Protein AF-A0ABD0WFK8-F1 (afdb_monomer_lite)

pLDDT: mean 73.45, std 16.24, range [19.73, 92.19]

Sequence (405 aa):
MTMEALVLEISTDRYLNQMVLVAGYTAGQRAKHVPRGKYIAGASILAGTSLTMLLLVVLNVFPFTPRYIIPVSGMMVGNAMTVTGVTMKKLREDLKIQKNLVETALALGATPRQATFHQVKRSLIIALSPVLDNAKTVGLISLPGAMTGLIMGGASPLKAIQLQIVVMNMMIGASTVSSVMSTYLCCPAFFTKAYQLEYKWLITSAGTNSVNVVTLGSIEIFNAHEWFQSKPTVYFHCQGEENKTVLPDVKKTHFLYIFKGEESWQPLTELPDQKCKRCGFYEKDKYKSDDVFDEWELCPSDFVEGKFIRFKENEFNATFSCPQCTAVADSDIGQSQITSTKHNKRNVALIVIISLLAFLIVMVGMVAAYKYWQKRKREQDQARFLKLFEEGDDIEDELSLEPDF

Foldseek 3Di:
DDPVVVVLVVVLVVLLLVLLLVLLQLLLVLLPLQVVSSVLLSVLLCVLLVLLVVVCVVLVVDDPDSVPSVVLSSLLSVLLSQLQSQLNNQLLQLCLVCVVQLVVCVVVVHALCRSSVVSNVVSNCVSLVVLVVCLVCDPPPDDDPQLVVCVVVVHDNVVSVVVVNVSSLSSSRSNNSSNVSSCVVRSCSQADPSRDGNCSSSPPPPPPLQWFQKDWFKKAFQDDPDPDDDFWWKWKDWPPDPDIFIDPPPRDHPDMDGDDPPDDDGRNGTAGQADWIWMFMWTDDPPDDIDTLDIDTHHLQQQDCQKHWDDDPSTMITIMGGNPRDNDDDDDDDDDDDDDDDDDPPVVVVVSVVSSVVSVVVVVVVVCVVVVVVVVVVVVVVVVVVVVVVVVVVVVVVVPPDDDD

Radius of gyration: 34.98 Å; chains: 1; bounding box: 91×60×124 Å

Structure (mmCIF, N/CA/C/O backbone):
data_AF-A0ABD0WFK8-F1
#
_entry.id   AF-A0ABD0WFK8-F1
#
loop_
_atom_site.group_PDB
_atom_site.id
_atom_site.type_symbol
_atom_site.label_atom_id
_atom_site.label_alt_id
_atom_site.label_comp_id
_atom_site.label_asym_id
_atom_site.label_entity_id
_atom_site.label_seq_id
_atom_site.pdbx_PDB_ins_code
_atom_site.Cartn_x
_atom_site.Cartn_y
_atom_site.Cartn_z
_atom_site.occupancy
_atom_site.B_iso_or_equiv
_atom_site.auth_seq_id
_atom_site.auth_comp_id
_atom_site.auth_asym_id
_atom_site.auth_atom_id
_atom_site.pdbx_PDB_model_num
ATOM 1 N N . MET A 1 1 ? -37.490 3.291 15.483 1.00 49.34 1 MET A N 1
ATOM 2 C CA . MET A 1 1 ? -36.317 3.873 14.799 1.00 49.34 1 MET A CA 1
ATOM 3 C C . MET A 1 1 ? -36.617 5.351 14.609 1.00 49.34 1 MET A C 1
ATOM 5 O O . MET A 1 1 ? -37.538 5.671 13.872 1.00 49.34 1 MET A O 1
ATOM 9 N N . THR A 1 2 ? -36.015 6.228 15.413 1.00 56.97 2 THR A N 1
ATOM 10 C CA . THR A 1 2 ? -36.341 7.666 15.431 1.00 56.97 2 THR A CA 1
ATOM 11 C C . THR A 1 2 ? -35.805 8.358 14.175 1.00 56.97 2 THR A C 1
ATOM 13 O O . THR A 1 2 ? -34.802 7.928 13.610 1.00 56.97 2 THR A O 1
ATOM 16 N N . MET A 1 3 ? -36.460 9.434 13.728 1.00 44.22 3 MET A N 1
ATOM 17 C CA . MET A 1 3 ? -36.061 10.206 12.539 1.00 44.22 3 MET A CA 1
ATOM 18 C C . MET A 1 3 ? -34.605 10.705 12.626 1.00 44.22 3 MET A C 1
ATOM 20 O O . MET A 1 3 ? -33.902 10.739 11.621 1.00 44.22 3 MET A O 1
ATOM 24 N N . GLU A 1 4 ? -34.122 11.000 13.839 1.00 49.03 4 GLU A N 1
ATOM 25 C CA . GLU A 1 4 ? -32.716 11.330 14.106 1.00 49.03 4 GLU A CA 1
ATOM 26 C C . GLU A 1 4 ? -31.754 10.174 13.806 1.00 49.03 4 GLU A C 1
ATOM 28 O O . GLU A 1 4 ? -30.692 10.404 13.232 1.00 49.03 4 GLU A O 1
ATOM 33 N N . ALA A 1 5 ? -32.124 8.930 14.132 1.00 49.31 5 ALA A N 1
ATOM 34 C CA . ALA A 1 5 ? -31.305 7.756 13.832 1.00 49.31 5 ALA A CA 1
ATOM 35 C C . ALA A 1 5 ? -31.174 7.538 12.315 1.00 49.31 5 ALA A C 1
ATOM 37 O O . ALA A 1 5 ? -30.077 7.279 11.832 1.00 49.31 5 ALA A O 1
ATOM 38 N N . LEU A 1 6 ? -32.260 7.748 11.561 1.00 46.78 6 LEU A N 1
ATOM 39 C CA . LEU A 1 6 ? -32.270 7.616 10.099 1.00 46.78 6 LEU A CA 1
ATOM 40 C C . LEU A 1 6 ? -31.431 8.712 9.411 1.00 46.78 6 LEU A C 1
ATOM 42 O O . LEU A 1 6 ? -30.676 8.443 8.480 1.00 46.78 6 LEU A O 1
ATOM 46 N N . VAL A 1 7 ? -31.525 9.959 9.887 1.00 49.53 7 VAL A N 1
ATOM 47 C CA . VAL A 1 7 ? -30.719 11.087 9.380 1.00 49.53 7 VAL A CA 1
ATOM 48 C C . VAL A 1 7 ? -29.233 10.891 9.699 1.00 49.53 7 VAL A C 1
ATOM 50 O O . VAL A 1 7 ? -28.374 11.212 8.872 1.00 49.53 7 VAL A O 1
ATOM 53 N N . LEU A 1 8 ? -28.916 10.331 10.868 1.00 53.97 8 LEU A N 1
ATOM 54 C CA . LEU A 1 8 ? -27.545 10.014 11.256 1.00 53.97 8 LEU A CA 1
ATOM 55 C C . LEU A 1 8 ? -26.970 8.839 10.455 1.00 53.97 8 LEU A C 1
ATOM 57 O O . LEU A 1 8 ? -25.818 8.934 10.036 1.00 53.97 8 LEU A O 1
ATOM 61 N N . GLU A 1 9 ? -27.742 7.789 10.167 1.00 56.47 9 GLU A N 1
ATOM 62 C CA . GLU A 1 9 ? -27.324 6.694 9.275 1.00 56.47 9 GLU A CA 1
ATOM 63 C C . GLU A 1 9 ? -27.008 7.210 7.862 1.00 56.47 9 GLU A C 1
ATOM 65 O O . GLU A 1 9 ? -25.896 7.012 7.369 1.00 56.47 9 GLU A O 1
ATOM 70 N N . ILE A 1 10 ? -27.909 7.999 7.260 1.00 57.22 10 ILE A N 1
ATOM 71 C CA . ILE A 1 10 ? -27.717 8.579 5.916 1.00 57.22 10 ILE A CA 1
ATOM 72 C C . ILE A 1 10 ? -26.496 9.514 5.869 1.00 57.22 10 ILE A C 1
ATOM 74 O O . ILE A 1 10 ? -25.746 9.532 4.887 1.00 57.22 10 ILE A O 1
ATOM 78 N N . SER A 1 11 ? -26.273 10.305 6.923 1.00 61.03 11 SER A N 1
ATOM 79 C CA . SER A 1 11 ? -25.099 11.178 7.015 1.00 61.03 11 SER A CA 1
ATOM 80 C C . SER A 1 11 ? -23.807 10.361 7.126 1.00 61.03 11 SER A C 1
ATOM 82 O O . SER A 1 11 ? -22.841 10.639 6.415 1.00 61.03 11 SER A O 1
ATOM 84 N N . THR A 1 12 ? -23.801 9.312 7.951 1.00 66.31 12 THR A N 1
ATOM 85 C CA . THR A 1 12 ? -22.627 8.455 8.181 1.00 66.31 12 THR A CA 1
ATOM 86 C C . THR A 1 12 ? -22.224 7.699 6.912 1.00 66.31 12 THR A C 1
ATOM 88 O O . THR A 1 12 ? -21.043 7.691 6.560 1.00 66.31 12 THR A O 1
ATOM 91 N N . ASP A 1 13 ? -23.190 7.165 6.163 1.00 68.31 13 ASP A N 1
ATOM 92 C CA . ASP A 1 13 ? -22.938 6.479 4.890 1.00 68.31 13 ASP A CA 1
ATOM 93 C C . ASP A 1 13 ? -22.386 7.424 3.816 1.00 68.31 13 ASP A C 1
ATOM 95 O O . ASP A 1 13 ? -21.455 7.083 3.077 1.00 68.31 13 ASP A O 1
ATOM 99 N N . ARG A 1 14 ? -22.907 8.656 3.750 1.00 70.75 14 ARG A N 1
ATOM 100 C CA . ARG A 1 14 ? -22.405 9.680 2.825 1.00 70.75 14 ARG A CA 1
ATOM 101 C C . ARG A 1 14 ? -20.970 10.090 3.158 1.00 70.75 14 ARG A C 1
ATOM 103 O O . ARG A 1 14 ? -20.149 10.200 2.245 1.00 70.75 14 ARG A O 1
ATOM 110 N N . TYR A 1 15 ? -20.655 10.278 4.440 1.00 78.12 15 TYR A N 1
ATOM 111 C CA . TYR A 1 15 ? -19.293 10.572 4.895 1.00 78.12 15 TYR A CA 1
ATOM 112 C C . TYR A 1 15 ? -18.328 9.419 4.590 1.00 78.12 15 TYR A C 1
ATOM 114 O O . TYR A 1 15 ? -17.235 9.660 4.074 1.00 78.12 15 TYR A O 1
ATOM 122 N N . LEU A 1 16 ? -18.734 8.171 4.838 1.00 74.44 16 LEU A N 1
ATOM 123 C CA . LEU A 1 16 ? -17.906 6.995 4.572 1.00 74.44 16 LEU A CA 1
ATOM 124 C C . LEU A 1 16 ? -17.598 6.846 3.076 1.00 74.44 16 LEU A C 1
ATOM 126 O O . LEU A 1 16 ? -16.443 6.637 2.702 1.00 74.44 16 LEU A O 1
ATOM 130 N N . ASN A 1 17 ? -18.599 7.029 2.211 1.00 75.81 17 ASN A N 1
ATOM 131 C CA . ASN A 1 17 ? -18.408 6.982 0.762 1.00 75.81 17 ASN A CA 1
ATOM 132 C C . ASN A 1 17 ? -17.444 8.070 0.265 1.00 75.81 17 ASN A C 1
ATOM 134 O O . ASN A 1 17 ? -16.562 7.780 -0.548 1.00 75.81 17 ASN A O 1
ATOM 138 N N . GLN A 1 18 ? -17.554 9.302 0.776 1.00 80.94 18 GLN A N 1
ATOM 139 C CA . GLN A 1 18 ? -16.610 10.376 0.447 1.00 80.94 18 GLN A CA 1
ATOM 140 C C . GLN A 1 18 ? -15.188 10.049 0.919 1.00 80.94 18 GLN A C 1
ATOM 142 O O . GLN A 1 18 ? -14.235 10.199 0.151 1.00 80.94 18 GLN A O 1
ATOM 147 N N . MET A 1 19 ? -15.035 9.541 2.146 1.00 86.06 19 MET A N 1
ATOM 148 C CA . MET A 1 19 ? -13.735 9.136 2.683 1.00 86.06 19 MET A CA 1
ATOM 149 C C . MET A 1 19 ? -13.085 8.033 1.846 1.00 86.06 19 MET A C 1
ATOM 151 O O . MET A 1 19 ? -11.907 8.144 1.515 1.00 86.06 19 MET A O 1
ATOM 155 N N . VAL A 1 20 ? -13.830 6.995 1.459 1.00 83.25 20 VAL A N 1
ATOM 156 C CA . VAL A 1 20 ? -13.304 5.892 0.638 1.00 83.25 20 VAL A CA 1
ATOM 157 C C . VAL A 1 20 ? -12.914 6.371 -0.762 1.00 83.25 20 VAL A C 1
ATOM 159 O O . VAL A 1 20 ? -11.885 5.941 -1.282 1.00 83.25 20 VAL A O 1
ATOM 162 N N . LEU A 1 21 ? -13.673 7.292 -1.363 1.00 83.00 21 LEU A N 1
ATOM 163 C CA . LEU A 1 21 ? -13.325 7.906 -2.649 1.00 83.00 21 LEU A CA 1
ATOM 164 C C . LEU A 1 21 ? -12.001 8.675 -2.574 1.00 83.00 21 LEU A C 1
ATOM 166 O O . LEU A 1 21 ? -11.103 8.440 -3.386 1.00 83.00 21 LEU A O 1
ATOM 170 N N . VAL A 1 22 ? -11.853 9.553 -1.579 1.00 85.88 22 VAL A N 1
ATOM 171 C CA . VAL A 1 22 ? -10.623 10.335 -1.369 1.00 85.88 22 VAL A CA 1
ATOM 172 C C . VAL A 1 22 ? -9.448 9.419 -1.026 1.00 85.88 22 VAL A C 1
ATOM 174 O O . VAL A 1 22 ? -8.348 9.592 -1.558 1.00 85.88 22 VAL A O 1
ATOM 177 N N . ALA A 1 23 ? -9.680 8.404 -0.195 1.00 86.00 23 ALA A N 1
ATOM 178 C CA . ALA A 1 23 ? -8.682 7.412 0.175 1.00 86.00 23 ALA A CA 1
ATOM 179 C C . ALA A 1 23 ? -8.229 6.586 -1.035 1.00 86.00 23 ALA A C 1
ATOM 181 O O . ALA A 1 23 ? -7.031 6.447 -1.270 1.00 86.00 23 ALA A O 1
ATOM 182 N N . GLY A 1 24 ? -9.163 6.091 -1.848 1.00 84.75 24 GLY A N 1
ATOM 183 C CA . GLY A 1 24 ? -8.875 5.349 -3.074 1.00 84.75 24 GLY A CA 1
ATOM 184 C C . GLY A 1 24 ? -8.124 6.195 -4.102 1.00 84.75 24 GLY A C 1
ATOM 185 O O . GLY A 1 24 ? -7.137 5.735 -4.681 1.00 84.75 24 GLY A O 1
ATOM 186 N N . TYR A 1 25 ? -8.520 7.462 -4.272 1.00 84.94 25 TYR A N 1
ATOM 187 C CA . TYR A 1 25 ? -7.804 8.415 -5.119 1.00 84.94 25 TYR A CA 1
ATOM 188 C C . TYR A 1 25 ? -6.367 8.632 -4.630 1.00 84.94 25 TYR A C 1
ATOM 190 O O . TYR A 1 25 ? -5.427 8.495 -5.410 1.00 84.94 25 TYR A O 1
ATOM 198 N N . THR A 1 26 ? -6.184 8.904 -3.337 1.00 85.25 26 THR A N 1
ATOM 199 C CA . THR A 1 26 ? -4.875 9.198 -2.732 1.00 85.25 26 THR A CA 1
ATOM 200 C C . THR A 1 26 ? -3.956 7.977 -2.733 1.00 85.25 26 THR A C 1
ATOM 202 O O . THR A 1 26 ? -2.795 8.076 -3.129 1.00 85.25 26 THR A O 1
ATOM 205 N N . ALA A 1 27 ? -4.463 6.803 -2.349 1.00 85.56 27 ALA A N 1
ATOM 206 C CA . ALA A 1 27 ? -3.716 5.550 -2.390 1.00 85.56 27 ALA A CA 1
ATOM 207 C C . ALA A 1 27 ? -3.336 5.171 -3.829 1.00 85.56 27 ALA A C 1
ATOM 209 O O . ALA A 1 27 ? -2.180 4.839 -4.092 1.00 85.56 27 ALA A O 1
ATOM 210 N N . GLY A 1 28 ? -4.265 5.305 -4.781 1.00 82.69 28 GLY A N 1
ATOM 211 C CA . GLY A 1 28 ? -3.984 5.089 -6.200 1.00 82.69 28 GLY A CA 1
ATOM 212 C C . GLY A 1 28 ? -2.962 6.079 -6.763 1.00 82.69 28 GLY A C 1
ATOM 213 O O . GLY A 1 28 ? -2.123 5.701 -7.576 1.00 82.69 28 GLY A O 1
ATOM 214 N N . GLN A 1 29 ? -2.973 7.330 -6.292 1.00 81.44 29 GLN A N 1
ATOM 215 C CA . GLN A 1 29 ? -1.990 8.346 -6.669 1.00 81.44 29 GLN A CA 1
ATOM 216 C C . GLN A 1 29 ? -0.586 8.033 -6.125 1.00 81.44 29 GLN A C 1
ATOM 218 O O . GLN A 1 29 ? 0.396 8.406 -6.760 1.00 81.44 29 GLN A O 1
ATOM 223 N N . ARG A 1 30 ? -0.457 7.334 -4.986 1.00 77.62 30 ARG A N 1
ATOM 224 C CA . ARG A 1 30 ? 0.846 6.865 -4.463 1.00 77.62 30 ARG A CA 1
ATOM 225 C C . ARG A 1 30 ? 1.457 5.765 -5.333 1.00 77.62 30 ARG A C 1
ATOM 227 O O . ARG A 1 30 ? 2.677 5.682 -5.440 1.00 77.62 30 ARG A O 1
ATOM 234 N N . ALA A 1 31 ? 0.621 4.969 -5.992 1.00 75.19 31 ALA A N 1
ATOM 235 C CA . ALA A 1 31 ? 1.019 3.907 -6.907 1.00 75.19 31 ALA A CA 1
ATOM 236 C C . ALA A 1 31 ? 0.839 4.334 -8.378 1.00 75.19 31 ALA A C 1
ATOM 238 O O . ALA A 1 31 ? 0.188 3.638 -9.164 1.00 75.19 31 ALA A O 1
ATOM 239 N N . LYS A 1 32 ? 1.399 5.499 -8.757 1.00 66.00 32 LYS A N 1
ATOM 240 C CA . LYS A 1 32 ? 1.368 5.982 -10.152 1.00 66.00 32 LYS A CA 1
ATOM 241 C C . LYS A 1 32 ? 1.833 4.857 -11.083 1.00 66.00 32 LYS A C 1
ATOM 243 O O . LYS A 1 32 ? 2.852 4.228 -10.795 1.00 66.00 32 LYS A O 1
ATOM 248 N N . HIS A 1 33 ? 1.108 4.657 -12.188 1.00 74.75 33 HIS A N 1
ATOM 249 C CA . HIS A 1 33 ? 1.302 3.611 -13.213 1.00 74.75 33 HIS A CA 1
ATOM 250 C C . HIS A 1 33 ? 0.915 2.182 -12.827 1.00 74.75 33 HIS A C 1
ATOM 252 O O . HIS A 1 33 ? 1.212 1.257 -13.576 1.00 74.75 33 HIS A O 1
ATOM 258 N N . VAL A 1 34 ? 0.239 1.959 -11.704 1.00 78.06 34 VAL A N 1
ATOM 259 C CA . VAL A 1 34 ? -0.488 0.697 -11.562 1.00 78.06 34 VAL A CA 1
ATOM 260 C C . VAL A 1 34 ? -1.751 0.772 -12.432 1.00 78.06 34 VAL A C 1
ATOM 262 O O . VAL A 1 34 ? -2.521 1.733 -12.293 1.00 78.06 34 VAL A O 1
ATOM 265 N N . PRO A 1 35 ? -1.997 -0.202 -13.326 1.00 72.62 35 PRO A N 1
ATOM 266 C CA . PRO A 1 35 ? -3.191 -0.221 -14.165 1.00 72.62 35 PRO A CA 1
ATOM 267 C C . PRO A 1 35 ? -4.445 -0.187 -13.294 1.00 72.62 35 PRO A C 1
ATOM 269 O O . PRO A 1 35 ? -4.612 -0.996 -12.386 1.00 72.62 35 PRO A O 1
ATOM 272 N N . ARG A 1 36 ? -5.332 0.786 -13.549 1.00 78.06 36 ARG A N 1
ATOM 273 C CA . ARG A 1 36 ? -6.558 1.015 -12.757 1.00 78.06 36 ARG A CA 1
ATOM 274 C C . ARG A 1 36 ? -6.297 1.153 -11.246 1.00 78.06 36 ARG A C 1
ATOM 276 O O . ARG A 1 36 ? -7.187 0.876 -10.443 1.00 78.06 36 ARG A O 1
ATOM 283 N N . GLY A 1 37 ? -5.115 1.639 -10.851 1.00 80.81 37 GLY A N 1
ATOM 284 C CA . GLY A 1 37 ? -4.683 1.671 -9.452 1.00 80.81 37 GLY A CA 1
ATOM 285 C C . GLY A 1 37 ? -5.652 2.388 -8.504 1.00 80.81 37 GLY A C 1
ATOM 286 O O . GLY A 1 37 ? -5.898 1.903 -7.407 1.00 80.81 37 GLY A O 1
ATOM 287 N N . LYS A 1 38 ? -6.286 3.484 -8.946 1.00 84.94 38 LYS A N 1
ATOM 288 C CA . LYS A 1 38 ? -7.302 4.215 -8.159 1.00 84.94 38 LYS A CA 1
ATOM 289 C C . LYS A 1 38 ? -8.532 3.356 -7.838 1.00 84.94 38 LYS A C 1
ATOM 291 O O . LYS A 1 38 ? -8.989 3.344 -6.700 1.00 84.94 38 LYS A O 1
ATOM 296 N N . TYR A 1 39 ? -9.035 2.603 -8.819 1.00 83.94 39 TYR A N 1
ATOM 297 C CA . TYR A 1 39 ? -10.181 1.708 -8.631 1.00 83.94 39 TYR A CA 1
ATOM 298 C C . TYR A 1 39 ? -9.821 0.501 -7.768 1.00 83.94 39 TYR A C 1
ATOM 300 O O . TYR A 1 39 ? -10.588 0.141 -6.882 1.00 83.94 39 TYR A O 1
ATOM 308 N N . ILE A 1 40 ? -8.647 -0.098 -7.997 1.00 86.44 40 ILE A N 1
ATOM 309 C CA . ILE A 1 40 ? -8.164 -1.239 -7.208 1.00 86.44 40 ILE A CA 1
ATOM 310 C C . ILE A 1 40 ? -7.994 -0.836 -5.741 1.00 86.44 40 ILE A C 1
ATOM 312 O O . ILE A 1 40 ? -8.486 -1.540 -4.864 1.00 86.44 40 ILE A O 1
ATOM 316 N N . ALA A 1 41 ? -7.366 0.315 -5.482 1.00 87.12 41 ALA A N 1
ATOM 317 C CA . ALA A 1 41 ? -7.174 0.835 -4.134 1.00 87.12 41 ALA A CA 1
ATOM 318 C C . ALA A 1 41 ? -8.505 1.179 -3.449 1.00 87.12 41 ALA A C 1
ATOM 320 O O . ALA A 1 41 ? -8.715 0.810 -2.298 1.00 87.12 41 ALA A O 1
ATOM 321 N N . GLY A 1 42 ? -9.426 1.850 -4.150 1.00 84.25 42 GLY A N 1
ATOM 322 C CA . GLY A 1 42 ? -10.752 2.157 -3.609 1.00 84.25 42 GLY A CA 1
ATOM 323 C C . GLY A 1 42 ? -11.545 0.895 -3.261 1.00 84.25 42 GLY A C 1
ATOM 324 O O . GLY A 1 42 ? -12.076 0.788 -2.159 1.00 84.25 42 GLY A O 1
ATOM 325 N N . ALA A 1 43 ? -11.563 -0.094 -4.161 1.00 84.12 43 ALA A N 1
ATOM 326 C CA . ALA A 1 43 ? -12.256 -1.361 -3.942 1.00 84.12 43 ALA A CA 1
ATOM 327 C C . ALA A 1 43 ? -11.649 -2.170 -2.787 1.00 84.12 43 ALA A C 1
ATOM 329 O O . ALA A 1 43 ? -12.389 -2.749 -1.992 1.00 84.12 43 ALA A O 1
ATOM 330 N N . SER A 1 44 ? -10.319 -2.202 -2.664 1.00 88.44 44 SER A N 1
ATOM 331 C CA . SER A 1 44 ? -9.652 -2.932 -1.586 1.00 88.44 44 SER A CA 1
ATOM 332 C C . SER A 1 44 ? -9.851 -2.271 -0.222 1.00 88.44 44 SER A C 1
ATOM 334 O O . SER A 1 44 ? -10.093 -2.979 0.751 1.00 88.44 44 SER A O 1
ATOM 336 N N . ILE A 1 45 ? -9.798 -0.934 -0.157 1.00 89.38 45 ILE A N 1
ATOM 337 C CA . ILE A 1 45 ? -10.064 -0.174 1.073 1.00 89.38 45 ILE A CA 1
ATOM 338 C C . ILE A 1 45 ? -11.519 -0.362 1.494 1.00 89.38 45 ILE A C 1
ATOM 340 O O . ILE A 1 45 ? -11.755 -0.690 2.649 1.00 89.38 45 ILE A O 1
ATOM 344 N N . LEU A 1 46 ? -12.474 -0.225 0.565 1.00 86.31 46 LEU A N 1
ATOM 345 C CA . LEU A 1 46 ? -13.893 -0.453 0.844 1.00 86.31 46 LEU A CA 1
ATOM 346 C C . LEU A 1 46 ? -14.131 -1.868 1.377 1.00 86.31 46 LEU A C 1
ATOM 348 O O . LEU A 1 46 ? -14.757 -2.040 2.414 1.00 86.31 46 LEU A O 1
ATOM 352 N N . ALA A 1 47 ? -13.593 -2.887 0.704 1.00 82.88 47 ALA A N 1
ATOM 353 C CA . ALA A 1 47 ? -13.757 -4.271 1.131 1.00 82.88 47 ALA A CA 1
ATOM 354 C C . ALA A 1 47 ? -13.170 -4.518 2.530 1.00 82.88 47 ALA A C 1
ATOM 356 O O . ALA A 1 47 ? -13.811 -5.167 3.356 1.00 82.88 47 ALA A O 1
ATOM 357 N N . GLY A 1 48 ? -11.974 -3.989 2.807 1.00 85.50 48 GLY A N 1
ATOM 358 C CA . GLY A 1 48 ? -11.327 -4.134 4.107 1.00 85.50 48 GLY A CA 1
ATOM 359 C C . GLY A 1 48 ? -12.086 -3.425 5.222 1.00 85.50 48 GLY A C 1
ATOM 360 O O . GLY A 1 48 ? -12.373 -4.044 6.244 1.00 85.50 48 GLY A O 1
ATOM 361 N N . THR A 1 49 ? -12.464 -2.160 5.018 1.00 84.62 49 THR A N 1
ATOM 362 C CA . THR A 1 49 ? -13.159 -1.360 6.034 1.00 84.62 49 THR A CA 1
ATOM 363 C C . THR A 1 49 ? -14.575 -1.865 6.272 1.00 84.62 49 THR A C 1
ATOM 365 O O . THR A 1 49 ? -14.930 -2.081 7.431 1.00 84.62 49 THR A O 1
ATOM 368 N N . SER A 1 50 ? -15.348 -2.151 5.218 1.00 82.62 50 SER A N 1
ATOM 369 C CA . SER A 1 50 ? -16.698 -2.719 5.327 1.00 82.62 50 SER A CA 1
ATOM 370 C C . SER A 1 50 ? -16.691 -4.053 6.058 1.00 82.62 50 SER A C 1
ATOM 372 O O . SER A 1 50 ? -17.532 -4.269 6.926 1.00 82.62 50 SER A O 1
ATOM 374 N N . LEU A 1 51 ? -15.724 -4.929 5.772 1.00 83.69 51 LEU A N 1
ATOM 375 C CA . LEU A 1 51 ? -15.601 -6.196 6.481 1.00 83.69 51 LEU A CA 1
ATOM 376 C C . LEU A 1 51 ? -15.361 -5.989 7.979 1.00 83.69 51 LEU A C 1
ATOM 378 O O . LEU A 1 51 ? -16.044 -6.578 8.815 1.00 83.69 51 LEU A O 1
ATOM 382 N N . THR A 1 52 ? -14.367 -5.177 8.326 1.00 82.81 52 THR A N 1
ATOM 383 C CA . THR A 1 52 ? -14.034 -4.941 9.733 1.00 82.81 52 THR A CA 1
ATOM 384 C C . THR A 1 52 ? -15.144 -4.210 10.481 1.00 82.81 52 THR A C 1
ATOM 386 O O . THR A 1 52 ? -15.358 -4.491 11.658 1.00 82.81 52 THR A O 1
ATOM 389 N N . MET A 1 53 ? -15.894 -3.338 9.800 1.00 76.56 53 MET A N 1
ATOM 390 C CA . MET A 1 53 ? -17.073 -2.696 10.374 1.00 76.56 53 MET A CA 1
ATOM 391 C C . MET A 1 53 ? -18.218 -3.676 10.588 1.00 76.56 53 MET A C 1
ATOM 393 O O . MET A 1 53 ? -18.801 -3.694 11.666 1.00 76.56 53 MET A O 1
ATOM 397 N N . LEU A 1 54 ? -18.506 -4.536 9.610 1.00 78.25 54 LEU A N 1
ATOM 398 C CA . LEU A 1 54 ? -19.516 -5.582 9.754 1.00 78.25 54 LEU A CA 1
ATOM 399 C C . LEU A 1 54 ? -19.215 -6.468 10.968 1.00 78.25 54 LEU A C 1
ATOM 401 O O . LEU A 1 54 ? -20.097 -6.767 11.769 1.00 78.25 54 LEU A O 1
ATOM 405 N N . LEU A 1 55 ? -17.948 -6.839 11.140 1.00 74.69 55 LEU A N 1
ATOM 406 C CA . LEU A 1 55 ? -17.496 -7.649 12.265 1.00 74.69 55 LEU A CA 1
ATOM 407 C C . LEU A 1 55 ? -17.676 -6.930 13.615 1.00 74.69 55 LEU A C 1
ATOM 409 O O . LEU A 1 55 ? -18.025 -7.566 14.606 1.00 74.69 55 LEU A O 1
ATOM 413 N N . LEU A 1 56 ? -17.511 -5.606 13.652 1.00 72.06 56 LEU A N 1
ATOM 414 C CA . LEU A 1 56 ? -17.757 -4.772 14.833 1.00 72.06 56 LEU A CA 1
ATOM 415 C C . LEU A 1 56 ? -19.242 -4.766 15.227 1.00 72.06 56 LEU A C 1
ATOM 417 O O . LEU A 1 56 ? -19.553 -4.911 16.412 1.00 72.06 56 LEU A O 1
ATOM 421 N N . VAL A 1 57 ? -20.141 -4.673 14.237 1.00 69.06 57 VAL A N 1
ATOM 422 C CA . VAL A 1 57 ? -21.602 -4.766 14.430 1.00 69.06 57 VAL A CA 1
ATOM 423 C C . VAL A 1 57 ? -21.972 -6.118 15.019 1.00 69.06 57 VAL A C 1
ATOM 425 O O . VAL A 1 57 ? -22.651 -6.192 16.039 1.00 69.06 57 VAL A O 1
ATOM 428 N N . VAL A 1 58 ? -21.487 -7.194 14.395 1.00 71.81 58 VAL A N 1
ATOM 429 C CA . VAL A 1 58 ? -21.834 -8.569 14.770 1.00 71.81 58 VAL A CA 1
ATOM 430 C C . VAL A 1 58 ? -21.342 -8.903 16.178 1.00 71.81 58 VAL A C 1
ATOM 432 O O . VAL A 1 58 ? -22.042 -9.568 16.938 1.00 71.81 58 VAL A O 1
ATOM 435 N N . LEU A 1 59 ? -20.155 -8.422 16.553 1.00 67.94 59 LEU A N 1
ATOM 436 C CA . LEU A 1 59 ? -19.580 -8.663 17.877 1.00 67.94 59 LEU A CA 1
ATOM 437 C C . LEU A 1 59 ? -20.136 -7.734 18.969 1.00 67.94 59 LEU A C 1
ATOM 439 O O . LEU A 1 59 ? -19.813 -7.937 20.140 1.00 67.94 59 LEU A O 1
ATOM 443 N N . ASN A 1 60 ? -20.970 -6.752 18.605 1.00 67.19 60 ASN A N 1
ATOM 444 C CA . ASN A 1 60 ? -21.635 -5.806 19.505 1.00 67.19 60 ASN A CA 1
ATOM 445 C C . ASN A 1 60 ? -20.663 -5.148 20.509 1.00 67.19 60 ASN A C 1
ATOM 447 O O . ASN A 1 60 ? -20.933 -5.038 21.705 1.00 67.19 60 ASN A O 1
ATOM 451 N N . VAL A 1 61 ? -19.477 -4.773 20.012 1.00 65.75 61 VAL A N 1
ATOM 452 C CA . VAL A 1 61 ? -18.370 -4.252 20.836 1.00 65.75 61 VAL A CA 1
ATOM 453 C C . VAL A 1 61 ? -18.636 -2.812 21.289 1.00 65.75 61 VAL A C 1
ATOM 455 O O . VAL A 1 61 ? -18.238 -2.428 22.386 1.00 65.75 61 VAL A O 1
ATOM 458 N N . PHE A 1 62 ? -19.336 -2.027 20.464 1.00 61.28 62 PHE A N 1
ATOM 459 C CA . PHE A 1 62 ? -19.740 -0.651 20.754 1.00 61.28 62 PHE A CA 1
ATOM 460 C C . PHE A 1 62 ? -21.220 -0.437 20.430 1.00 61.28 62 PHE A C 1
ATOM 462 O O . PHE A 1 62 ? -21.707 -1.009 19.451 1.00 61.28 62 PHE A O 1
ATOM 469 N N . PRO A 1 63 ? -21.926 0.440 21.171 1.00 61.75 63 PRO A N 1
ATOM 470 C CA . PRO A 1 63 ? -23.227 0.915 20.728 1.00 61.75 63 PRO A CA 1
ATOM 471 C C . PRO A 1 63 ? -23.049 1.661 19.400 1.00 61.75 63 PRO A C 1
ATOM 473 O O . PRO A 1 63 ? -22.136 2.482 19.272 1.00 61.75 63 PRO A O 1
ATOM 476 N N . PHE A 1 64 ? -23.919 1.376 18.429 1.00 64.00 64 PHE A N 1
ATOM 477 C CA . PHE A 1 64 ? -23.918 1.966 17.086 1.00 64.00 64 PHE A CA 1
ATOM 478 C C . PHE A 1 64 ? -24.313 3.453 17.127 1.00 64.00 64 PHE A C 1
ATOM 480 O O . PHE A 1 64 ? -25.365 3.858 16.645 1.00 64.00 64 PHE A O 1
ATOM 487 N N . THR A 1 65 ? -23.484 4.282 17.767 1.00 68.44 65 THR A N 1
ATOM 488 C CA . THR A 1 65 ? -23.684 5.727 17.844 1.00 68.44 65 THR A CA 1
ATOM 489 C C . THR A 1 65 ? -22.671 6.456 16.954 1.00 68.44 65 THR A C 1
ATOM 491 O O . THR A 1 65 ? -21.476 6.127 16.953 1.00 68.44 65 THR A O 1
ATOM 494 N N . PRO A 1 66 ? -23.107 7.484 16.206 1.00 68.38 66 PRO A N 1
ATOM 495 C CA . PRO A 1 66 ? -22.258 8.221 15.263 1.00 68.38 66 PRO A CA 1
ATOM 496 C C . PRO A 1 66 ? -20.989 8.816 15.885 1.00 68.38 66 PRO A C 1
ATOM 498 O O . PRO A 1 66 ? -19.953 8.897 15.226 1.00 68.38 66 PRO A O 1
ATOM 501 N N . ARG A 1 67 ? -21.037 9.161 17.180 1.00 70.06 67 ARG A N 1
ATOM 502 C CA . ARG A 1 67 ? -19.905 9.707 17.944 1.00 70.06 67 ARG A CA 1
ATOM 503 C C . ARG A 1 67 ? -18.687 8.776 17.973 1.00 70.06 67 ARG A C 1
ATOM 505 O O . ARG A 1 67 ? -17.565 9.273 17.999 1.00 70.06 67 ARG A O 1
ATOM 512 N N . TYR A 1 68 ? -18.890 7.457 17.965 1.00 73.44 68 TYR A N 1
ATOM 513 C CA . TYR A 1 68 ? -17.794 6.480 17.943 1.00 73.44 68 TYR A CA 1
ATOM 514 C C . TYR A 1 68 ? -17.460 6.022 16.523 1.00 73.44 68 TYR A C 1
ATOM 516 O O . TYR A 1 68 ? -16.292 5.839 16.188 1.00 73.44 68 TYR A O 1
ATOM 524 N N . ILE A 1 69 ? -18.471 5.884 15.665 1.00 76.00 69 ILE A N 1
ATOM 525 C CA . ILE A 1 69 ? -18.312 5.346 14.310 1.00 76.00 69 ILE A CA 1
ATOM 526 C C . ILE A 1 69 ? -17.510 6.282 13.405 1.00 76.00 69 ILE A C 1
ATOM 528 O O . ILE A 1 69 ? -16.636 5.814 12.674 1.00 76.00 69 ILE A O 1
ATOM 532 N N . ILE A 1 70 ? -17.772 7.591 13.452 1.00 80.00 70 ILE A N 1
ATOM 533 C CA . ILE A 1 70 ? -17.124 8.553 12.549 1.00 80.00 70 ILE A CA 1
ATOM 534 C C . ILE A 1 70 ? -15.597 8.598 12.785 1.00 80.00 70 ILE A C 1
ATOM 536 O O . ILE A 1 70 ? -14.851 8.407 11.822 1.00 80.00 70 ILE A O 1
ATOM 540 N N . PRO A 1 71 ? -15.086 8.747 14.027 1.00 80.44 71 PRO A N 1
ATOM 541 C CA . PRO A 1 71 ? -13.643 8.729 14.271 1.00 80.44 71 PRO A CA 1
ATOM 542 C C . PRO A 1 71 ? -12.994 7.375 13.972 1.00 80.44 71 PRO A C 1
ATOM 544 O O . PRO A 1 71 ? -11.935 7.337 13.350 1.00 80.44 71 PRO A O 1
ATOM 547 N N . VAL A 1 72 ? -13.628 6.265 14.379 1.00 81.75 72 VAL A N 1
ATOM 548 C CA . VAL A 1 72 ? -13.071 4.911 14.207 1.00 81.75 72 VAL A CA 1
ATOM 549 C C . VAL A 1 72 ? -12.981 4.543 12.726 1.00 81.75 72 VAL A C 1
ATOM 551 O O . VAL A 1 72 ? -11.936 4.077 12.273 1.00 81.75 72 VAL A O 1
ATOM 554 N N . SER A 1 73 ? -14.027 4.818 11.945 1.00 83.25 73 SER A N 1
ATOM 555 C CA . SER A 1 73 ? -14.018 4.573 10.499 1.00 83.25 73 SER A CA 1
ATOM 556 C C . SER A 1 73 ? -12.979 5.430 9.773 1.00 83.25 73 SER A C 1
ATOM 558 O O . SER A 1 73 ? -12.228 4.894 8.961 1.00 83.25 73 SER A O 1
ATOM 560 N N . GLY A 1 74 ? -12.853 6.720 10.107 1.00 86.62 74 GLY A N 1
ATOM 561 C CA . GLY A 1 74 ? -11.834 7.598 9.522 1.00 86.62 74 GLY A CA 1
ATOM 562 C C . GLY A 1 74 ? -10.410 7.119 9.814 1.00 86.62 74 GLY A C 1
ATOM 563 O O . GLY A 1 74 ? -9.566 7.053 8.919 1.00 86.62 74 GLY A O 1
ATOM 564 N N . MET A 1 75 ? -10.169 6.691 11.052 1.00 88.56 75 MET A N 1
ATOM 565 C CA . MET A 1 75 ? -8.932 6.047 11.481 1.00 88.56 75 MET A CA 1
ATOM 566 C C . MET A 1 75 ? -8.645 4.780 10.647 1.00 88.56 75 MET A C 1
ATOM 568 O O . MET A 1 75 ? -7.559 4.642 10.074 1.00 88.56 75 MET A O 1
ATOM 572 N N . MET A 1 76 ? -9.614 3.868 10.522 1.00 87.25 76 MET A N 1
ATOM 573 C CA . MET A 1 76 ? -9.465 2.621 9.759 1.00 87.25 76 MET A CA 1
ATOM 574 C C . MET A 1 76 ? -9.199 2.876 8.271 1.00 87.25 76 MET A C 1
ATOM 576 O O . MET A 1 76 ? -8.264 2.302 7.712 1.00 87.25 76 MET A O 1
ATOM 580 N N . VAL A 1 77 ? -9.973 3.765 7.640 1.00 89.50 77 VAL A N 1
ATOM 581 C CA . VAL A 1 77 ? -9.812 4.156 6.231 1.00 89.50 77 VAL A CA 1
ATOM 582 C C . VAL A 1 77 ? -8.445 4.805 6.001 1.00 89.50 77 VAL A C 1
ATOM 584 O O . VAL A 1 77 ? -7.779 4.477 5.022 1.00 89.50 77 VAL A O 1
ATOM 587 N N . GLY A 1 78 ? -7.986 5.683 6.898 1.00 86.81 78 GLY A N 1
ATOM 588 C CA . GLY A 1 78 ? -6.695 6.369 6.779 1.00 86.81 78 GLY A CA 1
ATOM 589 C C . GLY A 1 78 ? -5.488 5.427 6.851 1.00 86.81 78 GLY A C 1
ATOM 590 O O . GLY A 1 78 ? -4.559 5.537 6.040 1.00 86.81 78 GLY A O 1
ATOM 591 N N . ASN A 1 79 ? -5.511 4.456 7.770 1.00 89.38 79 ASN A N 1
ATOM 592 C CA . ASN A 1 79 ? -4.468 3.430 7.840 1.00 89.38 79 ASN A CA 1
ATOM 593 C C . ASN A 1 79 ? -4.545 2.469 6.647 1.00 89.38 79 ASN A C 1
ATOM 595 O O . ASN A 1 79 ? -3.529 2.241 5.985 1.00 89.38 79 ASN A O 1
ATOM 599 N N . ALA A 1 80 ? -5.745 2.014 6.274 1.00 91.56 80 ALA A N 1
ATOM 600 C CA . ALA A 1 80 ? -5.946 1.189 5.086 1.00 91.56 80 ALA A CA 1
ATOM 601 C C . ALA A 1 80 ? -5.457 1.886 3.804 1.00 91.56 80 ALA A C 1
ATOM 603 O O . ALA A 1 80 ? -4.776 1.258 2.993 1.00 91.56 80 ALA A O 1
ATOM 604 N N . MET A 1 81 ? -5.724 3.187 3.642 1.00 92.00 81 MET A N 1
ATOM 605 C CA . MET A 1 81 ? -5.214 4.020 2.547 1.00 92.00 81 MET A CA 1
ATOM 606 C C . MET A 1 81 ? -3.690 3.987 2.486 1.00 92.00 81 MET A C 1
ATOM 608 O O . MET A 1 81 ? -3.107 3.799 1.414 1.00 92.00 81 MET A O 1
ATOM 612 N N . THR A 1 82 ? -3.038 4.179 3.635 1.00 88.31 82 THR A N 1
ATOM 613 C CA . THR A 1 82 ? -1.581 4.262 3.691 1.00 88.31 82 THR A CA 1
ATOM 614 C C . THR A 1 82 ? -0.925 2.931 3.386 1.00 88.31 82 THR A C 1
ATOM 616 O O . THR A 1 82 ? -0.074 2.877 2.496 1.00 88.31 82 THR A O 1
ATOM 619 N N . VAL A 1 83 ? -1.378 1.857 4.029 1.00 92.19 83 VAL A N 1
ATOM 620 C CA . VAL A 1 83 ? -0.845 0.512 3.801 1.00 92.19 83 VAL A CA 1
ATOM 621 C C . VAL A 1 83 ? -1.111 0.058 2.365 1.00 92.19 83 VAL A C 1
ATOM 623 O O . VAL A 1 83 ? -0.195 -0.423 1.700 1.00 92.19 83 VAL A O 1
ATOM 626 N N . THR A 1 84 ? -2.320 0.263 1.838 1.00 91.31 84 THR A N 1
ATOM 627 C CA . THR A 1 84 ? -2.678 -0.119 0.460 1.00 91.31 84 THR A CA 1
ATOM 628 C C . THR A 1 84 ? -1.808 0.604 -0.568 1.00 91.31 84 THR A C 1
ATOM 630 O O . THR A 1 84 ? -1.220 -0.036 -1.441 1.00 91.31 84 THR A O 1
ATOM 633 N N . GLY A 1 85 ? -1.664 1.928 -0.444 1.00 88.94 85 GLY A N 1
ATOM 634 C CA . GLY A 1 85 ? -0.852 2.720 -1.370 1.00 88.94 85 GLY A CA 1
ATOM 635 C C . GLY A 1 85 ? 0.628 2.322 -1.353 1.00 88.94 85 GLY A C 1
ATOM 636 O O . GLY A 1 85 ? 1.239 2.189 -2.414 1.00 88.94 85 GLY A O 1
ATOM 637 N N . VAL A 1 86 ? 1.196 2.082 -0.164 1.00 89.56 86 VAL A N 1
ATOM 638 C CA . VAL A 1 86 ? 2.585 1.608 -0.018 1.00 89.56 86 VAL A CA 1
ATOM 639 C C . VAL A 1 86 ? 2.744 0.199 -0.584 1.00 89.56 86 VAL A C 1
ATOM 641 O O . VAL A 1 86 ? 3.693 -0.040 -1.322 1.00 89.56 86 VAL A O 1
ATOM 644 N N . THR A 1 87 ? 1.799 -0.706 -0.321 1.00 91.94 87 THR A N 1
ATOM 645 C CA . THR A 1 87 ? 1.834 -2.088 -0.829 1.00 91.94 87 THR A CA 1
ATOM 646 C C . THR A 1 87 ? 1.878 -2.113 -2.356 1.00 91.94 87 THR A C 1
ATOM 648 O O . THR A 1 87 ? 2.736 -2.770 -2.940 1.00 91.94 87 THR A O 1
ATOM 651 N N . MET A 1 88 ? 0.983 -1.370 -3.015 1.00 89.25 88 MET A N 1
ATOM 652 C CA . MET A 1 88 ? 0.917 -1.313 -4.479 1.00 89.25 88 MET A CA 1
ATOM 653 C C . MET A 1 88 ? 2.173 -0.689 -5.090 1.00 89.25 88 MET A C 1
ATOM 655 O O . MET A 1 88 ? 2.706 -1.211 -6.069 1.00 89.25 88 MET A O 1
ATOM 659 N N . LYS A 1 89 ? 2.657 0.418 -4.508 1.00 87.12 89 LYS A N 1
ATOM 660 C CA . LYS A 1 89 ? 3.890 1.079 -4.946 1.00 87.12 89 LYS A CA 1
ATOM 661 C C . LYS A 1 89 ? 5.089 0.140 -4.803 1.00 87.12 89 LYS A C 1
ATOM 663 O O . LYS A 1 89 ? 5.843 -0.030 -5.757 1.00 87.12 89 LYS A O 1
ATOM 668 N N . LYS A 1 90 ? 5.237 -0.497 -3.639 1.00 88.38 90 LYS A N 1
ATOM 669 C CA . LYS A 1 90 ? 6.381 -1.357 -3.340 1.00 88.38 90 LYS A CA 1
ATOM 670 C C . LYS A 1 90 ? 6.390 -2.622 -4.190 1.00 88.38 90 LYS A C 1
ATOM 672 O O . LYS A 1 90 ? 7.433 -2.978 -4.724 1.00 88.38 90 LYS A O 1
ATOM 677 N N . LEU A 1 91 ? 5.224 -3.230 -4.405 1.00 89.31 91 LEU A N 1
ATOM 678 C CA . LEU A 1 91 ? 5.084 -4.391 -5.281 1.00 89.31 91 LEU A CA 1
ATOM 679 C C . LEU A 1 91 ? 5.556 -4.079 -6.697 1.00 89.31 91 LEU A C 1
ATOM 681 O O . LEU A 1 91 ? 6.324 -4.837 -7.279 1.00 89.31 91 LEU A O 1
ATOM 685 N N . ARG A 1 92 ? 5.133 -2.937 -7.236 1.00 87.38 92 ARG A N 1
ATOM 686 C CA . ARG A 1 92 ? 5.556 -2.473 -8.554 1.00 87.38 92 ARG A CA 1
ATOM 687 C C . ARG A 1 92 ? 7.072 -2.267 -8.634 1.00 87.38 92 ARG A C 1
ATOM 689 O O . ARG A 1 92 ? 7.695 -2.694 -9.601 1.00 87.38 92 ARG A O 1
ATOM 696 N N . GLU A 1 93 ? 7.659 -1.609 -7.637 1.00 85.19 93 GLU A N 1
ATOM 697 C CA . GLU A 1 93 ? 9.108 -1.386 -7.565 1.00 85.19 93 GLU A CA 1
ATOM 698 C C . GLU A 1 93 ? 9.881 -2.707 -7.482 1.00 85.19 93 GLU A C 1
ATOM 700 O O . GLU A 1 93 ? 10.856 -2.892 -8.206 1.00 85.19 93 GLU A O 1
ATOM 705 N N . ASP A 1 94 ? 9.418 -3.650 -6.661 1.00 87.19 94 ASP A N 1
ATOM 706 C CA . ASP A 1 94 ? 10.056 -4.957 -6.502 1.00 87.19 94 ASP A CA 1
ATOM 707 C C . ASP A 1 94 ? 9.951 -5.798 -7.786 1.00 87.19 94 ASP A C 1
ATOM 709 O O . ASP A 1 94 ? 10.927 -6.443 -8.168 1.00 87.19 94 ASP A O 1
ATOM 713 N N . LEU A 1 95 ? 8.822 -5.738 -8.505 1.00 87.69 95 LEU A N 1
ATOM 714 C CA . LEU A 1 95 ? 8.678 -6.362 -9.827 1.00 87.69 95 LEU A CA 1
ATOM 715 C C . LEU A 1 95 ? 9.593 -5.717 -10.876 1.00 87.69 95 LEU A C 1
ATOM 717 O O . LEU A 1 95 ? 10.144 -6.426 -11.713 1.00 87.69 95 LEU A O 1
ATOM 721 N N . LYS A 1 96 ? 9.796 -4.394 -10.820 1.00 85.62 96 LYS A N 1
ATOM 722 C CA . LYS A 1 96 ? 10.724 -3.682 -11.713 1.00 85.62 96 LYS A CA 1
ATOM 723 C C . LYS A 1 96 ? 12.176 -4.098 -11.456 1.00 85.62 96 LYS A C 1
ATOM 725 O O . LYS A 1 96 ? 12.904 -4.381 -12.402 1.00 85.62 96 LYS A O 1
ATOM 730 N N . ILE A 1 97 ? 12.590 -4.136 -10.188 1.00 85.56 97 ILE A N 1
ATOM 731 C CA . ILE A 1 97 ? 13.961 -4.487 -9.782 1.00 85.56 97 ILE A CA 1
ATOM 732 C C . ILE A 1 97 ? 14.254 -5.959 -10.088 1.00 85.56 97 ILE A C 1
ATOM 734 O O . ILE A 1 97 ? 15.313 -6.287 -10.610 1.00 85.56 97 ILE A O 1
ATOM 738 N N . GLN A 1 98 ? 13.312 -6.853 -9.783 1.00 86.00 98 GLN A N 1
ATOM 739 C CA . GLN A 1 98 ? 13.488 -8.299 -9.925 1.00 86.00 98 GLN A CA 1
ATOM 740 C C . GLN A 1 98 ? 12.863 -8.859 -11.211 1.00 86.00 98 GLN A C 1
ATOM 742 O O . GLN A 1 98 ? 12.518 -10.041 -11.249 1.00 86.00 98 GLN A O 1
ATOM 747 N N . LYS A 1 99 ? 12.733 -8.042 -12.267 1.00 86.44 99 LYS A N 1
ATOM 748 C CA . LYS A 1 99 ? 12.072 -8.445 -13.521 1.00 86.44 99 LYS A CA 1
ATOM 749 C C . LYS A 1 99 ? 12.660 -9.735 -14.105 1.00 86.44 99 LYS A C 1
ATOM 751 O O . LYS A 1 99 ? 11.915 -10.657 -14.412 1.00 86.44 99 LYS A O 1
ATOM 756 N N . ASN A 1 100 ? 13.992 -9.848 -14.114 1.00 87.38 100 ASN A N 1
ATOM 757 C CA . ASN A 1 100 ? 14.707 -10.985 -14.694 1.00 87.38 100 ASN A CA 1
ATOM 758 C C . ASN A 1 100 ? 14.367 -12.293 -13.958 1.00 87.38 100 ASN A C 1
ATOM 760 O O . ASN A 1 100 ? 14.201 -13.335 -14.582 1.00 87.38 100 ASN A O 1
ATOM 764 N N . LEU A 1 101 ? 14.215 -12.241 -12.629 1.00 89.12 101 LEU A N 1
ATOM 765 C CA . LEU A 1 101 ? 13.831 -13.404 -11.822 1.00 89.12 101 LEU A CA 1
ATOM 766 C C . LEU A 1 101 ? 12.388 -13.839 -12.101 1.00 89.12 101 LEU A C 1
ATOM 768 O O . LEU A 1 101 ? 12.117 -15.033 -12.206 1.00 89.12 101 LEU A O 1
ATOM 772 N N . VAL A 1 102 ? 11.470 -12.877 -12.237 1.00 89.25 102 VAL A N 1
ATOM 773 C CA . VAL A 1 102 ? 10.057 -13.155 -12.538 1.00 89.25 102 VAL A CA 1
ATOM 774 C C . VAL A 1 102 ? 9.914 -13.744 -13.944 1.00 89.25 102 VAL A C 1
ATOM 776 O O . VAL A 1 102 ? 9.222 -14.745 -14.111 1.00 89.25 102 VAL A O 1
ATOM 779 N N . GLU A 1 103 ? 10.604 -13.182 -14.937 1.00 88.12 103 GLU A N 1
ATOM 780 C CA . GLU A 1 103 ? 10.614 -13.680 -16.320 1.00 88.12 103 GLU A CA 1
ATOM 781 C C . GLU A 1 103 ? 11.242 -15.072 -16.430 1.00 88.12 103 GLU A C 1
ATOM 783 O O . GLU A 1 103 ? 10.699 -15.935 -17.116 1.00 88.12 103 GLU A O 1
ATOM 788 N N . THR A 1 104 ? 12.319 -15.336 -15.686 1.00 90.44 104 THR A N 1
ATOM 789 C CA . THR A 1 104 ? 12.943 -16.668 -15.641 1.00 90.44 104 THR A CA 1
ATOM 790 C C . THR A 1 104 ? 11.989 -17.702 -15.043 1.00 90.44 104 THR A C 1
ATOM 792 O O . THR A 1 104 ? 11.832 -18.791 -15.588 1.00 90.44 104 THR A O 1
ATOM 795 N N . ALA A 1 105 ? 11.293 -17.363 -13.952 1.00 88.75 105 ALA A N 1
ATOM 796 C CA . ALA A 1 105 ? 10.295 -18.248 -13.356 1.00 88.75 105 ALA A CA 1
ATOM 797 C C . ALA A 1 105 ? 9.127 -18.535 -14.319 1.00 88.75 105 ALA A C 1
ATOM 799 O O . ALA A 1 105 ? 8.682 -19.677 -14.416 1.00 88.75 105 ALA A O 1
ATOM 800 N N . LEU A 1 106 ? 8.660 -17.526 -15.063 1.00 88.38 106 LEU A N 1
ATOM 801 C CA . LEU A 1 106 ? 7.626 -17.692 -16.091 1.00 88.38 106 LEU A CA 1
ATOM 802 C C . LEU A 1 106 ? 8.108 -18.573 -17.255 1.00 88.38 106 LEU A C 1
ATOM 804 O O . LEU A 1 106 ? 7.355 -19.432 -17.708 1.00 88.38 106 LEU A O 1
ATOM 808 N N . ALA A 1 107 ? 9.362 -18.421 -17.694 1.00 89.81 107 ALA A N 1
ATOM 809 C CA . ALA A 1 107 ? 9.965 -19.253 -18.739 1.00 89.81 107 ALA A CA 1
ATOM 810 C C . ALA A 1 107 ? 10.100 -20.729 -18.321 1.00 89.81 107 ALA A C 1
ATOM 812 O O . ALA A 1 107 ? 9.966 -21.620 -19.155 1.00 89.81 107 ALA A O 1
ATOM 813 N N . LEU A 1 108 ? 10.286 -20.997 -17.023 1.00 91.81 108 LEU A N 1
ATOM 814 C CA . LEU A 1 108 ? 10.259 -22.345 -16.439 1.00 91.81 108 LEU A CA 1
ATOM 815 C C . LEU A 1 108 ? 8.833 -22.910 -16.264 1.00 91.81 108 LEU A C 1
ATOM 817 O O . LEU A 1 108 ? 8.668 -24.011 -15.740 1.00 91.81 108 LEU A O 1
ATOM 821 N N . GLY A 1 109 ? 7.795 -22.175 -16.678 1.00 88.69 109 GLY A N 1
ATOM 822 C CA . GLY A 1 109 ? 6.395 -22.596 -16.597 1.00 88.69 109 GLY A CA 1
ATOM 823 C C . GLY A 1 109 ? 5.699 -22.274 -15.270 1.00 88.69 109 GLY A C 1
ATOM 824 O O . GLY A 1 109 ? 4.604 -22.781 -15.019 1.00 88.69 109 GLY A O 1
ATOM 825 N N . ALA A 1 110 ? 6.288 -21.439 -14.405 1.00 86.94 110 ALA A N 1
ATOM 826 C CA . ALA A 1 110 ? 5.623 -21.014 -13.175 1.00 86.94 110 ALA A CA 1
ATOM 827 C C . ALA A 1 110 ? 4.415 -20.115 -13.481 1.00 86.94 110 ALA A C 1
ATOM 829 O O . ALA A 1 110 ? 4.436 -19.279 -14.383 1.00 86.94 110 ALA A O 1
ATOM 830 N N . THR A 1 111 ? 3.354 -20.229 -12.681 1.00 85.50 111 THR A N 1
ATOM 831 C CA . THR A 1 111 ? 2.215 -19.302 -12.793 1.00 85.50 111 THR A CA 1
ATOM 832 C C . THR A 1 111 ? 2.605 -17.901 -12.296 1.00 85.50 111 THR A C 1
ATOM 834 O O . THR A 1 111 ? 3.424 -17.798 -11.379 1.00 85.50 111 THR A O 1
ATOM 837 N N . PRO A 1 112 ? 1.974 -16.806 -12.773 1.00 82.75 112 PRO A N 1
ATOM 838 C CA . PRO A 1 112 ? 2.293 -15.454 -12.301 1.00 82.75 112 PRO A CA 1
ATOM 839 C C . PRO A 1 112 ? 2.214 -15.302 -10.780 1.00 82.75 112 PRO A C 1
ATOM 841 O O . PRO A 1 112 ? 3.025 -14.616 -10.173 1.00 82.75 112 PRO A O 1
ATOM 844 N N . ARG A 1 113 ? 1.275 -16.007 -10.133 1.00 81.31 113 ARG A N 1
ATOM 845 C CA . ARG A 1 113 ? 1.150 -16.013 -8.667 1.00 81.31 113 ARG A CA 1
ATOM 846 C C . ARG A 1 113 ? 2.359 -16.626 -7.969 1.00 81.31 113 ARG A C 1
ATOM 848 O O . ARG A 1 113 ? 2.758 -16.121 -6.925 1.00 81.31 113 ARG A O 1
ATOM 855 N N . GLN A 1 114 ? 2.906 -17.709 -8.517 1.00 85.31 114 GLN A N 1
ATOM 856 C CA . GLN A 1 114 ? 4.105 -18.353 -7.981 1.00 85.31 114 GLN A CA 1
ATOM 857 C C . GLN A 1 114 ? 5.338 -17.486 -8.243 1.00 85.31 114 GLN A C 1
ATOM 859 O O . GLN A 1 114 ? 6.120 -17.262 -7.323 1.00 85.31 114 GLN A O 1
ATOM 864 N N . ALA A 1 115 ? 5.456 -16.925 -9.450 1.00 87.00 115 ALA A N 1
ATOM 865 C CA . ALA A 1 115 ? 6.577 -16.071 -9.836 1.00 87.00 115 ALA A CA 1
ATOM 866 C C . ALA A 1 115 ? 6.673 -14.785 -8.992 1.00 87.00 115 ALA A C 1
ATOM 868 O O . ALA A 1 115 ? 7.777 -14.332 -8.701 1.00 87.00 115 ALA A O 1
ATOM 869 N N . THR A 1 116 ? 5.539 -14.214 -8.559 1.00 87.88 116 THR A N 1
ATOM 870 C CA . THR A 1 116 ? 5.512 -12.972 -7.762 1.00 87.88 116 THR A CA 1
ATOM 871 C C . THR A 1 116 ? 5.373 -13.176 -6.252 1.00 87.88 116 THR A C 1
ATOM 873 O O . THR A 1 116 ? 5.257 -12.197 -5.514 1.00 87.88 116 THR A O 1
ATOM 876 N N . PHE A 1 117 ? 5.317 -14.417 -5.756 1.00 87.44 117 PHE A N 1
ATOM 877 C CA . PHE A 1 117 ? 4.997 -14.695 -4.349 1.00 87.44 117 PHE A CA 1
ATOM 878 C C . PHE A 1 117 ? 5.965 -14.006 -3.372 1.00 87.44 117 PHE A C 1
ATOM 880 O O . PHE A 1 117 ? 5.539 -13.403 -2.383 1.00 87.44 117 PHE A O 1
ATOM 887 N N . HIS A 1 118 ? 7.265 -14.045 -3.672 1.00 87.62 118 HIS A N 1
ATOM 888 C CA . HIS A 1 118 ? 8.297 -13.443 -2.831 1.00 87.62 118 HIS A CA 1
ATOM 889 C C . HIS A 1 118 ? 8.173 -11.910 -2.773 1.00 87.62 118 HIS A C 1
ATOM 891 O O . HIS A 1 118 ? 8.242 -11.309 -1.699 1.00 87.62 118 HIS A O 1
ATOM 897 N N . GLN A 1 119 ? 7.915 -11.279 -3.919 1.00 90.44 119 GLN A N 1
ATOM 898 C CA . GLN A 1 119 ? 7.757 -9.833 -4.081 1.00 90.44 119 GLN A CA 1
ATOM 899 C C . GLN A 1 119 ? 6.494 -9.340 -3.365 1.00 90.44 119 GLN A C 1
ATOM 901 O O . GLN A 1 119 ? 6.527 -8.339 -2.648 1.00 90.44 119 GLN A O 1
ATOM 906 N N . VAL A 1 120 ? 5.393 -10.089 -3.485 1.00 89.38 120 VAL A N 1
ATOM 907 C CA . VAL A 1 120 ? 4.138 -9.838 -2.765 1.00 89.38 120 VAL A CA 1
ATOM 908 C C . VAL A 1 120 ? 4.354 -9.885 -1.256 1.00 89.38 120 VAL A C 1
ATOM 910 O O . VAL A 1 120 ? 4.000 -8.935 -0.557 1.00 89.38 120 VAL A O 1
ATOM 913 N N . LYS A 1 121 ? 4.980 -10.954 -0.749 1.00 88.12 121 LYS A N 1
ATOM 914 C CA . LYS A 1 121 ? 5.247 -11.119 0.685 1.00 88.12 121 LYS A CA 1
ATOM 915 C C . LYS A 1 121 ? 6.095 -9.970 1.230 1.00 88.12 121 LYS A C 1
ATOM 917 O O . LYS A 1 121 ? 5.747 -9.387 2.255 1.00 88.12 121 LYS A O 1
ATOM 922 N N . ARG A 1 122 ? 7.179 -9.618 0.534 1.00 88.19 122 ARG A N 1
ATOM 923 C CA . ARG A 1 122 ? 8.064 -8.511 0.921 1.00 88.19 122 ARG A CA 1
ATOM 924 C C . ARG A 1 122 ? 7.319 -7.176 0.964 1.00 88.19 122 ARG A C 1
ATOM 926 O O . ARG A 1 122 ? 7.451 -6.437 1.937 1.00 88.19 122 ARG A O 1
ATOM 933 N N . SER A 1 123 ? 6.503 -6.902 -0.050 1.00 90.81 123 SER A N 1
ATOM 934 C CA . SER A 1 123 ? 5.722 -5.665 -0.145 1.00 90.81 123 SER A CA 1
ATOM 935 C C . SER A 1 123 ? 4.700 -5.534 0.983 1.00 90.81 123 SER A C 1
ATOM 937 O O . SER A 1 123 ? 4.580 -4.460 1.570 1.00 90.81 123 SER A O 1
ATOM 939 N N . LEU A 1 124 ? 4.005 -6.625 1.328 1.00 89.31 124 LEU A N 1
ATOM 940 C CA . LEU A 1 124 ? 3.063 -6.648 2.451 1.00 89.31 124 LEU A CA 1
ATOM 941 C C . LEU A 1 124 ? 3.758 -6.396 3.788 1.00 89.31 124 LEU A C 1
ATOM 943 O O . LEU A 1 124 ? 3.253 -5.608 4.583 1.00 89.31 124 LEU A O 1
ATOM 947 N N . ILE A 1 125 ? 4.901 -7.046 4.032 1.00 87.81 125 ILE A N 1
ATOM 948 C CA . ILE A 1 125 ? 5.660 -6.869 5.278 1.00 87.81 125 ILE A CA 1
ATOM 949 C C . ILE A 1 125 ? 6.058 -5.401 5.428 1.00 87.81 125 ILE A C 1
ATOM 951 O O . ILE A 1 125 ? 5.717 -4.785 6.430 1.00 87.81 125 ILE A O 1
ATOM 955 N N . ILE A 1 126 ? 6.680 -4.815 4.400 1.00 85.88 126 ILE A N 1
ATOM 956 C CA . ILE A 1 126 ? 7.128 -3.415 4.425 1.00 85.88 126 ILE A CA 1
ATOM 957 C C . ILE A 1 126 ? 5.956 -2.452 4.657 1.00 85.88 126 ILE A C 1
ATOM 959 O O . ILE A 1 126 ? 6.087 -1.492 5.413 1.00 85.88 126 ILE A O 1
ATOM 963 N N . ALA A 1 127 ? 4.806 -2.700 4.029 1.00 89.62 127 ALA A N 1
ATOM 964 C CA . ALA A 1 127 ? 3.642 -1.835 4.177 1.00 89.62 127 ALA A CA 1
ATOM 965 C C . ALA A 1 127 ? 2.955 -1.963 5.547 1.00 89.62 127 ALA A C 1
ATOM 967 O O . ALA A 1 127 ? 2.393 -0.981 6.031 1.00 89.62 127 ALA A O 1
ATOM 968 N N . LEU A 1 128 ? 2.974 -3.149 6.165 1.00 88.00 128 LEU A N 1
ATOM 969 C CA . LEU A 1 128 ? 2.329 -3.411 7.456 1.00 88.00 128 LEU A CA 1
ATOM 970 C C . LEU A 1 128 ? 3.218 -3.082 8.661 1.00 88.00 128 LEU A C 1
ATOM 972 O O . LEU A 1 128 ? 2.670 -2.813 9.731 1.00 88.00 128 LEU A O 1
ATOM 976 N N . SER A 1 129 ? 4.548 -3.059 8.504 1.00 86.62 129 SER A N 1
ATOM 977 C CA . SER A 1 129 ? 5.486 -2.767 9.599 1.00 86.62 129 SER A CA 1
ATOM 978 C C . SER A 1 129 ? 5.115 -1.518 10.406 1.00 86.62 129 SER A C 1
ATOM 980 O O . SER A 1 129 ? 4.990 -1.647 11.621 1.00 86.62 129 SER A O 1
ATOM 982 N N . PRO A 1 130 ? 4.806 -0.350 9.798 1.00 87.25 130 PRO A N 1
ATOM 983 C CA . PRO A 1 130 ? 4.477 0.843 10.575 1.00 87.25 130 PRO A CA 1
ATOM 984 C C . PRO A 1 130 ? 3.249 0.656 11.471 1.00 87.25 130 PRO A C 1
ATOM 986 O O . PRO A 1 130 ? 3.219 1.159 12.589 1.00 87.25 130 PRO A O 1
ATOM 989 N N . VAL A 1 131 ? 2.229 -0.077 11.015 1.00 86.12 131 VAL A N 1
ATOM 990 C CA . VAL A 1 131 ? 1.010 -0.313 11.806 1.00 86.12 131 VAL A CA 1
ATOM 991 C C . VAL A 1 131 ? 1.309 -1.241 12.985 1.00 86.12 131 VAL A C 1
ATOM 993 O O . VAL A 1 131 ? 0.852 -0.991 14.099 1.00 86.12 131 VAL A O 1
ATOM 996 N N . LEU A 1 132 ? 2.113 -2.282 12.757 1.00 87.69 132 LEU A N 1
ATOM 997 C CA . LEU A 1 132 ? 2.512 -3.232 13.795 1.00 87.69 132 LEU A CA 1
ATOM 998 C C . LEU A 1 132 ? 3.466 -2.605 14.819 1.00 87.69 132 LEU A C 1
ATOM 1000 O O . LEU A 1 132 ? 3.329 -2.855 16.012 1.00 87.69 132 LEU A O 1
ATOM 1004 N N . ASP A 1 133 ? 4.404 -1.770 14.384 1.00 86.31 133 ASP A N 1
ATOM 1005 C CA . ASP A 1 133 ? 5.376 -1.135 15.276 1.00 86.31 133 ASP A CA 1
ATOM 1006 C C . ASP A 1 133 ? 4.729 -0.029 16.123 1.00 86.31 133 ASP A C 1
ATOM 1008 O O . ASP A 1 133 ? 5.013 0.083 17.319 1.00 86.31 133 ASP A O 1
ATOM 1012 N N . ASN A 1 134 ? 3.751 0.697 15.567 1.00 84.56 134 ASN A N 1
ATOM 1013 C CA . ASN A 1 134 ? 2.890 1.572 16.365 1.00 84.56 134 ASN A CA 1
ATOM 1014 C C . ASN A 1 134 ? 2.059 0.778 17.386 1.00 84.56 134 ASN A C 1
ATOM 1016 O O . ASN A 1 134 ? 1.859 1.246 18.501 1.00 84.56 134 ASN A O 1
ATOM 1020 N N . ALA A 1 135 ? 1.597 -0.433 17.050 1.00 86.25 135 ALA A N 1
ATOM 1021 C CA . ALA A 1 135 ? 0.826 -1.260 17.984 1.00 86.25 135 ALA A CA 1
ATOM 1022 C C . ALA A 1 135 ? 1.671 -1.762 19.163 1.00 86.25 135 ALA A C 1
ATOM 1024 O O . ALA A 1 135 ? 1.179 -1.804 20.286 1.00 86.25 135 ALA A O 1
ATOM 1025 N N . LYS A 1 136 ? 2.943 -2.107 18.923 1.00 85.25 136 LYS A N 1
ATOM 1026 C CA . LYS A 1 136 ? 3.873 -2.581 19.964 1.00 85.25 136 LYS A CA 1
ATOM 1027 C C . LYS A 1 136 ? 4.275 -1.493 20.957 1.00 85.25 136 LYS A C 1
ATOM 1029 O O . LYS A 1 136 ? 4.550 -1.790 22.112 1.00 85.25 136 LYS A O 1
ATOM 1034 N N . THR A 1 137 ? 4.366 -0.250 20.494 1.00 84.31 137 THR A N 1
ATOM 1035 C CA . THR A 1 137 ? 4.851 0.885 21.297 1.00 84.31 137 THR A CA 1
ATOM 1036 C C . THR A 1 137 ? 3.723 1.656 21.989 1.00 84.31 137 THR A C 1
ATOM 1038 O O . THR A 1 137 ? 3.987 2.506 22.849 1.00 84.31 137 THR A O 1
ATOM 1041 N N . VAL A 1 138 ? 2.468 1.345 21.645 1.00 83.62 138 VAL A N 1
ATOM 1042 C CA . VAL A 1 138 ? 1.269 1.988 22.184 1.00 83.62 138 VAL A CA 1
ATOM 1043 C C . VAL A 1 138 ? 1.153 1.754 23.692 1.00 83.62 138 VAL A C 1
ATOM 1045 O O . VAL A 1 138 ? 1.241 0.627 24.170 1.00 83.62 138 VAL A O 1
ATOM 1048 N N . GLY A 1 139 ? 0.974 2.830 24.459 1.00 77.06 139 GLY A N 1
ATOM 1049 C CA . GLY A 1 139 ? 0.854 2.770 25.919 1.00 77.06 139 GLY A CA 1
ATOM 1050 C C . GLY A 1 139 ? 2.177 2.678 26.690 1.00 77.06 139 GLY A C 1
ATOM 1051 O O . GLY A 1 139 ? 2.163 2.906 27.894 1.00 77.06 139 GLY A O 1
ATOM 1052 N N . LEU A 1 140 ? 3.303 2.401 26.018 1.00 80.94 140 LEU A N 1
ATOM 1053 C CA . LEU A 1 140 ? 4.646 2.431 26.615 1.00 80.94 140 LEU A CA 1
ATOM 1054 C C . LEU A 1 140 ? 5.383 3.731 26.285 1.00 80.94 140 LEU A C 1
ATOM 1056 O O . LEU A 1 140 ? 5.844 4.425 27.182 1.00 80.94 140 LEU A O 1
ATOM 1060 N N . ILE A 1 141 ? 5.490 4.049 24.991 1.00 83.88 141 ILE A N 1
ATOM 1061 C CA . ILE A 1 141 ? 6.250 5.211 24.498 1.00 83.88 141 ILE A CA 1
ATOM 1062 C C . ILE A 1 141 ? 5.301 6.305 24.013 1.00 83.88 141 ILE A C 1
ATOM 1064 O O . ILE A 1 141 ? 5.531 7.487 24.249 1.00 83.88 141 ILE A O 1
ATOM 1068 N N . SER A 1 142 ? 4.226 5.915 23.327 1.00 77.25 142 SER A N 1
ATOM 1069 C CA . SER A 1 142 ? 3.252 6.852 22.773 1.00 77.25 142 SER A CA 1
ATOM 1070 C C . SER A 1 142 ? 1.854 6.534 23.288 1.00 77.25 142 SER A C 1
ATOM 1072 O O . SER A 1 142 ? 1.383 5.398 23.187 1.00 77.25 142 SER A O 1
ATOM 1074 N N . LEU A 1 143 ? 1.186 7.550 23.837 1.00 85.88 143 LEU A N 1
ATOM 1075 C CA . LEU A 1 143 ? -0.234 7.506 24.167 1.00 85.88 143 LEU A CA 1
ATOM 1076 C C . LEU A 1 143 ? -1.029 8.077 22.984 1.00 85.88 143 LEU A C 1
ATOM 1078 O O . LEU A 1 143 ? -0.890 9.265 22.680 1.00 85.88 143 LEU A O 1
ATOM 1082 N N . PRO A 1 144 ? -1.857 7.266 22.298 1.00 82.12 144 PRO A N 1
ATOM 1083 C CA . PRO A 1 144 ? -2.663 7.734 21.177 1.00 82.12 144 PRO A CA 1
ATOM 1084 C C . PRO A 1 144 ? -3.544 8.911 21.577 1.00 82.12 144 PRO A C 1
ATOM 1086 O O . PRO A 1 144 ? -4.154 8.895 22.645 1.00 82.12 144 PRO A O 1
ATOM 1089 N N . GLY A 1 145 ? -3.688 9.899 20.691 1.00 85.00 145 GLY A N 1
ATOM 1090 C CA . GLY A 1 145 ? -4.450 11.117 20.990 1.00 85.00 145 GLY A CA 1
ATOM 1091 C C . GLY A 1 145 ? -5.891 10.852 21.446 1.00 85.00 145 GLY A C 1
ATOM 1092 O O . GLY A 1 145 ? -6.373 11.521 22.354 1.00 85.00 145 GLY A O 1
ATOM 1093 N N . ALA A 1 146 ? -6.556 9.829 20.893 1.00 84.12 146 ALA A N 1
ATOM 1094 C CA . ALA A 1 146 ? -7.898 9.425 21.325 1.00 84.12 146 ALA A CA 1
ATOM 1095 C C . ALA A 1 146 ? -7.917 8.883 22.766 1.00 84.12 146 ALA A C 1
ATOM 1097 O O . ALA A 1 146 ? -8.825 9.194 23.534 1.00 84.12 146 ALA A O 1
ATOM 1098 N N . MET A 1 147 ? -6.897 8.113 23.152 1.00 84.69 147 MET A N 1
ATOM 1099 C CA . MET A 1 147 ? -6.750 7.587 24.507 1.00 84.69 147 MET A CA 1
ATOM 1100 C C . MET A 1 147 ? -6.451 8.714 25.504 1.00 84.69 147 MET A C 1
ATOM 1102 O O . MET A 1 147 ? -7.125 8.813 26.528 1.00 84.69 147 MET A O 1
ATOM 1106 N N . THR A 1 148 ? -5.505 9.600 25.186 1.00 86.06 148 THR A N 1
ATOM 1107 C CA . THR A 1 148 ? -5.172 10.766 26.022 1.00 86.06 148 THR A CA 1
ATOM 1108 C C . THR A 1 148 ? -6.359 11.719 26.158 1.00 86.06 148 THR A C 1
ATOM 1110 O O . THR A 1 148 ? -6.640 12.189 27.256 1.00 86.06 148 THR A O 1
ATOM 1113 N N . GLY A 1 149 ? -7.108 11.953 25.075 1.00 88.12 149 GLY A N 1
ATOM 1114 C CA . GLY A 1 149 ? -8.308 12.792 25.086 1.00 88.12 149 GLY A CA 1
ATOM 1115 C C . GLY A 1 149 ? -9.420 12.240 25.981 1.00 88.12 149 GLY A C 1
ATOM 1116 O O . GLY A 1 149 ? -10.065 13.005 26.690 1.00 88.12 149 GLY A O 1
ATOM 1117 N N . LEU A 1 150 ? -9.611 10.915 26.015 1.00 84.44 150 LEU A N 1
ATOM 1118 C CA . LEU A 1 150 ? -10.543 10.280 26.955 1.00 84.44 150 LEU A CA 1
ATOM 1119 C C . LEU A 1 150 ? -10.098 10.470 28.411 1.00 84.44 150 LEU A C 1
ATOM 1121 O O . LEU A 1 150 ? -10.934 10.767 29.260 1.00 84.44 150 LEU A O 1
ATOM 1125 N N . ILE A 1 151 ? -8.798 10.337 28.690 1.00 88.62 151 ILE A N 1
ATOM 1126 C CA . ILE A 1 151 ? -8.239 10.518 30.038 1.00 88.62 151 ILE A CA 1
ATOM 1127 C C . ILE A 1 151 ? -8.384 11.977 30.494 1.00 88.62 151 ILE A C 1
ATOM 1129 O O . ILE A 1 151 ? -8.888 12.226 31.586 1.00 88.62 151 ILE A O 1
ATOM 1133 N N . MET A 1 152 ? -8.020 12.947 29.647 1.00 89.44 152 MET A N 1
ATOM 1134 C CA . MET A 1 152 ? -8.212 14.376 29.935 1.00 89.44 152 MET A CA 1
ATOM 1135 C C . MET A 1 152 ? -9.692 14.752 30.072 1.00 89.44 152 MET A C 1
ATOM 1137 O O . MET A 1 152 ? -10.031 15.624 30.863 1.00 89.44 152 MET A O 1
ATOM 1141 N N . GLY A 1 153 ? -10.582 14.065 29.353 1.00 88.56 153 GLY A N 1
ATOM 1142 C CA . GLY A 1 153 ? -12.032 14.205 29.484 1.00 88.56 153 GLY A CA 1
ATOM 1143 C C . GLY A 1 153 ? -12.627 13.582 30.754 1.00 88.56 153 GLY A C 1
ATOM 1144 O O . GLY A 1 153 ? -13.849 13.496 30.856 1.00 88.56 153 GLY A O 1
ATOM 1145 N N . GLY A 1 154 ? -11.799 13.111 31.695 1.00 86.81 154 GLY A N 1
ATOM 1146 C CA . GLY A 1 154 ? -12.230 12.540 32.973 1.00 86.81 154 GLY A CA 1
ATOM 1147 C C . GLY A 1 154 ? -12.648 11.067 32.912 1.00 86.81 154 GLY A C 1
ATOM 1148 O O . GLY A 1 154 ? -13.186 10.542 33.887 1.00 86.81 154 GLY A O 1
ATOM 1149 N N . ALA A 1 155 ? -12.422 10.365 31.796 1.00 86.12 155 ALA A N 1
ATOM 1150 C CA . ALA A 1 155 ? -12.699 8.933 31.725 1.00 86.12 155 ALA A CA 1
ATOM 1151 C C . ALA A 1 155 ? -11.639 8.127 32.493 1.00 86.12 155 ALA A C 1
ATOM 1153 O O . ALA A 1 155 ? -10.444 8.416 32.443 1.00 86.12 155 ALA A O 1
ATOM 1154 N N . SER A 1 156 ? -12.064 7.044 33.153 1.00 86.75 156 SER A N 1
ATOM 1155 C CA . SER A 1 156 ? -11.147 6.145 33.864 1.00 86.75 156 SER A CA 1
ATOM 1156 C C . SER A 1 156 ? -10.076 5.572 32.910 1.00 86.75 156 SER A C 1
ATOM 1158 O O . SER A 1 156 ? -10.464 5.001 31.878 1.00 86.75 156 SER A O 1
ATOM 1160 N N . PRO A 1 157 ? -8.772 5.607 33.256 1.00 85.31 157 PRO A N 1
ATOM 1161 C CA . PRO A 1 157 ? -7.686 5.136 32.386 1.00 85.31 157 PRO A CA 1
ATOM 1162 C C . PRO A 1 157 ? -7.860 3.694 31.895 1.00 85.31 157 PRO A C 1
ATOM 1164 O O . PRO A 1 157 ? -7.617 3.395 30.729 1.00 85.31 157 PRO A O 1
ATOM 1167 N N . LEU A 1 158 ? -8.377 2.807 32.753 1.00 81.88 158 LEU A N 1
ATOM 1168 C CA . LEU A 1 158 ? -8.650 1.407 32.408 1.00 81.88 158 LEU A CA 1
ATOM 1169 C C . LEU A 1 158 ? -9.622 1.259 31.228 1.00 81.88 158 LEU A C 1
ATOM 1171 O O . LEU A 1 158 ? -9.394 0.430 30.349 1.00 81.88 158 LEU A O 1
ATOM 1175 N N . LYS A 1 159 ? -10.686 2.071 31.176 1.00 75.44 159 LYS A N 1
ATOM 1176 C CA . LYS A 1 159 ? -11.637 2.048 30.054 1.00 75.44 159 LYS A CA 1
ATOM 1177 C C . LYS A 1 159 ? -10.990 2.584 28.778 1.00 75.44 159 LYS A C 1
ATOM 1179 O O . LYS A 1 159 ? -11.152 1.974 27.728 1.00 75.44 159 LYS A O 1
ATOM 1184 N N . ALA A 1 160 ? -10.219 3.670 28.866 1.00 80.38 160 ALA A N 1
ATOM 1185 C CA . ALA A 1 160 ? -9.531 4.246 27.710 1.00 80.38 160 ALA A CA 1
ATOM 1186 C C . ALA A 1 160 ? -8.557 3.245 27.057 1.00 80.38 160 ALA A C 1
ATOM 1188 O O . ALA A 1 160 ? -8.570 3.089 25.837 1.00 80.38 160 ALA A O 1
ATOM 1189 N N . ILE A 1 161 ? -7.789 2.502 27.865 1.00 83.38 161 ILE A N 1
ATOM 1190 C CA . ILE A 1 161 ? -6.874 1.451 27.385 1.00 83.38 161 ILE A CA 1
ATOM 1191 C C . ILE A 1 161 ? -7.638 0.341 26.656 1.00 83.38 161 ILE A C 1
ATOM 1193 O O . ILE A 1 161 ? -7.258 -0.046 25.552 1.00 83.38 161 ILE A O 1
ATOM 1197 N N . GLN A 1 162 ? -8.727 -0.167 27.244 1.00 80.19 162 GLN A N 1
ATOM 1198 C CA . GLN A 1 162 ? -9.512 -1.248 26.636 1.00 80.19 162 GLN A CA 1
ATOM 1199 C C . GLN A 1 162 ? -10.063 -0.850 25.264 1.00 80.19 162 GLN A C 1
ATOM 1201 O O . GLN A 1 162 ? -9.941 -1.614 24.307 1.00 80.19 162 GLN A O 1
ATOM 1206 N N . LEU A 1 163 ? -10.613 0.363 25.148 1.00 77.12 163 LEU A N 1
ATOM 1207 C CA . LEU A 1 163 ? -11.113 0.870 23.871 1.00 77.12 163 LEU A CA 1
ATOM 1208 C C . LEU A 1 163 ? -9.985 1.029 22.847 1.00 77.12 163 LEU A C 1
ATOM 1210 O O . LEU A 1 163 ? -10.154 0.668 21.683 1.00 77.12 163 LEU A O 1
ATOM 1214 N N . GLN A 1 164 ? -8.820 1.513 23.280 1.00 84.31 164 GLN A N 1
ATOM 1215 C CA . GLN A 1 164 ? -7.674 1.704 22.399 1.00 84.31 164 GLN A CA 1
ATOM 1216 C C . GLN A 1 164 ? -7.135 0.376 21.844 1.00 84.31 164 GLN A C 1
ATOM 1218 O O . GLN A 1 164 ? -6.819 0.303 20.657 1.00 84.31 164 GLN A O 1
ATOM 1223 N N . ILE A 1 165 ? -7.077 -0.684 22.660 1.00 83.12 165 ILE A N 1
ATOM 1224 C CA . ILE A 1 165 ? -6.667 -2.029 22.216 1.00 83.12 165 ILE A CA 1
ATOM 1225 C C . ILE A 1 165 ? -7.622 -2.555 21.138 1.00 83.12 165 ILE A C 1
ATOM 1227 O O . ILE A 1 165 ? -7.182 -3.066 20.106 1.00 83.12 165 ILE A O 1
ATOM 1231 N N . VAL A 1 166 ? -8.932 -2.401 21.350 1.00 81.94 166 VAL A N 1
ATOM 1232 C CA . VAL A 1 166 ? -9.957 -2.813 20.381 1.00 81.94 166 VAL A CA 1
ATOM 1233 C C . VAL A 1 166 ? -9.781 -2.073 19.055 1.00 81.94 166 VAL A C 1
ATOM 1235 O O . VAL A 1 166 ? -9.702 -2.714 18.006 1.00 81.94 166 VAL A O 1
ATOM 1238 N N . VAL A 1 167 ? -9.661 -0.742 19.097 1.00 82.88 167 VAL A N 1
ATOM 1239 C CA . VAL A 1 167 ? -9.477 0.079 17.892 1.00 82.88 167 VAL A CA 1
ATOM 1240 C C . VAL A 1 167 ? -8.196 -0.316 17.162 1.00 82.88 167 VAL A C 1
ATOM 1242 O O . VAL A 1 167 ? -8.237 -0.505 15.949 1.00 82.88 167 VAL A O 1
ATOM 1245 N N . MET A 1 168 ? -7.081 -0.517 17.871 1.00 85.44 168 MET A N 1
ATOM 1246 C CA . MET A 1 168 ? -5.800 -0.864 17.245 1.00 85.44 168 MET A CA 1
ATOM 1247 C C . MET A 1 168 ? -5.865 -2.194 16.485 1.00 85.44 168 MET A C 1
ATOM 1249 O O . MET A 1 168 ? -5.431 -2.272 15.334 1.00 85.44 168 MET A O 1
ATOM 1253 N N . ASN A 1 169 ? -6.488 -3.214 17.079 1.00 83.38 169 ASN A N 1
ATOM 1254 C CA . ASN A 1 169 ? -6.709 -4.502 16.418 1.00 83.38 169 ASN A CA 1
ATOM 1255 C C . ASN A 1 169 ? -7.574 -4.366 15.160 1.00 83.38 169 ASN A C 1
ATOM 1257 O O . ASN A 1 169 ? -7.294 -4.995 14.138 1.00 83.38 169 ASN A O 1
ATOM 1261 N N . MET A 1 170 ? -8.590 -3.502 15.200 1.00 84.44 170 MET A N 1
ATOM 1262 C CA . MET A 1 170 ? -9.418 -3.202 14.032 1.00 84.44 170 MET A CA 1
ATOM 1263 C C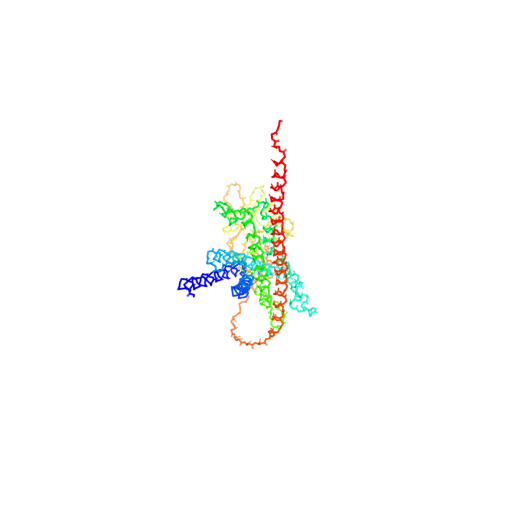 . MET A 1 170 ? -8.625 -2.483 12.939 1.00 84.44 170 MET A C 1
ATOM 1265 O O . MET A 1 170 ? -8.799 -2.805 11.765 1.00 84.44 170 MET A O 1
ATOM 1269 N N . MET A 1 171 ? -7.718 -1.564 13.292 1.00 87.12 171 MET A N 1
ATOM 1270 C CA . MET A 1 171 ? -6.855 -0.898 12.308 1.00 87.12 171 MET A CA 1
ATOM 1271 C C . MET A 1 171 ? -5.925 -1.889 11.613 1.00 87.12 171 MET A C 1
ATOM 1273 O O . MET A 1 171 ? -5.778 -1.833 10.389 1.00 87.12 171 MET A O 1
ATOM 1277 N N . ILE A 1 172 ? -5.311 -2.792 12.386 1.00 89.25 172 ILE A N 1
ATOM 1278 C CA . ILE A 1 172 ? -4.443 -3.854 11.865 1.00 89.25 172 ILE A CA 1
ATOM 1279 C C . ILE A 1 172 ? -5.254 -4.737 10.917 1.00 89.25 172 ILE A C 1
ATOM 1281 O O . ILE A 1 172 ? -4.879 -4.883 9.757 1.00 89.25 172 ILE A O 1
ATOM 1285 N N . GLY A 1 173 ? -6.409 -5.238 11.366 1.00 87.75 173 GLY A N 1
ATOM 1286 C CA . GLY A 1 173 ? -7.295 -6.071 10.554 1.00 87.75 173 GLY A CA 1
ATOM 1287 C C . GLY A 1 173 ? -7.720 -5.401 9.249 1.00 87.75 173 GLY A C 1
ATOM 1288 O O . GLY A 1 173 ? -7.558 -5.980 8.174 1.00 87.75 173 GLY A O 1
ATOM 1289 N N . ALA A 1 174 ? -8.194 -4.155 9.318 1.00 89.38 174 ALA A N 1
ATOM 1290 C CA . ALA A 1 174 ? -8.656 -3.411 8.148 1.00 89.38 174 ALA A CA 1
ATOM 1291 C C . ALA A 1 174 ? -7.514 -3.185 7.151 1.00 89.38 174 ALA A C 1
ATOM 1293 O O . ALA A 1 174 ? -7.690 -3.365 5.944 1.00 89.38 174 ALA A O 1
ATOM 1294 N N . SER A 1 175 ? -6.327 -2.842 7.653 1.00 91.75 175 SER A N 1
ATOM 1295 C CA . SER A 1 175 ? -5.141 -2.600 6.832 1.00 91.75 175 SER A CA 1
ATOM 1296 C C . SER A 1 175 ? -4.627 -3.876 6.170 1.00 91.75 175 SER A C 1
ATOM 1298 O O . SER A 1 175 ? -4.298 -3.847 4.986 1.00 91.75 175 SER A O 1
ATOM 1300 N N . THR A 1 176 ? -4.598 -4.999 6.894 1.00 91.69 176 THR A N 1
ATOM 1301 C CA . THR A 1 176 ? -4.179 -6.304 6.363 1.00 91.69 176 THR A CA 1
ATOM 1302 C C . THR A 1 176 ? -5.140 -6.812 5.297 1.00 91.69 176 THR A C 1
ATOM 1304 O O . THR A 1 176 ? -4.700 -7.226 4.228 1.00 91.69 176 THR A O 1
ATOM 1307 N N . VAL A 1 177 ? -6.453 -6.752 5.538 1.00 91.38 177 VAL A N 1
ATOM 1308 C CA . VAL A 1 177 ? -7.437 -7.185 4.535 1.00 91.38 177 VAL A CA 1
ATOM 1309 C C . VAL A 1 177 ? -7.359 -6.296 3.294 1.00 91.38 177 VAL A C 1
ATOM 1311 O O . VAL A 1 177 ? -7.341 -6.810 2.174 1.00 91.38 177 VAL A O 1
ATOM 1314 N N . SER A 1 178 ? -7.249 -4.977 3.478 1.00 91.75 178 SER A N 1
ATOM 1315 C CA . SER A 1 178 ? -7.138 -4.033 2.362 1.00 91.75 178 SER A CA 1
ATOM 1316 C C . SER A 1 178 ? -5.872 -4.268 1.536 1.00 91.75 178 SER A C 1
ATOM 1318 O O . SER A 1 178 ? -5.943 -4.292 0.309 1.00 91.75 178 SER A O 1
ATOM 1320 N N . SER A 1 179 ? -4.716 -4.491 2.170 1.00 91.50 179 SER A N 1
ATOM 1321 C CA . SER A 1 179 ? -3.455 -4.710 1.453 1.00 91.50 179 SER A CA 1
ATOM 1322 C C . SER A 1 179 ? -3.416 -6.053 0.726 1.00 91.50 179 SER A C 1
ATOM 1324 O O . SER A 1 179 ? -3.039 -6.090 -0.443 1.00 91.50 179 SER A O 1
ATOM 1326 N N . VAL A 1 180 ? -3.894 -7.135 1.351 1.00 91.94 180 VAL A N 1
ATOM 1327 C CA . VAL A 1 180 ? -4.014 -8.457 0.709 1.00 91.94 180 VAL A CA 1
ATOM 1328 C C . VAL A 1 180 ? -4.951 -8.389 -0.497 1.00 91.94 180 VAL A C 1
ATOM 1330 O O . VAL A 1 180 ? -4.599 -8.861 -1.581 1.00 91.94 180 VAL A O 1
ATOM 1333 N N . MET A 1 181 ? -6.125 -7.769 -0.336 1.00 88.62 181 MET A N 1
ATOM 1334 C CA . MET A 1 181 ? -7.093 -7.604 -1.423 1.00 88.62 181 MET A CA 1
ATOM 1335 C C . MET A 1 181 ? -6.510 -6.759 -2.559 1.00 88.62 181 MET A C 1
ATOM 1337 O O . MET A 1 181 ? -6.643 -7.107 -3.732 1.00 88.62 181 MET A O 1
ATOM 1341 N N . SER A 1 182 ? -5.815 -5.675 -2.214 1.00 90.44 182 SER A N 1
ATOM 1342 C CA . SER A 1 182 ? -5.142 -4.814 -3.179 1.00 90.44 182 SER A CA 1
ATOM 1343 C C . SER A 1 182 ? -4.107 -5.582 -3.990 1.00 90.44 182 SER A C 1
ATOM 1345 O O . SER A 1 182 ? -4.146 -5.545 -5.217 1.00 90.44 182 SER A O 1
ATOM 1347 N N . THR A 1 183 ? -3.231 -6.348 -3.340 1.00 88.56 183 THR A N 1
ATOM 1348 C CA . THR A 1 183 ? -2.226 -7.153 -4.037 1.00 88.56 183 THR A CA 1
ATOM 1349 C C . THR A 1 183 ? -2.858 -8.223 -4.917 1.00 88.56 183 THR A C 1
ATOM 1351 O O . THR A 1 183 ? -2.423 -8.408 -6.049 1.00 88.56 183 THR A O 1
ATOM 1354 N N . TYR A 1 184 ? -3.925 -8.878 -4.458 1.00 85.62 184 TYR A N 1
ATOM 1355 C CA . TYR A 1 184 ? -4.633 -9.878 -5.254 1.00 85.62 184 TYR A CA 1
ATOM 1356 C C . TYR A 1 184 ? -5.253 -9.297 -6.533 1.00 85.62 184 TYR A C 1
ATOM 1358 O O . TYR A 1 184 ? -5.205 -9.934 -7.584 1.00 85.62 184 TYR A O 1
ATOM 1366 N N . LEU A 1 185 ? -5.830 -8.096 -6.451 1.00 85.06 185 LEU A N 1
ATOM 1367 C CA . LEU A 1 185 ? -6.417 -7.396 -7.596 1.00 85.06 185 LEU A CA 1
ATOM 1368 C C . LEU A 1 185 ? -5.350 -6.765 -8.505 1.00 85.06 185 LEU A C 1
ATOM 1370 O O . LEU A 1 185 ? -5.537 -6.688 -9.716 1.00 85.06 185 LEU A O 1
ATOM 1374 N N . CYS A 1 186 ? -4.233 -6.330 -7.924 1.00 87.06 186 CYS A N 1
ATOM 1375 C CA . CYS A 1 186 ? -3.133 -5.657 -8.606 1.00 87.06 186 CYS A CA 1
ATOM 1376 C C . CYS A 1 186 ? -2.219 -6.637 -9.359 1.00 87.06 186 CYS A C 1
ATOM 1378 O O . CYS A 1 186 ? -1.876 -6.385 -10.510 1.00 87.06 186 CYS A O 1
ATOM 1380 N N . CYS A 1 187 ? -1.870 -7.783 -8.759 1.00 83.62 187 CYS A N 1
ATOM 1381 C CA . CYS A 1 187 ? -0.941 -8.764 -9.333 1.00 83.62 187 CYS A CA 1
ATOM 1382 C C . CYS A 1 187 ? -1.309 -9.209 -10.757 1.00 83.62 187 CYS A C 1
ATOM 1384 O O . CYS A 1 187 ? -0.449 -9.111 -11.625 1.00 83.62 187 CYS A O 1
ATOM 1386 N N . PRO A 1 188 ? -2.547 -9.653 -11.051 1.00 81.94 188 PRO A N 1
ATOM 1387 C CA . PRO A 1 188 ? -2.928 -10.067 -12.400 1.00 81.94 188 PRO A CA 1
ATOM 1388 C C . PRO A 1 188 ? -2.872 -8.930 -13.417 1.00 81.94 188 PRO A C 1
ATOM 1390 O O . PRO A 1 188 ? -2.727 -9.191 -14.602 1.00 81.94 188 PRO A O 1
ATOM 1393 N N . ALA A 1 189 ? -2.998 -7.679 -12.971 1.00 82.81 189 ALA A N 1
ATOM 1394 C CA . ALA A 1 189 ? -3.039 -6.529 -13.860 1.00 82.81 189 ALA A CA 1
ATOM 1395 C C . ALA A 1 189 ? -1.662 -6.187 -14.460 1.00 82.81 189 ALA A C 1
ATOM 1397 O O . ALA A 1 189 ? -1.608 -5.477 -15.457 1.00 82.81 189 ALA A O 1
ATOM 1398 N N . PHE A 1 190 ? -0.565 -6.708 -13.895 1.00 84.12 190 PHE A N 1
ATOM 1399 C CA . PHE A 1 190 ? 0.783 -6.584 -14.466 1.00 84.12 190 PHE A CA 1
ATOM 1400 C C . PHE A 1 190 ? 1.102 -7.628 -15.546 1.00 84.12 190 PHE A C 1
ATOM 1402 O O . PHE A 1 190 ? 2.153 -7.531 -16.178 1.00 84.12 190 PHE A O 1
ATOM 1409 N N . PHE A 1 191 ? 0.234 -8.623 -15.752 1.00 85.19 191 PHE A N 1
ATOM 1410 C CA . PHE A 1 191 ? 0.465 -9.712 -16.698 1.00 85.19 191 PHE A CA 1
ATOM 1411 C C . PHE A 1 191 ? -0.570 -9.707 -17.820 1.00 85.19 191 PHE A C 1
ATOM 1413 O O . PHE A 1 191 ? -1.760 -9.485 -17.595 1.00 85.19 191 PHE A O 1
ATOM 1420 N N . THR A 1 192 ? -0.131 -10.032 -19.032 1.00 81.12 192 THR A N 1
ATOM 1421 C CA . THR A 1 192 ? -1.028 -10.316 -20.159 1.00 81.12 192 THR A CA 1
ATOM 1422 C C . THR A 1 192 ? -1.723 -11.671 -19.988 1.00 81.12 192 THR A C 1
ATOM 1424 O O . THR A 1 192 ? -1.292 -12.532 -19.218 1.00 81.12 192 THR A O 1
ATOM 1427 N N . LYS A 1 193 ? -2.780 -11.916 -20.782 1.00 79.81 193 LYS A N 1
ATOM 1428 C CA . LYS A 1 193 ? -3.458 -13.229 -20.849 1.00 79.81 193 LYS A CA 1
ATOM 1429 C C . LYS A 1 193 ? -2.506 -14.382 -21.226 1.00 79.81 193 LYS A C 1
ATOM 1431 O O . LYS A 1 193 ? -2.790 -15.519 -20.874 1.00 79.81 193 LYS A O 1
ATOM 1436 N N . ALA A 1 194 ? -1.391 -14.079 -21.896 1.00 77.19 194 ALA A N 1
ATOM 1437 C CA . ALA A 1 194 ? -0.333 -15.022 -22.268 1.00 77.19 194 ALA A CA 1
ATOM 1438 C C . ALA A 1 194 ? 0.753 -15.213 -21.183 1.00 77.19 194 ALA A C 1
ATOM 1440 O O . ALA A 1 194 ? 1.799 -15.782 -21.470 1.00 77.19 194 ALA A O 1
ATOM 1441 N N . TYR A 1 195 ? 0.529 -14.729 -19.954 1.00 80.56 195 TYR A N 1
ATOM 1442 C CA . TYR A 1 195 ? 1.494 -14.782 -18.846 1.00 80.56 195 TYR A CA 1
ATOM 1443 C C . TYR A 1 195 ? 2.839 -14.093 -19.129 1.00 80.56 195 TYR A C 1
ATOM 1445 O O . TYR A 1 195 ? 3.867 -14.487 -18.587 1.00 80.56 195 TYR A O 1
ATOM 1453 N N . GLN A 1 196 ? 2.833 -13.021 -19.922 1.00 80.69 196 GLN A N 1
ATOM 1454 C CA . GLN A 1 196 ? 4.001 -12.158 -20.106 1.00 80.69 196 GLN A CA 1
ATOM 1455 C C . GLN A 1 196 ? 3.886 -10.920 -19.210 1.00 80.69 196 GLN A C 1
ATOM 1457 O O . GLN A 1 196 ? 2.786 -10.435 -18.931 1.00 80.69 196 GLN A O 1
ATOM 1462 N N . LEU A 1 197 ? 5.023 -10.422 -18.729 1.00 82.50 197 LEU A N 1
ATOM 1463 C CA . LEU A 1 197 ? 5.083 -9.240 -17.873 1.00 82.50 197 LEU A CA 1
ATOM 1464 C C . LEU A 1 197 ? 4.939 -7.970 -18.729 1.00 82.50 197 LEU A C 1
ATOM 1466 O O . LEU A 1 197 ? 5.738 -7.728 -19.631 1.00 82.50 197 LEU A O 1
ATOM 1470 N N . GLU A 1 198 ? 3.937 -7.131 -18.453 1.00 80.25 198 GLU A N 1
ATOM 1471 C CA . GLU A 1 198 ? 3.772 -5.860 -19.167 1.00 80.25 198 GLU A CA 1
ATOM 1472 C C . GLU A 1 198 ? 4.712 -4.785 -18.600 1.00 80.25 198 GLU A C 1
ATOM 1474 O O . GLU A 1 198 ? 4.448 -4.153 -17.571 1.00 80.25 198 GLU A O 1
ATOM 1479 N N . TYR A 1 199 ? 5.803 -4.513 -19.319 1.00 72.19 199 TYR A N 1
ATOM 1480 C CA . TYR A 1 199 ? 6.800 -3.507 -18.939 1.00 72.19 199 TYR A CA 1
ATOM 1481 C C . TYR A 1 199 ? 6.244 -2.073 -18.913 1.00 72.19 199 TYR A C 1
ATOM 1483 O O . TYR A 1 199 ? 6.714 -1.250 -18.123 1.00 72.19 199 TYR A O 1
ATOM 1491 N N . LYS A 1 200 ? 5.192 -1.784 -19.695 1.00 71.88 200 LYS A N 1
ATOM 1492 C CA . LYS A 1 200 ? 4.519 -0.472 -19.757 1.00 71.88 200 LYS A CA 1
ATOM 1493 C C . LYS A 1 200 ? 4.121 0.058 -18.377 1.00 71.88 200 LYS A C 1
ATOM 1495 O O . LYS A 1 200 ? 4.235 1.251 -18.114 1.00 71.88 200 LYS A O 1
ATOM 1500 N N . TRP A 1 201 ? 3.681 -0.824 -17.482 1.00 67.00 201 TRP A N 1
ATOM 1501 C CA . TRP A 1 201 ? 3.247 -0.450 -16.135 1.00 67.00 201 TRP A CA 1
ATOM 1502 C C . TRP A 1 201 ? 4.379 -0.451 -15.113 1.00 67.00 201 TRP A C 1
ATOM 1504 O O . TRP A 1 201 ? 4.202 0.085 -14.025 1.00 67.00 201 TRP A O 1
ATOM 1514 N N . LEU A 1 202 ? 5.552 -1.005 -15.424 1.00 66.62 202 LEU A N 1
ATOM 1515 C CA . LEU A 1 202 ? 6.726 -1.036 -14.539 1.00 66.6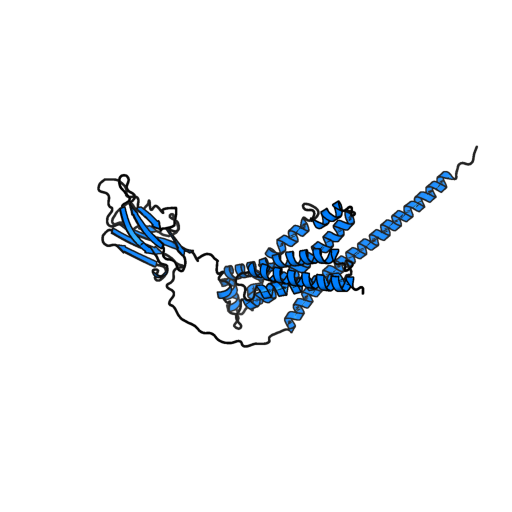2 202 LEU A CA 1
ATOM 1516 C C . LEU A 1 202 ? 7.679 0.135 -14.788 1.00 66.62 202 LEU A C 1
ATOM 1518 O O . LEU A 1 202 ? 8.417 0.544 -13.889 1.00 66.62 202 LEU A O 1
ATOM 1522 N N . ILE A 1 203 ? 7.616 0.733 -15.975 1.00 58.94 203 ILE A N 1
ATOM 1523 C CA . ILE A 1 203 ? 8.280 1.998 -16.265 1.00 58.94 203 ILE A CA 1
ATOM 1524 C C . ILE A 1 203 ? 7.508 3.082 -15.520 1.00 58.94 203 ILE A C 1
ATOM 1526 O O . ILE A 1 203 ? 6.380 3.441 -15.851 1.00 58.94 203 ILE A O 1
ATOM 1530 N N . THR A 1 204 ? 8.046 3.542 -14.393 1.00 49.06 204 THR A N 1
ATOM 1531 C CA . THR A 1 204 ? 7.610 4.808 -13.802 1.00 49.06 204 THR A CA 1
ATOM 1532 C C . THR A 1 204 ? 7.797 5.810 -14.928 1.00 49.06 204 THR A C 1
ATOM 1534 O O . THR A 1 204 ? 8.940 5.989 -15.337 1.00 49.06 204 THR A O 1
ATOM 1537 N N . SER A 1 205 ? 6.730 6.455 -15.422 1.00 42.09 205 SER A N 1
ATOM 1538 C CA . SER A 1 205 ? 6.920 7.843 -15.820 1.00 42.09 205 SER A CA 1
ATOM 1539 C C . SER A 1 205 ? 7.333 8.504 -14.520 1.00 42.09 205 SER A C 1
ATOM 1541 O O . SER A 1 205 ? 6.563 8.833 -13.609 1.00 42.09 205 SER A O 1
ATOM 1543 N N . ALA A 1 206 ? 8.637 8.482 -14.309 1.00 37.72 206 ALA A N 1
ATOM 1544 C CA . ALA A 1 206 ? 9.196 9.460 -13.459 1.00 37.72 206 ALA A CA 1
ATOM 1545 C C . ALA A 1 206 ? 8.674 10.752 -14.092 1.00 37.72 206 ALA A C 1
ATOM 1547 O O . ALA A 1 206 ? 8.852 11.003 -15.278 1.00 37.72 206 ALA A O 1
ATOM 1548 N N . GLY A 1 207 ? 7.995 11.567 -13.300 1.00 39.81 207 GLY A N 1
ATOM 1549 C CA . GLY A 1 207 ? 8.107 13.002 -13.503 1.00 39.81 207 GLY A CA 1
ATOM 1550 C C . GLY A 1 207 ? 9.536 13.441 -13.174 1.00 39.81 207 GLY A C 1
ATOM 1551 O O . GLY A 1 207 ? 9.724 14.370 -12.407 1.00 39.81 207 GLY A O 1
ATOM 1552 N N . THR A 1 208 ? 10.529 12.712 -13.668 1.00 36.06 208 THR A N 1
ATOM 1553 C CA . THR A 1 208 ? 11.849 13.194 -13.984 1.00 36.06 208 THR A CA 1
ATOM 1554 C C . THR A 1 208 ? 11.826 13.118 -15.495 1.00 36.06 208 THR A C 1
ATOM 1556 O O . THR A 1 208 ? 11.481 12.072 -16.046 1.00 36.06 208 THR A O 1
ATOM 1559 N N . ASN A 1 209 ? 12.179 14.196 -16.181 1.00 42.16 209 ASN A N 1
ATOM 1560 C CA . ASN A 1 209 ? 12.802 14.019 -17.488 1.00 42.16 209 ASN A CA 1
ATOM 1561 C C . ASN A 1 209 ? 13.755 12.821 -17.331 1.00 42.16 209 ASN A C 1
ATOM 1563 O O . ASN A 1 209 ? 14.515 12.847 -16.357 1.00 42.16 209 ASN A O 1
ATOM 1567 N N . SER A 1 210 ? 13.641 11.725 -18.094 1.00 47.81 210 SER A N 1
ATOM 1568 C CA . SER A 1 210 ? 14.695 10.715 -17.979 1.00 47.81 210 SER A CA 1
ATOM 1569 C C . SER A 1 210 ? 15.953 11.457 -18.383 1.00 47.81 210 SER A C 1
ATOM 1571 O O . SER A 1 210 ? 16.031 12.077 -19.446 1.00 47.81 210 SER A O 1
ATOM 1573 N N . VAL A 1 211 ? 16.820 11.593 -17.397 1.00 57.22 211 VAL A N 1
ATOM 1574 C CA . VAL A 1 211 ? 18.058 12.310 -17.524 1.00 57.22 211 VAL A CA 1
ATOM 1575 C C . VAL A 1 211 ? 19.038 11.246 -17.955 1.00 57.22 211 VAL A C 1
ATOM 1577 O O . VAL A 1 211 ? 19.418 10.374 -17.173 1.00 57.22 211 VAL A O 1
ATOM 1580 N N . ASN A 1 212 ? 19.381 11.289 -19.228 1.00 71.06 212 ASN A N 1
ATOM 1581 C CA . ASN A 1 212 ? 20.412 10.449 -19.778 1.00 71.06 212 ASN A CA 1
ATOM 1582 C C . ASN A 1 212 ? 21.758 11.057 -19.397 1.00 71.06 212 ASN A C 1
ATOM 1584 O O . ASN A 1 212 ? 22.050 12.212 -19.706 1.00 71.06 212 ASN A O 1
ATOM 1588 N N . VAL A 1 213 ? 22.571 10.286 -18.687 1.00 76.56 213 VAL A N 1
ATOM 1589 C CA . VAL A 1 213 ? 23.916 10.711 -18.310 1.00 76.56 213 VAL A CA 1
ATOM 1590 C C . VAL A 1 213 ? 24.828 10.567 -19.521 1.00 76.56 213 VAL A C 1
ATOM 1592 O O . VAL A 1 213 ? 25.042 9.456 -20.009 1.00 76.56 213 VAL A O 1
ATOM 1595 N N . VAL A 1 214 ? 25.370 11.691 -19.988 1.00 80.94 214 VAL A N 1
ATOM 1596 C CA . VAL A 1 214 ? 26.378 11.715 -21.049 1.00 80.94 214 VAL A CA 1
ATOM 1597 C C . VAL A 1 214 ? 27.762 11.697 -20.412 1.00 80.94 214 VAL A C 1
ATOM 1599 O O . VAL A 1 214 ? 28.061 12.496 -19.523 1.00 80.94 214 VAL A O 1
ATOM 1602 N N . THR A 1 215 ? 28.624 10.794 -20.870 1.00 83.38 215 THR A N 1
ATOM 1603 C CA . THR A 1 215 ? 30.024 10.704 -20.438 1.00 83.38 215 THR A CA 1
ATOM 1604 C C . THR A 1 215 ? 30.978 10.917 -21.608 1.00 83.38 215 THR A C 1
ATOM 1606 O O . THR A 1 215 ? 30.634 10.676 -22.768 1.00 83.38 215 THR A O 1
ATOM 1609 N N . LEU A 1 216 ? 32.192 11.388 -21.310 1.00 83.19 216 LEU A N 1
ATOM 1610 C CA . LEU A 1 216 ? 33.267 11.486 -22.296 1.00 83.19 216 LEU A CA 1
ATOM 1611 C C . LEU A 1 216 ? 33.926 10.113 -22.450 1.00 83.19 216 LEU A C 1
ATOM 1613 O O . LEU A 1 216 ? 34.378 9.537 -21.466 1.00 83.19 216 LEU A O 1
ATOM 1617 N N . GLY A 1 217 ? 33.980 9.587 -23.670 1.00 79.50 217 GLY A N 1
ATOM 1618 C CA . GLY A 1 217 ? 34.679 8.342 -23.990 1.00 79.50 217 GLY A CA 1
ATOM 1619 C C . GLY A 1 217 ? 36.138 8.579 -24.375 1.00 79.50 217 GLY A C 1
ATOM 1620 O O . GLY A 1 217 ? 37.037 7.921 -23.852 1.00 79.50 217 GLY A O 1
ATOM 1621 N N . SER A 1 218 ? 36.390 9.543 -25.260 1.00 83.56 218 SER A N 1
ATOM 1622 C CA . SER A 1 218 ? 37.749 9.938 -25.637 1.00 83.56 218 SER A CA 1
ATOM 1623 C C . SER A 1 218 ? 37.813 11.376 -26.127 1.00 83.56 218 SER A C 1
ATOM 1625 O O . SER A 1 218 ? 36.825 11.897 -26.642 1.00 83.56 218 SER A O 1
ATOM 1627 N N . ILE A 1 219 ? 38.981 12.001 -25.998 1.00 86.75 219 ILE A N 1
ATOM 1628 C CA . ILE A 1 219 ? 39.257 13.332 -26.542 1.00 86.75 219 ILE A CA 1
ATOM 1629 C C . ILE A 1 219 ? 40.694 13.420 -27.055 1.00 86.75 219 ILE A C 1
ATOM 1631 O O . ILE A 1 219 ? 41.623 12.893 -26.441 1.00 86.75 219 ILE A O 1
ATOM 1635 N N . GLU A 1 220 ? 40.861 14.100 -28.179 1.00 85.12 220 GLU A N 1
ATOM 1636 C CA . GLU A 1 220 ? 42.137 14.459 -28.784 1.00 85.12 220 GLU A CA 1
ATOM 1637 C C . GLU A 1 220 ? 42.069 15.927 -29.217 1.00 85.12 220 GLU A C 1
ATOM 1639 O O . GLU A 1 220 ? 41.101 16.335 -29.855 1.00 85.12 220 GLU A O 1
ATOM 1644 N N . ILE A 1 221 ? 43.077 16.722 -28.859 1.00 82.38 221 ILE A N 1
ATOM 1645 C CA . ILE A 1 221 ? 43.166 18.148 -29.206 1.00 82.38 221 ILE A CA 1
ATOM 1646 C C . ILE A 1 221 ? 44.329 18.332 -30.175 1.00 82.38 221 ILE A C 1
ATOM 1648 O O . ILE A 1 221 ? 45.451 17.920 -29.876 1.00 82.38 221 ILE A O 1
ATOM 1652 N N . PHE A 1 222 ? 44.070 18.940 -31.329 1.00 80.88 222 PHE A N 1
ATOM 1653 C CA . PHE A 1 222 ? 45.063 19.138 -32.388 1.00 80.88 222 PHE A CA 1
ATOM 1654 C C . PHE A 1 222 ? 45.783 20.478 -32.266 1.00 80.88 222 PHE A C 1
ATOM 1656 O O . PHE A 1 222 ? 46.980 20.548 -32.524 1.00 80.88 222 PHE A O 1
ATOM 1663 N N . ASN A 1 223 ? 45.081 21.522 -31.833 1.00 73.94 223 ASN A N 1
ATOM 1664 C CA . ASN A 1 223 ? 45.640 22.859 -31.685 1.00 73.94 223 ASN A CA 1
ATOM 1665 C C . ASN A 1 223 ? 45.176 23.462 -30.356 1.00 73.94 223 ASN A C 1
ATOM 1667 O O . ASN A 1 223 ? 44.022 23.284 -29.984 1.00 73.94 223 ASN A O 1
ATOM 1671 N N . ALA A 1 224 ? 46.073 24.130 -29.636 1.00 64.69 224 ALA A N 1
ATOM 1672 C CA . ALA A 1 224 ? 45.774 24.844 -28.394 1.00 64.69 224 ALA A CA 1
ATOM 1673 C C . ALA A 1 224 ? 46.168 26.309 -28.591 1.00 64.69 224 ALA A C 1
ATOM 1675 O O . ALA A 1 224 ? 47.198 26.575 -29.215 1.00 64.69 224 ALA A O 1
ATOM 1676 N N . HIS A 1 225 ? 45.375 27.255 -28.093 1.00 64.31 225 HIS A N 1
ATOM 1677 C CA . HIS A 1 225 ? 45.522 28.666 -28.463 1.00 64.31 225 HIS A CA 1
ATOM 1678 C C . HIS A 1 225 ? 46.631 29.414 -27.688 1.00 64.31 225 HIS A C 1
ATOM 1680 O O . HIS A 1 225 ? 46.775 30.632 -27.817 1.00 64.31 225 HIS A O 1
ATOM 1686 N N . GLU A 1 226 ? 47.510 28.715 -26.957 1.00 55.56 226 GLU A N 1
ATOM 1687 C CA . GLU A 1 226 ? 48.588 29.346 -26.184 1.00 55.56 226 GLU A CA 1
ATOM 1688 C C . GLU A 1 226 ? 49.928 29.526 -26.934 1.00 55.56 226 GLU A C 1
ATOM 1690 O O . GLU A 1 226 ? 50.573 28.587 -27.400 1.00 55.56 226 GLU A O 1
ATOM 1695 N N . TRP A 1 227 ? 50.411 30.775 -26.928 1.00 46.81 227 TRP A N 1
ATOM 1696 C CA . TRP A 1 227 ? 51.715 31.224 -27.444 1.00 46.81 227 TRP A CA 1
ATOM 1697 C C . TRP A 1 227 ? 52.879 31.021 -26.433 1.00 46.81 227 TRP A C 1
ATOM 1699 O O . TRP A 1 227 ? 54.043 31.012 -26.832 1.00 46.81 227 TRP A O 1
ATOM 1709 N N . PHE A 1 228 ? 52.623 30.844 -25.122 1.00 43.53 228 PHE A N 1
ATOM 1710 C CA . PHE A 1 228 ? 53.670 30.761 -24.078 1.00 43.53 228 PHE A CA 1
ATOM 1711 C C . PHE A 1 228 ? 53.323 29.787 -22.935 1.00 43.53 228 PHE A C 1
ATOM 1713 O O . PHE A 1 228 ? 52.412 30.075 -22.179 1.00 43.53 228 PHE A O 1
ATOM 1720 N N . GLN A 1 229 ? 54.114 28.710 -22.780 1.00 48.22 229 GLN A N 1
ATOM 1721 C CA . GLN A 1 229 ? 54.419 27.855 -21.598 1.00 48.22 229 GLN A CA 1
ATOM 1722 C C . GLN A 1 229 ? 53.439 27.697 -20.395 1.00 48.22 229 GLN A C 1
ATOM 1724 O O . GLN A 1 229 ? 53.861 27.184 -19.351 1.00 48.22 229 GLN A O 1
ATOM 1729 N N . SER A 1 230 ? 52.153 28.033 -20.481 1.00 55.16 230 SER A N 1
ATOM 1730 C CA . SER A 1 230 ? 51.136 27.518 -19.559 1.00 55.16 230 SER A CA 1
ATOM 1731 C C . SER A 1 230 ? 50.637 26.148 -20.026 1.00 55.16 230 SER A C 1
ATOM 1733 O O . SER A 1 230 ? 50.912 25.688 -21.130 1.00 55.16 230 SER A O 1
ATOM 1735 N N . LYS A 1 231 ? 49.999 25.414 -19.111 1.00 58.16 231 LYS A N 1
ATOM 1736 C CA . LYS A 1 231 ? 49.273 24.187 -19.445 1.00 58.16 231 LYS A CA 1
ATOM 1737 C C . LYS A 1 231 ? 47.827 24.619 -19.697 1.00 58.16 231 LYS A C 1
ATOM 1739 O O . LYS A 1 231 ? 47.206 25.051 -18.716 1.00 58.16 231 LYS A O 1
ATOM 1744 N N . PRO A 1 232 ? 47.295 24.514 -20.922 1.00 63.62 232 PRO A N 1
ATOM 1745 C CA . PRO A 1 232 ? 45.933 24.942 -21.194 1.00 63.62 232 PRO A CA 1
ATOM 1746 C C . PRO A 1 232 ? 44.964 24.084 -20.383 1.00 63.62 232 PRO A C 1
ATOM 1748 O O . PRO A 1 232 ? 45.075 22.857 -20.340 1.00 63.62 232 PRO A O 1
ATOM 1751 N N . THR A 1 233 ? 44.063 24.735 -19.646 1.00 72.81 233 THR A N 1
ATOM 1752 C CA . THR A 1 233 ? 43.056 24.036 -18.840 1.00 72.81 233 THR A CA 1
ATOM 1753 C C . THR A 1 233 ? 41.762 23.987 -19.630 1.00 72.81 233 THR A C 1
ATOM 1755 O O . THR A 1 233 ? 41.039 24.980 -19.712 1.00 72.81 233 THR A O 1
ATOM 1758 N N . VAL A 1 234 ? 41.481 22.821 -20.203 1.00 81.75 234 VAL A N 1
ATOM 1759 C CA . VAL A 1 234 ? 40.279 22.573 -21.000 1.00 81.75 234 VAL A CA 1
ATOM 1760 C C . VAL A 1 234 ? 39.117 22.237 -20.073 1.00 81.75 234 VAL A C 1
ATOM 1762 O O . VAL A 1 234 ? 39.263 21.461 -19.121 1.00 81.75 234 VAL A O 1
ATOM 1765 N N . TYR A 1 235 ? 37.951 22.811 -20.345 1.00 83.38 235 TYR A N 1
ATOM 1766 C CA . TYR A 1 235 ? 36.728 22.482 -19.624 1.00 83.38 235 TYR A CA 1
ATOM 1767 C C . TYR A 1 235 ? 35.533 22.332 -20.564 1.00 83.38 235 TYR A C 1
ATOM 1769 O O . TYR A 1 235 ? 35.471 22.935 -21.634 1.00 83.38 235 TYR A O 1
ATOM 1777 N N . PHE A 1 236 ? 34.577 21.511 -20.139 1.00 84.75 236 PHE A N 1
ATOM 1778 C CA . PHE A 1 236 ? 33.295 21.314 -20.804 1.00 84.75 236 PHE A CA 1
ATOM 1779 C C . PHE A 1 236 ? 32.196 22.048 -20.036 1.00 84.75 236 PHE A C 1
ATOM 1781 O O . PHE A 1 236 ? 32.172 22.029 -18.798 1.00 84.75 236 PHE A O 1
ATOM 1788 N N . HIS A 1 237 ? 31.293 22.704 -20.759 1.00 84.56 237 HIS A N 1
ATOM 1789 C CA . HIS A 1 237 ? 30.180 23.429 -20.157 1.00 84.56 237 HIS A CA 1
ATOM 1790 C C . HIS A 1 237 ? 28.936 23.393 -21.048 1.00 84.56 237 HIS A C 1
ATOM 1792 O O . HIS A 1 237 ? 29.037 23.509 -22.269 1.00 84.56 237 HIS A O 1
ATOM 1798 N N . CYS A 1 238 ? 27.769 23.261 -20.415 1.00 83.06 238 CYS A N 1
ATOM 1799 C CA . CYS A 1 238 ? 26.461 23.316 -21.055 1.00 83.06 238 CYS A CA 1
ATOM 1800 C C . CYS A 1 238 ? 25.623 24.465 -20.484 1.00 83.06 238 CYS A C 1
ATOM 1802 O O . CYS A 1 238 ? 25.597 24.707 -19.275 1.00 83.06 238 CYS A O 1
ATOM 1804 N N . GLN A 1 239 ? 24.873 25.138 -21.354 1.00 77.31 239 GLN A N 1
ATOM 1805 C CA . GLN A 1 239 ? 24.007 26.251 -20.986 1.00 77.31 239 GLN A CA 1
ATOM 1806 C C . GLN A 1 239 ? 22.899 25.787 -20.019 1.00 77.31 239 GLN A C 1
ATOM 1808 O O . GLN A 1 239 ? 22.098 24.907 -20.344 1.00 77.31 239 GLN A O 1
ATOM 1813 N N . GLY A 1 240 ? 22.845 26.394 -18.827 1.00 68.56 240 GLY A N 1
ATOM 1814 C CA . GLY A 1 240 ? 21.879 26.062 -17.769 1.00 68.56 240 GLY A CA 1
ATOM 1815 C C . GLY A 1 240 ? 22.429 25.215 -16.613 1.00 68.56 240 GLY A C 1
ATOM 1816 O O . GLY A 1 240 ? 21.663 24.883 -15.711 1.00 68.56 240 GLY A O 1
ATOM 1817 N N . GLU A 1 241 ? 23.724 24.886 -16.608 1.00 73.12 241 GLU A N 1
ATOM 1818 C CA . GLU A 1 241 ? 24.417 24.244 -15.480 1.00 73.12 241 GLU A CA 1
ATOM 1819 C C . GLU A 1 241 ? 25.332 25.250 -14.765 1.00 73.12 241 GLU A C 1
ATOM 1821 O O . GLU A 1 241 ? 26.056 25.997 -15.412 1.00 73.12 241 GLU A O 1
ATOM 1826 N N . GLU A 1 242 ? 25.311 25.301 -13.428 1.00 61.19 242 GLU A N 1
ATOM 1827 C CA . GLU A 1 242 ? 26.148 26.252 -12.667 1.00 61.19 242 GLU A CA 1
ATOM 1828 C C . GLU A 1 242 ? 27.625 25.824 -12.589 1.00 61.19 242 GLU A C 1
ATOM 1830 O O . GLU A 1 242 ? 28.516 26.667 -12.482 1.00 61.19 242 GLU A O 1
ATOM 1835 N N . ASN A 1 243 ? 27.901 24.518 -12.679 1.00 72.94 243 ASN A N 1
ATOM 1836 C CA . ASN A 1 243 ? 29.244 23.954 -12.552 1.00 72.94 243 ASN A CA 1
ATOM 1837 C C . ASN A 1 243 ? 29.858 23.634 -13.925 1.00 72.94 243 ASN A C 1
ATOM 1839 O O . ASN A 1 243 ? 29.182 2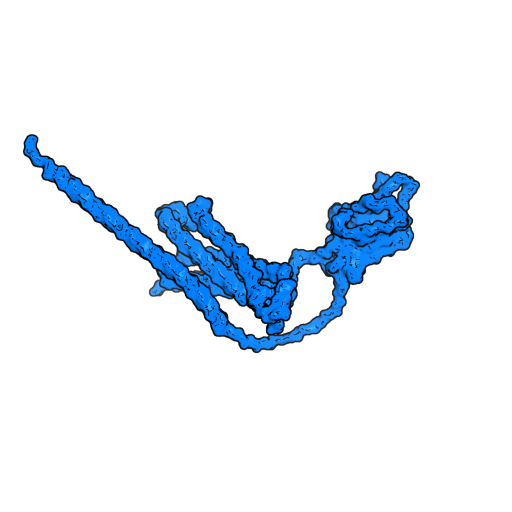3.150 -14.829 1.00 72.94 243 ASN A O 1
ATOM 1843 N N . LYS A 1 244 ? 31.164 23.884 -14.068 1.00 78.69 244 LYS A N 1
ATOM 1844 C CA . LYS A 1 244 ? 31.965 23.543 -15.257 1.00 78.69 244 LYS A CA 1
ATOM 1845 C C . LYS A 1 244 ? 32.772 22.274 -14.983 1.00 78.69 244 LYS A C 1
ATOM 1847 O O . LYS A 1 244 ? 33.383 22.165 -13.919 1.00 78.69 244 LYS A O 1
ATOM 1852 N N . THR A 1 245 ? 32.835 21.357 -15.944 1.00 80.88 245 THR A N 1
ATOM 1853 C CA . THR A 1 245 ? 33.603 20.113 -15.798 1.00 80.88 245 THR A CA 1
ATOM 1854 C C . THR A 1 245 ? 35.009 20.315 -16.348 1.00 80.88 245 THR A C 1
ATOM 1856 O O . THR A 1 245 ? 35.213 20.377 -17.559 1.00 80.88 245 THR A O 1
ATOM 1859 N N . VAL A 1 246 ? 35.986 20.468 -15.452 1.00 78.12 246 VAL A N 1
ATOM 1860 C CA . VAL A 1 246 ? 37.397 20.672 -15.814 1.00 78.12 246 VAL A CA 1
ATOM 1861 C C . VAL A 1 246 ? 38.051 19.330 -16.137 1.00 78.12 246 VAL A C 1
ATOM 1863 O O . VAL A 1 246 ? 37.870 18.366 -15.398 1.00 78.12 246 VAL A O 1
ATOM 1866 N N . LEU A 1 247 ? 38.838 19.282 -17.214 1.00 79.31 247 LEU A N 1
ATOM 1867 C CA . LEU A 1 247 ? 39.560 18.095 -17.678 1.00 79.31 2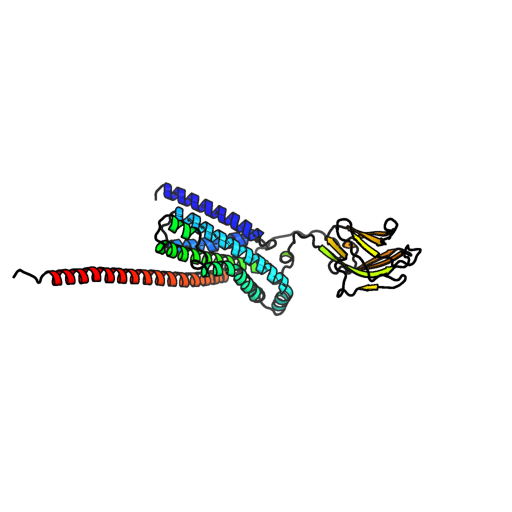47 LEU A CA 1
ATOM 1868 C C . LEU A 1 247 ? 41.069 18.265 -17.428 1.00 79.31 247 LEU A C 1
ATOM 1870 O O . LEU A 1 247 ? 41.821 18.580 -18.350 1.00 79.31 247 LEU A O 1
ATOM 1874 N N . PRO A 1 248 ? 41.555 18.071 -16.189 1.00 71.31 248 PRO A N 1
ATOM 1875 C CA . PRO A 1 248 ? 42.947 18.335 -15.841 1.00 71.31 248 PRO A CA 1
ATOM 1876 C C . PRO A 1 248 ? 43.940 17.370 -16.489 1.00 71.31 248 PRO A C 1
ATOM 1878 O O . PRO A 1 248 ? 45.131 17.672 -16.494 1.00 71.31 248 PRO A O 1
ATOM 1881 N N . ASP A 1 249 ? 43.495 16.222 -17.002 1.00 69.44 249 ASP A N 1
ATOM 1882 C CA . ASP A 1 249 ? 44.369 15.190 -17.575 1.00 69.44 249 ASP A CA 1
ATOM 1883 C C . ASP A 1 249 ? 44.763 15.475 -19.029 1.00 69.44 249 ASP A C 1
ATOM 1885 O O . ASP A 1 249 ? 45.806 15.009 -19.499 1.00 69.44 249 ASP A O 1
ATOM 1889 N N . VAL A 1 250 ? 43.982 16.310 -19.717 1.00 76.06 250 VAL A N 1
ATOM 1890 C CA . VAL A 1 250 ? 44.223 16.711 -21.103 1.00 76.06 250 VAL A CA 1
ATOM 1891 C C . VAL A 1 250 ? 45.239 17.853 -21.110 1.00 76.06 250 VAL A C 1
ATOM 1893 O O . VAL A 1 250 ? 44.898 19.004 -20.863 1.00 76.06 250 VAL A O 1
ATOM 1896 N N . LYS A 1 251 ? 46.520 17.526 -21.330 1.00 72.50 251 LYS A N 1
ATOM 1897 C CA . LYS A 1 251 ? 47.644 18.489 -21.238 1.00 72.50 251 LYS A CA 1
ATOM 1898 C C . LYS A 1 251 ? 48.502 18.585 -22.495 1.00 72.50 251 LYS A C 1
ATOM 1900 O O . LYS A 1 251 ? 49.295 19.514 -22.604 1.00 72.50 251 LYS A O 1
ATOM 1905 N N . LYS A 1 252 ? 48.443 17.587 -23.378 1.00 73.94 252 LYS A N 1
ATOM 1906 C CA . LYS A 1 252 ? 49.285 17.495 -24.577 1.00 73.94 252 LYS A CA 1
ATOM 1907 C C . LYS A 1 252 ? 48.407 17.529 -25.821 1.00 73.94 252 LYS A C 1
ATOM 1909 O O . LYS A 1 252 ? 47.399 16.827 -25.865 1.00 73.94 252 LYS A O 1
ATOM 1914 N N . THR A 1 253 ? 48.817 18.305 -26.819 1.00 79.31 253 THR A N 1
ATOM 1915 C CA . THR A 1 253 ? 48.241 18.252 -28.167 1.00 79.31 253 THR A CA 1
ATOM 1916 C C . THR A 1 253 ? 48.672 16.964 -28.877 1.00 79.31 253 THR A C 1
ATOM 1918 O O . THR A 1 253 ? 49.697 16.370 -28.530 1.00 79.31 253 THR A O 1
ATOM 1921 N N . HIS A 1 254 ? 47.875 16.511 -29.848 1.00 80.44 254 HIS A N 1
ATOM 1922 C CA . HIS A 1 254 ? 48.083 15.273 -30.614 1.00 80.44 254 HIS A CA 1
ATOM 1923 C C . HIS A 1 254 ? 48.207 14.005 -29.751 1.00 80.44 254 HIS A C 1
ATOM 1925 O O . HIS A 1 254 ? 48.956 13.082 -30.077 1.00 80.44 254 HIS A O 1
ATOM 1931 N N . PHE A 1 255 ? 47.509 13.965 -28.613 1.00 80.38 255 PHE A N 1
ATOM 1932 C CA . PHE A 1 255 ? 47.452 12.791 -27.751 1.00 80.38 255 PHE A CA 1
ATOM 1933 C C . PHE A 1 255 ? 46.000 12.369 -27.529 1.00 80.38 255 PHE A C 1
ATOM 1935 O O . PHE A 1 255 ? 45.175 13.174 -27.098 1.00 80.38 255 PHE A O 1
ATOM 1942 N N . LEU A 1 256 ? 45.703 11.096 -27.800 1.00 83.88 256 LEU A N 1
ATOM 1943 C CA . LEU A 1 256 ? 44.382 10.512 -27.589 1.00 83.88 256 LEU A CA 1
ATOM 1944 C C . LEU A 1 256 ? 44.217 10.078 -26.128 1.00 83.88 256 LEU A C 1
ATOM 1946 O O . LEU A 1 256 ? 44.819 9.100 -25.678 1.00 83.88 256 LEU A O 1
ATOM 1950 N N . TYR A 1 257 ? 43.353 10.775 -25.399 1.00 81.62 257 TYR A N 1
ATOM 1951 C CA . TYR A 1 257 ? 42.966 10.419 -24.038 1.00 81.62 257 TYR A CA 1
ATOM 1952 C C . TYR A 1 257 ? 41.696 9.560 -24.070 1.00 81.62 257 TYR A C 1
ATOM 1954 O O . TYR A 1 257 ? 40.700 9.960 -24.669 1.00 81.62 257 TYR A O 1
ATOM 1962 N N . ILE A 1 258 ? 41.722 8.380 -23.435 1.00 79.56 258 ILE A N 1
ATOM 1963 C CA . ILE A 1 258 ? 40.594 7.430 -23.375 1.00 79.56 258 ILE A CA 1
ATOM 1964 C C . ILE A 1 258 ? 40.148 7.274 -21.921 1.00 79.56 258 ILE A C 1
ATOM 1966 O O . ILE A 1 258 ? 40.950 6.895 -21.067 1.00 79.56 258 ILE A O 1
ATOM 1970 N N . PHE A 1 259 ? 38.862 7.490 -21.652 1.00 76.94 259 PHE A N 1
ATOM 1971 C CA . PHE A 1 259 ? 38.278 7.415 -20.314 1.00 76.94 259 PHE A CA 1
ATOM 1972 C C . PHE A 1 259 ? 37.464 6.122 -20.163 1.00 76.94 259 PHE A C 1
ATOM 1974 O O . PHE A 1 259 ? 36.586 5.820 -20.970 1.00 76.94 259 PHE A O 1
ATOM 1981 N N . LYS A 1 260 ? 37.769 5.324 -19.130 1.00 60.84 260 LYS A N 1
ATOM 1982 C CA . LYS A 1 260 ? 37.195 3.978 -18.912 1.00 60.84 260 LYS A CA 1
ATOM 1983 C C . LYS A 1 260 ? 36.159 3.914 -17.782 1.00 60.84 260 LYS A C 1
ATOM 1985 O O . LYS A 1 260 ? 36.003 2.873 -17.161 1.00 60.84 260 LYS A O 1
ATOM 1990 N N . GLY A 1 261 ? 35.457 5.013 -17.503 1.00 54.75 261 GLY A N 1
ATOM 1991 C CA . GLY A 1 261 ? 34.273 5.040 -16.628 1.00 54.75 261 GLY A CA 1
ATOM 1992 C C . GLY A 1 261 ? 34.480 4.732 -15.136 1.00 54.75 261 GLY A C 1
ATOM 1993 O O . GLY A 1 261 ? 33.520 4.865 -14.384 1.00 54.75 261 GLY A O 1
ATOM 1994 N N . GLU A 1 262 ? 35.685 4.351 -14.699 1.00 47.78 262 GLU A N 1
ATOM 1995 C CA . GLU A 1 262 ? 35.949 3.903 -13.321 1.00 47.78 262 GLU A CA 1
ATOM 1996 C C . GLU A 1 262 ? 36.790 4.896 -12.488 1.00 47.78 262 GLU A C 1
ATOM 1998 O O . GLU A 1 262 ? 36.741 4.831 -11.265 1.00 47.78 262 GLU A O 1
ATOM 2003 N N . GLU A 1 263 ? 37.444 5.899 -13.101 1.00 47.09 263 GLU A N 1
ATOM 2004 C CA . GLU A 1 263 ? 38.061 7.034 -12.383 1.00 47.09 263 GLU A CA 1
ATOM 2005 C C . GLU A 1 263 ? 37.810 8.397 -13.072 1.00 47.09 263 GLU A C 1
ATOM 2007 O O . GLU A 1 263 ? 37.948 8.518 -14.290 1.00 47.09 263 GLU A O 1
ATOM 2012 N N . SER A 1 264 ? 37.392 9.368 -12.232 1.00 44.53 264 SER A N 1
ATOM 2013 C CA . SER A 1 264 ? 37.170 10.827 -12.374 1.00 44.53 264 SER A CA 1
ATOM 2014 C C . SER A 1 264 ? 37.346 11.412 -13.779 1.00 44.53 264 SER A C 1
ATOM 2016 O O . SER A 1 264 ? 38.456 11.488 -14.273 1.00 44.53 264 SER A O 1
ATOM 2018 N N . TRP A 1 265 ? 36.332 11.914 -14.478 1.00 52.19 265 TRP A N 1
ATOM 2019 C CA . TRP A 1 265 ? 35.348 12.892 -14.019 1.00 52.19 265 TRP A CA 1
ATOM 2020 C C . TRP A 1 265 ? 33.928 12.441 -14.384 1.00 52.19 265 TRP A C 1
ATOM 2022 O O . TRP A 1 265 ? 33.696 11.803 -15.408 1.00 52.19 265 TRP A O 1
ATOM 2032 N N . GLN A 1 266 ? 33.011 12.742 -13.465 1.00 57.94 266 GLN A N 1
ATOM 2033 C CA . GLN A 1 266 ? 31.581 12.414 -13.431 1.00 57.94 266 GLN A CA 1
ATOM 2034 C C . GLN A 1 266 ? 30.811 12.808 -14.712 1.00 57.94 266 GLN A C 1
ATOM 2036 O O . GLN A 1 266 ? 31.392 13.486 -15.558 1.00 57.94 266 GLN A O 1
ATOM 2041 N N . PRO A 1 267 ? 29.527 12.386 -14.869 1.00 59.97 267 PRO A N 1
ATOM 2042 C CA . PRO A 1 267 ? 28.595 12.881 -15.896 1.00 59.97 267 PRO A CA 1
ATOM 2043 C C . PRO A 1 267 ? 28.978 14.261 -16.434 1.00 59.97 267 PRO A C 1
ATOM 2045 O O . PRO A 1 267 ? 28.976 15.228 -15.675 1.00 59.97 267 PRO A O 1
ATOM 2048 N N . LEU A 1 268 ? 29.320 14.352 -17.725 1.00 67.75 268 LEU A N 1
ATOM 2049 C CA . LEU A 1 268 ? 29.644 15.637 -18.348 1.00 67.75 268 LEU A CA 1
ATOM 2050 C C . LEU A 1 268 ? 28.438 16.568 -18.300 1.00 67.75 268 LEU A C 1
ATOM 2052 O O . LEU A 1 268 ? 28.589 17.761 -18.072 1.00 67.75 268 LEU A O 1
ATOM 2056 N N . THR A 1 269 ? 27.259 16.000 -18.554 1.00 72.81 269 THR A N 1
ATOM 2057 C CA . THR A 1 269 ? 25.973 16.677 -18.471 1.00 72.81 269 THR A CA 1
ATOM 2058 C C . THR A 1 269 ? 24.849 15.646 -18.380 1.00 72.81 269 THR A C 1
ATOM 2060 O O . THR A 1 269 ? 24.983 14.472 -18.747 1.00 72.81 269 THR A O 1
ATOM 2063 N N . GLU A 1 270 ? 23.720 16.119 -17.883 1.00 76.12 270 GLU A N 1
ATOM 2064 C CA . GLU A 1 270 ? 22.468 15.399 -17.749 1.00 76.12 270 GLU A CA 1
ATOM 2065 C C . GLU A 1 270 ? 21.519 15.798 -18.890 1.00 76.12 270 GLU A C 1
ATOM 2067 O O .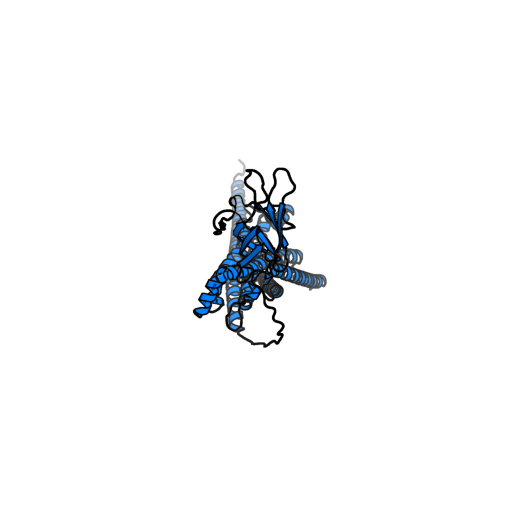 GLU A 1 270 ? 21.047 16.937 -18.935 1.00 76.12 270 GLU A O 1
ATOM 2072 N N . LEU A 1 271 ? 21.233 14.891 -19.829 1.00 75.00 271 LEU A N 1
ATOM 2073 C CA . LEU A 1 271 ? 20.470 15.198 -21.040 1.00 75.00 271 LEU A CA 1
ATOM 2074 C C . LEU A 1 271 ? 19.006 14.724 -20.939 1.00 75.00 271 LEU A C 1
ATOM 2076 O O . LEU A 1 271 ? 18.764 13.525 -20.804 1.00 75.00 271 LEU A O 1
ATOM 2080 N N . PRO A 1 272 ? 18.007 15.623 -21.015 1.00 70.06 272 PRO A N 1
ATOM 2081 C CA . PRO A 1 272 ? 16.593 15.243 -21.007 1.00 70.06 272 PRO A CA 1
ATOM 2082 C C . PRO A 1 272 ? 16.179 14.507 -22.292 1.00 70.06 272 PRO A C 1
ATOM 2084 O O . PRO A 1 272 ? 16.550 14.939 -23.379 1.00 70.06 272 PRO A O 1
ATOM 2087 N N . ASP A 1 273 ? 15.295 13.508 -22.187 1.00 59.19 273 ASP A N 1
ATOM 2088 C CA . ASP A 1 273 ? 14.783 12.670 -23.300 1.00 59.19 273 ASP A CA 1
ATOM 2089 C C . ASP A 1 273 ? 14.214 13.385 -24.549 1.00 59.19 273 ASP A C 1
ATOM 2091 O O . ASP A 1 273 ? 13.942 12.728 -25.549 1.00 59.19 273 ASP A O 1
ATOM 2095 N N . GLN A 1 274 ? 14.012 14.707 -24.535 1.00 60.75 274 GLN A N 1
ATOM 2096 C CA . GLN A 1 274 ? 13.457 15.466 -25.671 1.00 60.75 274 GLN A CA 1
ATOM 2097 C C . GLN A 1 274 ? 13.989 16.904 -25.781 1.00 60.75 274 GLN A C 1
ATOM 2099 O O . GLN A 1 274 ? 13.420 17.720 -26.505 1.00 60.75 274 GLN A O 1
ATOM 2104 N N . LYS A 1 275 ? 15.039 17.264 -25.031 1.00 71.56 275 LYS A N 1
ATOM 2105 C CA . LYS A 1 275 ? 15.595 18.623 -25.064 1.00 71.56 275 LYS A CA 1
ATOM 2106 C C . LYS A 1 275 ? 17.077 18.572 -25.368 1.00 71.56 275 LYS A C 1
ATOM 2108 O O . LYS A 1 275 ? 17.831 17.928 -24.646 1.00 71.56 275 LYS A O 1
ATOM 2113 N N . CYS A 1 276 ? 17.471 19.306 -26.395 1.00 80.19 276 CYS A N 1
ATOM 2114 C CA . CYS A 1 276 ? 18.870 19.543 -26.687 1.00 80.19 276 CYS A CA 1
ATOM 2115 C C . CYS A 1 276 ? 19.423 20.604 -25.735 1.00 80.19 276 CYS A C 1
ATOM 2117 O O . CYS A 1 276 ? 18.716 21.542 -25.350 1.00 80.19 276 CYS A O 1
ATOM 2119 N N . LYS A 1 277 ? 20.686 20.447 -25.347 1.00 84.56 277 LYS A N 1
ATOM 2120 C CA . LYS A 1 277 ? 21.437 21.463 -24.606 1.00 84.56 277 LYS A CA 1
ATOM 2121 C C . LYS A 1 277 ? 22.509 22.037 -25.516 1.00 84.56 277 LYS A C 1
ATOM 2123 O O . LYS A 1 277 ? 23.140 21.295 -26.262 1.00 84.56 277 LYS A O 1
ATOM 2128 N N . ARG A 1 278 ? 22.731 23.347 -25.438 1.00 84.69 278 ARG A N 1
ATOM 2129 C CA . ARG A 1 278 ? 23.881 23.981 -26.079 1.00 84.69 278 ARG A CA 1
ATOM 2130 C C . ARG A 1 278 ? 25.099 23.771 -25.187 1.00 84.69 278 ARG A C 1
ATOM 2132 O O . ARG A 1 278 ? 25.078 24.188 -24.029 1.00 84.69 278 ARG A O 1
ATOM 2139 N N . CYS A 1 279 ? 26.094 23.062 -25.697 1.00 87.25 279 CYS A N 1
ATOM 2140 C CA . CYS A 1 279 ? 27.283 22.658 -24.961 1.00 87.25 279 CYS A CA 1
ATOM 2141 C C . CYS A 1 279 ? 28.532 22.929 -25.793 1.00 87.25 279 CYS A C 1
ATOM 2143 O O . CYS A 1 279 ? 28.476 22.914 -27.022 1.00 87.25 279 CYS A O 1
ATOM 2145 N N . GLY A 1 280 ? 29.661 23.135 -25.125 1.00 85.88 280 GLY A N 1
ATOM 2146 C CA . GLY A 1 280 ? 30.918 23.411 -25.802 1.00 85.88 280 GLY A CA 1
ATOM 2147 C C . GLY A 1 280 ? 32.151 23.048 -24.990 1.00 85.88 280 GLY A C 1
ATOM 2148 O O . GLY A 1 280 ? 32.085 22.803 -23.779 1.00 85.88 280 GLY A O 1
ATOM 2149 N N . PHE A 1 281 ? 33.281 23.022 -25.692 1.00 85.81 281 PHE A N 1
ATOM 2150 C CA . PHE A 1 281 ? 34.610 22.975 -25.091 1.00 85.81 281 PHE A CA 1
ATOM 2151 C C . PHE A 1 281 ? 35.237 24.364 -25.106 1.00 85.81 281 PHE A C 1
ATOM 2153 O O . PHE A 1 281 ? 35.181 25.076 -26.109 1.00 85.81 281 PHE A O 1
ATOM 2160 N N . TYR A 1 282 ? 35.870 24.712 -23.993 1.00 83.50 282 TYR A N 1
ATOM 2161 C CA . TYR A 1 282 ? 36.459 26.024 -23.769 1.00 83.50 282 TYR A CA 1
ATOM 2162 C C . TYR A 1 282 ? 37.874 25.878 -23.211 1.00 83.50 282 TYR A C 1
ATOM 2164 O O . TYR A 1 282 ? 38.166 24.950 -22.444 1.00 83.50 282 TYR A O 1
ATOM 2172 N N . GLU A 1 283 ? 38.738 26.815 -23.579 1.00 81.06 283 GLU A N 1
ATOM 2173 C CA . GLU A 1 283 ? 40.095 26.959 -23.066 1.00 81.06 283 GLU A CA 1
ATOM 2174 C C . GLU A 1 283 ? 40.110 28.087 -22.034 1.00 81.06 283 GLU A C 1
ATOM 2176 O O . GLU A 1 283 ? 39.682 29.206 -22.310 1.00 81.06 283 GLU A O 1
ATOM 2181 N N . LYS A 1 284 ? 40.546 27.797 -20.804 1.00 75.81 284 LYS A N 1
ATOM 2182 C CA . LYS A 1 284 ? 40.638 28.835 -19.776 1.00 75.81 284 LYS A CA 1
ATOM 2183 C C . LYS A 1 284 ? 41.949 29.604 -19.902 1.00 75.81 284 LYS A C 1
ATOM 2185 O O . LYS A 1 284 ? 43.007 29.044 -19.605 1.00 75.81 284 LYS A O 1
ATOM 2190 N N . ASP A 1 285 ? 41.851 30.900 -20.180 1.00 68.75 285 ASP A N 1
ATOM 2191 C CA . ASP A 1 285 ? 42.999 31.799 -20.266 1.00 68.75 285 ASP A CA 1
ATOM 2192 C C . ASP A 1 285 ? 43.278 32.542 -18.958 1.00 68.75 285 ASP A C 1
ATOM 2194 O O . ASP A 1 285 ? 42.386 32.925 -18.199 1.00 68.75 285 ASP A O 1
ATOM 2198 N N . LYS A 1 286 ? 44.563 32.787 -18.676 1.00 58.75 286 LYS A N 1
ATOM 2199 C CA . LYS A 1 286 ? 44.983 33.502 -17.458 1.00 58.75 286 LYS A CA 1
ATOM 2200 C C . LYS A 1 286 ? 44.865 35.029 -17.578 1.00 58.75 286 LYS A C 1
ATOM 2202 O O . LYS A 1 286 ? 44.800 35.707 -16.554 1.00 58.75 286 LYS A O 1
ATOM 2207 N N . TYR A 1 287 ? 44.862 35.565 -18.803 1.00 51.53 287 TYR A N 1
ATOM 2208 C CA . TYR A 1 287 ? 44.971 37.010 -19.067 1.00 51.53 287 TYR A CA 1
ATOM 2209 C C . TYR A 1 287 ? 44.005 37.557 -20.137 1.00 51.53 287 TYR A C 1
ATOM 2211 O O . TYR A 1 287 ? 43.939 38.775 -20.307 1.00 51.53 287 TYR A O 1
ATOM 2219 N N . LYS A 1 288 ? 43.250 36.704 -20.841 1.00 56.09 288 LYS A N 1
ATOM 2220 C CA . LYS A 1 288 ? 42.233 37.083 -21.840 1.00 56.09 288 LYS A CA 1
ATOM 2221 C C . LYS A 1 288 ? 40.894 36.400 -21.540 1.00 56.09 288 LYS A C 1
ATOM 2223 O O . LYS A 1 288 ? 40.804 35.610 -20.606 1.00 56.09 288 LYS A O 1
ATOM 2228 N N . SER A 1 289 ? 39.847 36.784 -22.272 1.00 56.12 289 SER A N 1
ATOM 2229 C CA . SER A 1 289 ? 38.571 36.063 -22.281 1.00 56.12 289 SER A CA 1
ATOM 2230 C C . SER A 1 289 ? 38.779 34.646 -22.812 1.00 56.12 289 SER A C 1
ATOM 2232 O O . SER A 1 289 ? 39.436 34.524 -23.837 1.00 56.12 289 SER A O 1
ATOM 2234 N N . ASP A 1 290 ? 38.200 33.647 -22.143 1.00 64.19 290 ASP A N 1
ATOM 2235 C CA . ASP A 1 290 ? 38.271 32.227 -22.518 1.00 64.19 290 ASP A CA 1
ATOM 2236 C C . ASP A 1 290 ? 38.012 31.998 -24.021 1.00 64.19 290 ASP A C 1
ATOM 2238 O O . ASP A 1 290 ? 36.967 32.410 -24.542 1.00 64.19 290 ASP A O 1
ATOM 2242 N N . ASP A 1 291 ? 38.935 31.310 -24.692 1.00 68.81 291 ASP A N 1
ATOM 2243 C CA . ASP A 1 291 ? 38.794 30.921 -26.094 1.00 68.81 291 ASP A CA 1
ATOM 2244 C C . ASP A 1 291 ? 37.816 29.735 -26.246 1.00 68.81 291 ASP A C 1
ATOM 2246 O O . ASP A 1 291 ? 37.779 28.791 -25.446 1.00 68.81 291 ASP A O 1
ATOM 2250 N N . VAL A 1 292 ? 36.975 29.790 -27.284 1.00 76.62 292 VAL A N 1
ATOM 2251 C CA . VAL A 1 292 ? 35.949 28.774 -27.572 1.00 76.62 292 VAL A CA 1
ATOM 2252 C C . VAL A 1 292 ? 36.472 27.830 -28.650 1.00 76.62 292 VAL A C 1
ATOM 2254 O O . VAL A 1 292 ? 36.681 28.263 -29.781 1.00 76.62 292 VAL A O 1
ATOM 2257 N N . PHE A 1 293 ? 36.622 26.541 -28.330 1.00 70.94 293 PHE A N 1
ATOM 2258 C CA . PHE A 1 293 ? 36.934 25.528 -29.343 1.00 70.94 293 PHE A CA 1
ATOM 2259 C C . PHE A 1 293 ? 35.716 25.306 -30.241 1.00 70.94 293 PHE A C 1
ATOM 2261 O O . PHE A 1 293 ? 35.715 25.654 -31.412 1.00 70.94 293 PHE A O 1
ATOM 2268 N N . ASP A 1 294 ? 34.618 24.789 -29.698 1.00 79.94 294 ASP A N 1
ATOM 2269 C CA . ASP A 1 294 ? 33.372 24.620 -30.450 1.00 79.94 294 ASP A CA 1
ATOM 2270 C C . ASP A 1 294 ? 32.187 24.636 -29.498 1.00 79.94 294 ASP A C 1
ATOM 2272 O O . ASP A 1 294 ? 32.288 24.170 -28.360 1.00 79.94 294 ASP A O 1
ATOM 2276 N N . GLU A 1 295 ? 31.061 25.143 -29.987 1.00 84.44 295 GLU A N 1
ATOM 2277 C CA . GLU A 1 295 ? 29.788 25.152 -29.280 1.00 84.44 295 GLU A CA 1
ATOM 2278 C C . GLU A 1 295 ? 28.707 24.617 -30.221 1.00 84.44 295 GLU A C 1
ATOM 2280 O O . GLU A 1 295 ? 28.506 25.125 -31.326 1.00 84.44 295 GLU A O 1
ATOM 2285 N N . TRP A 1 296 ? 28.009 23.571 -29.789 1.00 86.75 296 TRP A N 1
ATOM 2286 C CA . TRP A 1 296 ? 26.996 22.892 -30.589 1.00 86.75 296 TRP A CA 1
ATOM 2287 C C . TRP A 1 296 ? 25.779 22.520 -29.744 1.00 86.75 296 TRP A C 1
ATOM 2289 O O . TRP A 1 296 ? 25.782 22.593 -28.514 1.00 86.75 296 TRP A O 1
ATOM 2299 N N . GLU A 1 297 ? 24.707 22.119 -30.418 1.00 84.69 297 GLU A N 1
ATOM 2300 C CA . GLU A 1 297 ? 23.521 21.579 -29.762 1.00 84.69 297 GLU A CA 1
ATOM 2301 C C . GLU A 1 297 ? 23.667 20.065 -29.639 1.00 84.69 297 GLU A C 1
ATOM 2303 O O . GLU A 1 297 ? 23.745 19.357 -30.637 1.00 84.69 297 GLU A O 1
ATOM 2308 N N . LEU A 1 298 ? 23.758 19.579 -28.404 1.00 84.44 298 LEU A N 1
ATOM 2309 C CA . LEU A 1 298 ? 23.854 18.164 -28.083 1.00 84.44 298 LEU A CA 1
ATOM 2310 C C . LEU A 1 298 ? 22.442 17.608 -27.872 1.00 84.44 298 LEU A C 1
ATOM 2312 O O . LEU A 1 298 ? 21.778 17.974 -26.893 1.00 84.44 298 LEU A O 1
ATOM 2316 N N . CYS A 1 299 ? 21.986 16.732 -28.771 1.00 82.25 299 CYS A N 1
ATOM 2317 C CA . CYS A 1 299 ? 20.662 16.116 -28.717 1.00 82.25 299 CYS A CA 1
ATOM 2318 C C . CYS A 1 299 ? 20.741 14.597 -28.448 1.00 82.25 299 CYS A C 1
ATOM 2320 O O . CYS A 1 299 ? 21.675 13.930 -28.894 1.00 82.25 299 CYS A O 1
ATOM 2322 N N . PRO A 1 300 ? 19.737 13.991 -27.775 1.00 78.62 300 PRO A N 1
ATOM 2323 C CA . PRO A 1 300 ? 19.688 12.534 -27.591 1.00 78.62 300 PRO A CA 1
ATOM 2324 C C . PRO A 1 300 ? 19.639 11.744 -28.910 1.00 78.62 300 PRO A C 1
ATOM 2326 O O . PRO A 1 300 ? 20.082 10.599 -28.956 1.00 78.62 300 PRO A O 1
ATOM 2329 N N . SER A 1 301 ? 19.109 12.354 -29.975 1.00 77.12 301 SER A N 1
ATOM 2330 C CA . SER A 1 301 ? 19.002 11.780 -31.322 1.00 77.12 301 SER A CA 1
ATOM 2331 C C . SER A 1 301 ? 20.344 11.566 -32.016 1.00 77.12 301 SER A C 1
ATOM 2333 O O . SER A 1 301 ? 20.419 10.751 -32.930 1.00 77.12 301 SER A O 1
ATOM 2335 N N . ASP A 1 302 ? 21.392 12.270 -31.590 1.00 82.69 302 ASP A N 1
ATOM 2336 C CA . ASP A 1 302 ? 22.695 12.239 -32.261 1.00 82.69 302 ASP A CA 1
ATOM 2337 C C . ASP A 1 302 ? 23.513 10.995 -31.873 1.00 82.69 302 ASP A C 1
ATOM 2339 O O . ASP A 1 302 ? 24.530 10.682 -32.492 1.00 82.69 302 ASP A O 1
ATOM 2343 N N . PHE A 1 303 ? 23.062 10.257 -30.852 1.00 81.19 303 PHE A N 1
ATOM 2344 C CA . PHE A 1 303 ? 23.704 9.036 -30.382 1.00 81.19 303 PHE A CA 1
ATOM 2345 C C . PHE A 1 303 ? 23.252 7.829 -31.210 1.00 81.19 303 PHE A C 1
ATOM 2347 O O . PHE A 1 303 ? 22.146 7.307 -31.051 1.00 81.19 303 PHE A O 1
ATOM 2354 N N . VAL A 1 304 ? 24.156 7.334 -32.053 1.00 78.88 304 VAL A N 1
ATOM 2355 C CA . VAL A 1 304 ? 23.983 6.085 -32.802 1.00 78.88 304 VAL A CA 1
ATOM 2356 C C . VAL A 1 304 ? 24.595 4.959 -31.975 1.00 78.88 304 VAL A C 1
ATOM 2358 O O . VAL A 1 304 ? 25.760 5.029 -31.589 1.00 78.88 304 VAL A O 1
ATOM 2361 N N . GLU A 1 305 ? 23.794 3.947 -31.630 1.00 75.06 305 GLU A N 1
ATOM 2362 C CA . GLU A 1 305 ? 24.214 2.846 -30.740 1.00 75.06 305 GLU A CA 1
ATOM 2363 C C . GLU A 1 305 ? 24.790 3.332 -29.389 1.00 75.06 305 GLU A C 1
ATOM 2365 O O . GLU A 1 305 ? 25.673 2.710 -28.797 1.00 75.06 305 GLU A O 1
ATOM 2370 N N . GLY A 1 306 ? 24.300 4.475 -28.896 1.00 73.56 306 GLY A N 1
ATOM 2371 C CA . GLY A 1 306 ? 24.750 5.076 -27.642 1.00 73.56 306 GLY A CA 1
ATOM 2372 C C . GLY A 1 306 ? 26.110 5.777 -27.716 1.00 73.56 306 GLY A C 1
ATOM 2373 O O . GLY A 1 306 ? 26.672 6.104 -26.671 1.00 73.56 306 GLY A O 1
ATOM 2374 N N . LYS A 1 307 ? 26.649 6.037 -28.915 1.00 81.12 307 LYS A N 1
ATOM 2375 C CA . LYS A 1 307 ? 27.874 6.825 -29.121 1.00 81.12 307 LYS A CA 1
ATOM 2376 C C . LYS A 1 307 ? 27.627 8.006 -30.054 1.00 81.12 307 LYS A C 1
ATOM 2378 O O . LYS A 1 307 ? 26.900 7.893 -31.035 1.00 81.12 307 LYS A O 1
ATOM 2383 N N . PHE A 1 308 ? 28.276 9.125 -29.762 1.00 86.25 308 PHE A N 1
ATOM 2384 C CA . PHE A 1 308 ? 28.263 10.326 -30.593 1.00 86.25 308 PHE A CA 1
ATOM 2385 C C . PHE A 1 308 ? 29.694 10.841 -30.758 1.00 86.25 308 PHE A C 1
ATOM 2387 O O . PHE A 1 308 ? 30.429 10.929 -29.778 1.00 86.25 308 PHE A O 1
ATOM 2394 N N . ILE A 1 309 ? 30.109 11.158 -31.983 1.00 85.88 309 ILE A N 1
ATOM 2395 C CA . ILE A 1 309 ? 31.462 11.644 -32.283 1.00 85.88 309 ILE A CA 1
ATOM 2396 C C . ILE A 1 309 ? 31.346 13.070 -32.811 1.00 85.88 309 ILE A C 1
ATOM 2398 O O . ILE A 1 309 ? 30.652 13.313 -33.797 1.00 85.88 309 ILE A O 1
ATOM 2402 N N . ARG A 1 310 ? 32.050 14.003 -32.169 1.00 88.19 310 ARG A N 1
ATOM 2403 C CA . ARG A 1 310 ? 32.167 15.394 -32.604 1.00 88.19 310 ARG A CA 1
ATOM 2404 C C . ARG A 1 310 ? 33.599 15.657 -33.048 1.00 88.19 310 ARG A C 1
ATOM 2406 O O . ARG A 1 310 ? 34.530 15.531 -32.256 1.00 88.19 310 ARG A O 1
ATOM 2413 N N . PHE A 1 311 ? 33.753 16.037 -34.310 1.00 86.75 311 PHE A N 1
ATOM 2414 C CA . PHE A 1 311 ? 35.033 16.376 -34.917 1.00 86.75 311 PHE A CA 1
ATOM 2415 C C . PHE A 1 311 ? 34.977 17.794 -35.479 1.00 86.75 311 PHE A C 1
ATOM 2417 O O . PHE A 1 311 ? 34.040 18.125 -36.210 1.00 86.75 311 PHE A O 1
ATOM 2424 N N . LYS A 1 312 ? 35.987 18.605 -35.156 1.00 84.75 312 LYS A N 1
ATOM 2425 C CA . LYS A 1 312 ? 36.210 19.916 -35.762 1.00 84.75 312 LYS A CA 1
ATOM 2426 C C . LYS A 1 312 ? 37.632 19.980 -36.305 1.00 84.75 312 LYS A C 1
ATOM 2428 O O . LYS A 1 312 ? 38.600 19.693 -35.599 1.00 84.75 312 LYS A O 1
ATOM 2433 N N . GLU A 1 313 ? 37.732 20.309 -37.589 1.00 79.19 313 GLU A N 1
ATOM 2434 C CA . GLU A 1 313 ? 38.979 20.264 -38.345 1.00 79.19 313 GLU A CA 1
ATOM 2435 C C . GLU A 1 313 ? 40.058 21.139 -37.688 1.00 79.19 313 GLU A C 1
ATOM 2437 O O . GLU A 1 313 ? 39.803 22.287 -37.338 1.00 79.19 313 GLU A O 1
ATOM 2442 N N . ASN A 1 314 ? 41.258 20.576 -37.503 1.00 75.56 314 ASN A N 1
ATOM 2443 C CA . ASN A 1 314 ? 42.425 21.216 -36.878 1.00 75.56 314 ASN A CA 1
ATOM 2444 C C . ASN A 1 314 ? 42.256 21.711 -35.427 1.00 75.56 314 ASN A C 1
ATOM 2446 O O . ASN A 1 314 ? 43.168 22.356 -34.916 1.00 75.56 314 ASN A O 1
ATOM 2450 N N . GLU A 1 315 ? 41.164 21.375 -34.734 1.00 80.44 315 GLU A N 1
ATOM 2451 C CA . GLU A 1 315 ? 40.934 21.808 -33.350 1.00 80.44 315 GLU A CA 1
ATOM 2452 C C . GLU A 1 315 ? 40.824 20.624 -32.384 1.00 80.44 315 GLU A C 1
ATOM 2454 O O . GLU A 1 315 ? 41.692 20.467 -31.524 1.00 80.44 315 GLU A O 1
ATOM 2459 N N . PHE A 1 316 ? 39.825 19.745 -32.535 1.00 84.44 316 PHE A N 1
ATOM 2460 C CA . PHE A 1 316 ? 39.682 18.567 -31.670 1.00 84.44 316 PHE A CA 1
ATOM 2461 C C . PHE A 1 316 ? 38.818 17.444 -32.268 1.00 84.44 316 PHE A C 1
ATOM 2463 O O . PHE A 1 316 ? 38.021 17.634 -33.190 1.00 84.44 316 PHE A O 1
ATOM 2470 N N . ASN A 1 317 ? 38.952 16.256 -31.678 1.00 88.12 317 ASN A N 1
ATOM 2471 C CA . ASN A 1 317 ? 38.123 15.078 -31.905 1.00 88.12 317 ASN A CA 1
ATOM 2472 C C . ASN A 1 317 ? 37.662 14.513 -30.554 1.00 88.12 317 ASN A C 1
ATOM 2474 O O . ASN A 1 317 ? 38.491 14.125 -29.731 1.00 88.12 317 ASN A O 1
ATOM 2478 N N . ALA A 1 318 ? 36.353 14.460 -30.311 1.00 87.06 318 ALA A N 1
ATOM 2479 C CA . ALA A 1 318 ? 35.781 13.960 -29.066 1.00 87.06 318 ALA A CA 1
ATOM 2480 C C . ALA A 1 318 ? 34.699 12.906 -29.323 1.00 87.06 318 ALA A C 1
ATOM 2482 O O . ALA A 1 318 ? 33.849 13.054 -30.197 1.00 87.06 318 ALA A O 1
ATOM 2483 N N . THR A 1 319 ? 34.702 11.844 -28.519 1.00 86.31 319 THR A N 1
ATOM 2484 C CA . THR A 1 319 ? 33.665 10.806 -28.518 1.00 86.31 319 THR A CA 1
ATOM 2485 C C . THR A 1 319 ? 32.911 10.835 -27.199 1.00 86.31 319 THR A C 1
ATOM 2487 O O . THR A 1 319 ? 33.513 10.746 -26.131 1.00 86.31 319 THR A O 1
ATOM 2490 N N . PHE A 1 320 ? 31.589 10.898 -27.280 1.00 85.94 320 PHE A N 1
ATOM 2491 C CA . PHE A 1 320 ? 30.652 10.884 -26.167 1.00 85.94 320 PHE A CA 1
ATOM 2492 C C . PHE A 1 320 ? 29.914 9.549 -26.117 1.00 85.94 320 PHE A C 1
ATOM 2494 O O . PHE A 1 320 ? 29.627 8.937 -27.148 1.00 85.94 320 PHE A O 1
ATOM 2501 N N . SER A 1 321 ? 29.586 9.107 -24.907 1.00 81.38 321 SER A N 1
ATOM 2502 C CA . SER A 1 321 ? 28.855 7.872 -24.651 1.00 81.38 321 SER A CA 1
ATOM 2503 C C . SER A 1 321 ? 27.587 8.171 -23.862 1.00 81.38 321 SER A C 1
ATOM 2505 O O . SER A 1 321 ? 27.614 8.874 -22.852 1.00 81.38 321 SER A O 1
ATOM 2507 N N . CYS A 1 322 ? 26.473 7.627 -24.332 1.00 80.25 322 CYS A N 1
ATOM 2508 C CA . CYS A 1 322 ? 25.186 7.653 -23.665 1.00 80.25 322 CYS A CA 1
ATOM 2509 C C . CYS A 1 322 ? 24.487 6.300 -23.884 1.00 80.25 322 CYS A C 1
ATOM 2511 O O . CYS A 1 322 ? 23.766 6.125 -24.866 1.00 80.25 322 CYS A O 1
ATOM 2513 N N . PRO A 1 323 ? 24.648 5.325 -22.974 1.00 73.25 323 PRO A N 1
ATOM 2514 C CA . PRO A 1 323 ? 24.078 3.984 -23.140 1.00 73.25 323 PRO A CA 1
ATOM 2515 C C . PRO A 1 323 ? 22.539 3.952 -23.104 1.00 73.25 323 PRO A C 1
ATOM 2517 O O . PRO A 1 323 ? 21.941 2.920 -23.398 1.00 73.25 323 PRO A O 1
ATOM 2520 N N . GLN A 1 324 ? 21.897 5.059 -22.715 1.00 68.50 324 GLN A N 1
ATOM 2521 C CA . GLN A 1 324 ? 20.440 5.202 -22.618 1.00 68.50 324 GLN A CA 1
ATOM 2522 C C . GLN A 1 324 ? 19.839 6.043 -23.761 1.00 68.50 324 GLN A C 1
ATOM 2524 O O . GLN A 1 324 ? 18.624 6.030 -23.942 1.00 68.50 324 GLN A O 1
ATOM 2529 N N . CYS A 1 325 ? 20.668 6.715 -24.569 1.00 69.19 325 CYS A N 1
ATOM 2530 C CA . CYS A 1 325 ? 20.230 7.492 -25.726 1.00 69.19 325 CYS A CA 1
ATOM 2531 C C . CYS A 1 325 ? 20.134 6.558 -26.941 1.00 69.19 325 CYS A C 1
ATOM 2533 O O . CYS A 1 325 ? 21.148 6.069 -27.438 1.00 69.19 325 CYS A O 1
ATOM 2535 N N . THR A 1 326 ? 18.917 6.281 -27.409 1.00 58.72 326 THR A N 1
ATOM 2536 C CA . THR A 1 326 ? 18.676 5.531 -28.652 1.00 58.72 326 THR A CA 1
ATOM 2537 C C . THR A 1 326 ? 17.788 6.360 -29.567 1.00 58.72 326 THR A C 1
ATOM 2539 O O . THR A 1 326 ? 16.771 6.892 -29.124 1.00 58.72 326 THR A O 1
ATOM 2542 N N . ALA A 1 327 ? 18.173 6.489 -30.838 1.00 48.06 327 ALA A N 1
ATOM 2543 C CA . ALA A 1 327 ? 17.353 7.147 -31.847 1.00 48.06 327 ALA A CA 1
ATOM 2544 C C . ALA A 1 327 ? 16.008 6.408 -31.984 1.00 48.06 327 ALA A C 1
ATOM 2546 O O . ALA A 1 327 ? 15.958 5.256 -32.418 1.00 48.06 327 ALA A O 1
ATOM 2547 N N . VAL A 1 328 ? 14.914 7.053 -31.574 1.00 40.09 328 VAL A N 1
ATOM 2548 C CA . VAL A 1 328 ? 13.559 6.513 -31.721 1.00 40.09 328 VAL A CA 1
ATOM 2549 C C . VAL A 1 328 ? 13.099 6.778 -33.153 1.00 40.09 328 VAL A C 1
ATOM 2551 O O . VAL A 1 328 ? 12.862 7.922 -33.528 1.00 40.09 328 VAL A O 1
ATOM 2554 N N . ALA A 1 329 ? 12.981 5.718 -33.954 1.00 29.92 329 ALA A N 1
ATOM 2555 C CA . ALA A 1 329 ? 12.245 5.760 -35.210 1.00 29.92 329 ALA A CA 1
ATOM 2556 C C . ALA A 1 329 ? 10.738 5.795 -34.908 1.00 29.92 329 ALA A C 1
ATOM 2558 O O . ALA A 1 329 ? 10.206 4.910 -34.232 1.00 29.92 329 ALA A O 1
ATOM 2559 N N . ASP A 1 330 ? 10.074 6.839 -35.395 1.00 29.19 330 ASP A N 1
ATOM 2560 C CA . ASP A 1 330 ? 8.639 7.078 -35.254 1.00 29.19 330 ASP A CA 1
ATOM 2561 C C . ASP A 1 330 ? 7.828 5.977 -35.961 1.00 29.19 330 ASP A C 1
ATOM 2563 O O . ASP A 1 330 ? 8.091 5.642 -37.118 1.00 29.19 330 ASP A O 1
ATOM 2567 N N . SER A 1 331 ? 6.830 5.400 -35.285 1.00 28.14 331 SER A N 1
ATOM 2568 C CA . SER A 1 331 ? 5.780 4.620 -35.956 1.00 28.14 331 SER A CA 1
ATOM 2569 C C . SER A 1 331 ? 4.433 4.736 -35.238 1.00 28.14 331 SER A C 1
ATOM 2571 O O . SER A 1 331 ? 4.279 4.425 -34.056 1.00 28.14 331 SER A O 1
ATOM 2573 N N . ASP A 1 332 ? 3.469 5.223 -36.017 1.00 24.98 332 ASP A N 1
ATOM 2574 C CA . ASP A 1 332 ? 2.096 5.579 -35.681 1.00 24.98 332 ASP A CA 1
ATOM 2575 C C . ASP A 1 332 ? 1.162 4.388 -35.361 1.00 24.98 332 ASP A C 1
ATOM 2577 O O . ASP A 1 332 ? 1.233 3.318 -35.957 1.00 24.98 332 ASP A O 1
ATOM 2581 N N . ILE A 1 333 ? 0.224 4.679 -34.447 1.00 26.30 333 ILE A N 1
ATOM 2582 C CA . ILE A 1 333 ? -1.210 4.315 -34.359 1.00 26.30 333 ILE A CA 1
ATOM 2583 C C . ILE A 1 333 ? -1.662 2.862 -34.646 1.00 26.30 333 ILE A C 1
ATOM 2585 O O . ILE A 1 333 ? -1.641 2.361 -35.764 1.00 26.30 333 ILE A O 1
ATOM 2589 N N . GLY A 1 334 ? -2.340 2.274 -33.647 1.00 22.88 334 GLY A N 1
ATOM 2590 C CA . GLY A 1 334 ? -3.234 1.122 -33.824 1.00 22.88 334 GLY A CA 1
ATOM 2591 C C . GLY A 1 334 ? -4.164 0.889 -32.628 1.00 22.88 334 GLY A C 1
ATOM 2592 O O . GLY A 1 334 ? -3.826 0.194 -31.674 1.00 22.88 334 GLY A O 1
ATOM 2593 N N . GLN A 1 335 ? -5.352 1.486 -32.669 1.00 21.38 335 GLN A N 1
ATOM 2594 C CA . GLN A 1 335 ? -6.444 1.336 -31.702 1.00 21.38 335 GLN A CA 1
ATOM 2595 C C . GLN A 1 335 ? -7.300 0.114 -32.090 1.00 21.38 335 GLN A C 1
ATOM 2597 O O . GLN A 1 335 ? -7.743 0.057 -33.230 1.00 21.38 335 GLN A O 1
ATOM 2602 N N . SER A 1 336 ? -7.591 -0.839 -31.188 1.00 20.14 336 SER A N 1
ATOM 2603 C CA . SER A 1 336 ? -8.868 -1.594 -31.205 1.00 20.14 336 SER A CA 1
ATOM 2604 C C . SER A 1 336 ? -9.044 -2.640 -30.086 1.00 20.14 336 SER A C 1
ATOM 2606 O O . SER A 1 336 ? -8.236 -3.528 -29.854 1.00 20.14 336 SER A O 1
ATOM 2608 N N . GLN A 1 337 ? -10.216 -2.502 -29.460 1.00 20.89 337 GLN A N 1
ATOM 2609 C CA . GLN A 1 337 ? -11.199 -3.516 -29.066 1.00 20.89 337 GLN A CA 1
ATOM 2610 C C . GLN A 1 337 ? -11.009 -4.480 -27.875 1.00 20.89 337 GLN A C 1
ATOM 2612 O O . GLN A 1 337 ? -10.113 -5.306 -27.743 1.00 20.89 337 GLN A O 1
ATOM 2617 N N . ILE A 1 338 ? -12.041 -4.380 -27.035 1.00 23.19 338 ILE A N 1
ATOM 2618 C CA . ILE A 1 338 ? -12.426 -5.171 -25.875 1.00 23.19 338 ILE A CA 1
ATOM 2619 C C . ILE A 1 338 ? -12.876 -6.569 -26.317 1.00 23.19 338 ILE A C 1
ATOM 2621 O O . ILE A 1 338 ? -13.822 -6.692 -27.088 1.00 23.19 338 ILE A O 1
ATOM 2625 N N . THR A 1 339 ? -12.317 -7.621 -25.712 1.00 19.73 339 THR A N 1
ATOM 2626 C CA . THR A 1 339 ? -13.000 -8.919 -25.582 1.00 19.73 339 THR A CA 1
ATOM 2627 C C . THR A 1 339 ? -12.945 -9.423 -24.141 1.00 19.73 339 THR A C 1
ATOM 2629 O O . THR A 1 339 ? -11.896 -9.719 -23.552 1.00 19.73 339 THR A O 1
ATOM 2632 N N . SER A 1 340 ? -14.146 -9.476 -23.567 1.00 26.6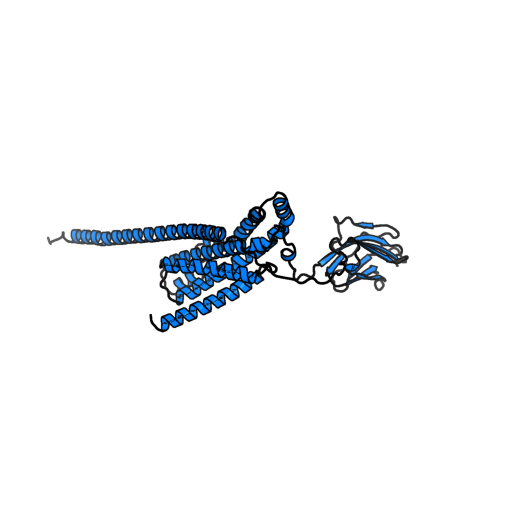7 340 SER A N 1
ATOM 2633 C CA . SER A 1 340 ? -14.467 -9.987 -22.242 1.00 26.67 340 SER A CA 1
ATOM 2634 C C . SER A 1 340 ? -14.263 -11.503 -22.210 1.00 26.67 340 SER A C 1
ATOM 2636 O O . SER A 1 340 ? -14.884 -12.225 -22.983 1.00 26.67 340 SER A O 1
ATOM 2638 N N . THR A 1 341 ? -13.419 -12.004 -21.304 1.00 22.47 341 THR A N 1
ATOM 2639 C CA . THR A 1 341 ? -13.351 -13.440 -20.992 1.00 22.47 341 THR A CA 1
ATOM 2640 C C . THR A 1 341 ? -13.467 -13.654 -19.492 1.00 22.47 341 THR A C 1
ATOM 2642 O O . THR A 1 341 ? -12.595 -13.302 -18.700 1.00 22.47 341 THR A O 1
ATOM 2645 N N . LYS A 1 342 ? -14.608 -14.243 -19.144 1.00 31.86 342 LYS A N 1
ATOM 2646 C CA . LYS A 1 342 ? -15.045 -14.770 -17.856 1.00 31.86 342 LYS A CA 1
ATOM 2647 C C . LYS A 1 342 ? -14.074 -15.866 -17.400 1.00 31.86 342 LYS A C 1
ATOM 2649 O O . LYS A 1 342 ? -14.073 -16.939 -17.989 1.00 31.86 342 LYS A O 1
ATOM 2654 N N . HIS A 1 343 ? -13.280 -15.638 -16.350 1.00 25.84 343 HIS A N 1
ATOM 2655 C CA . HIS A 1 343 ? -12.566 -16.736 -15.691 1.00 25.84 343 HIS A CA 1
ATOM 2656 C C . HIS A 1 343 ? -12.514 -16.600 -14.159 1.00 25.84 343 HIS A C 1
ATOM 2658 O O . HIS A 1 343 ? -11.973 -15.654 -13.597 1.00 25.84 343 HIS A O 1
ATOM 2664 N N . ASN A 1 344 ? -13.076 -17.629 -13.518 1.00 36.22 344 ASN A N 1
ATOM 2665 C CA . ASN A 1 344 ? -12.781 -18.155 -12.184 1.00 36.22 344 ASN A CA 1
ATOM 2666 C C . ASN A 1 344 ? -13.167 -17.355 -10.913 1.00 36.22 344 ASN A C 1
ATOM 2668 O O . ASN A 1 344 ? -12.333 -17.036 -10.068 1.00 36.22 344 ASN A O 1
ATOM 2672 N N . LYS A 1 345 ? -14.478 -17.153 -10.696 1.00 39.53 345 LYS A N 1
ATOM 2673 C CA . LYS A 1 345 ? -15.049 -16.667 -9.415 1.00 39.53 345 LYS A CA 1
ATOM 2674 C C . LYS A 1 345 ? -14.873 -17.640 -8.228 1.00 39.53 345 LYS A C 1
ATOM 2676 O O . LYS A 1 345 ? -14.877 -17.190 -7.086 1.00 39.53 345 LYS A O 1
ATOM 2681 N N . ARG A 1 346 ? -14.704 -18.952 -8.460 1.00 41.44 346 ARG A N 1
ATOM 2682 C CA . ARG A 1 346 ? -14.751 -19.973 -7.387 1.00 41.44 346 ARG A CA 1
ATOM 2683 C C . ARG A 1 346 ? -13.512 -19.970 -6.482 1.00 41.44 346 ARG A C 1
ATOM 2685 O O . ARG A 1 346 ? -13.645 -20.113 -5.274 1.00 41.44 346 ARG A O 1
ATOM 2692 N N . ASN A 1 347 ? -12.335 -19.688 -7.040 1.00 48.06 347 ASN A N 1
ATOM 2693 C CA . ASN A 1 347 ? -11.079 -19.649 -6.276 1.00 48.06 347 ASN A CA 1
ATOM 2694 C C . ASN A 1 347 ? -10.868 -18.306 -5.550 1.00 48.06 347 ASN A C 1
ATOM 2696 O O . ASN A 1 347 ? -10.186 -18.256 -4.531 1.00 48.06 347 ASN A O 1
ATOM 2700 N N . VAL A 1 348 ? -11.482 -17.226 -6.054 1.00 43.38 348 VAL A N 1
ATOM 2701 C CA . VAL A 1 348 ? -11.491 -15.891 -5.425 1.00 43.38 348 VAL A CA 1
ATOM 2702 C C . VAL A 1 348 ? -12.306 -15.926 -4.132 1.00 43.38 348 VAL A C 1
ATOM 2704 O O . VAL A 1 348 ? -11.833 -15.474 -3.094 1.00 43.38 348 VAL A O 1
ATOM 2707 N N . ALA A 1 349 ? -13.512 -16.503 -4.189 1.00 48.53 349 ALA A N 1
ATOM 2708 C CA . ALA A 1 349 ? -14.388 -16.615 -3.029 1.00 48.53 349 ALA A CA 1
ATOM 2709 C C . ALA A 1 349 ? -13.742 -17.450 -1.917 1.00 48.53 349 ALA A C 1
ATOM 2711 O O . ALA A 1 349 ? -13.760 -17.034 -0.768 1.00 48.53 349 ALA A O 1
ATOM 2712 N N . LEU A 1 350 ? -13.103 -18.575 -2.251 1.00 51.00 350 LEU A N 1
ATOM 2713 C CA . LEU A 1 350 ? -12.498 -19.471 -1.261 1.00 51.00 350 LEU A CA 1
ATOM 2714 C C . LEU A 1 350 ? -11.342 -18.833 -0.482 1.00 51.00 350 LEU A C 1
ATOM 2716 O O . LEU A 1 350 ? -11.286 -18.980 0.732 1.00 51.00 350 LEU A O 1
ATOM 2720 N N . ILE A 1 351 ? -10.443 -18.096 -1.139 1.00 51.50 351 ILE A N 1
ATOM 2721 C CA . ILE A 1 351 ? -9.301 -17.463 -0.453 1.00 51.50 351 ILE A CA 1
ATOM 2722 C C . ILE A 1 351 ? -9.775 -16.297 0.421 1.00 51.50 351 ILE A C 1
ATOM 2724 O O . ILE A 1 351 ? -9.309 -16.149 1.549 1.00 51.50 351 ILE A O 1
ATOM 2728 N N . VAL A 1 352 ? -10.752 -15.520 -0.060 1.00 50.06 352 VAL A N 1
ATOM 2729 C CA . VAL A 1 352 ? -11.420 -14.491 0.746 1.00 50.06 352 VAL A CA 1
ATOM 2730 C C . VAL A 1 352 ? -12.091 -15.138 1.956 1.00 50.06 352 VAL A C 1
ATOM 2732 O O . VAL A 1 352 ? -11.844 -14.701 3.069 1.00 50.06 352 VAL A O 1
ATOM 2735 N N . ILE A 1 353 ? -12.833 -16.233 1.777 1.00 59.03 353 ILE A N 1
ATOM 2736 C CA . ILE A 1 353 ? -13.461 -16.985 2.871 1.00 59.03 353 ILE A CA 1
ATOM 2737 C C . ILE A 1 353 ? -12.418 -17.514 3.865 1.00 59.03 353 ILE A C 1
ATOM 2739 O O . ILE A 1 353 ? -12.641 -17.415 5.063 1.00 59.03 353 ILE A O 1
ATOM 2743 N N . ILE A 1 354 ? -11.262 -18.011 3.419 1.00 63.47 354 ILE A N 1
ATOM 2744 C CA . ILE A 1 354 ? -10.210 -18.516 4.318 1.00 63.47 354 ILE A CA 1
ATOM 2745 C C . ILE A 1 354 ? -9.557 -17.378 5.114 1.00 63.47 354 ILE A C 1
ATOM 2747 O O . ILE A 1 354 ? -9.397 -17.505 6.325 1.00 63.47 354 ILE A O 1
ATOM 2751 N N . SER A 1 355 ? -9.216 -16.250 4.481 1.00 56.00 355 SER A N 1
ATOM 2752 C CA . SER A 1 355 ? -8.691 -15.078 5.201 1.00 56.00 355 SER A CA 1
ATOM 2753 C C . SER A 1 355 ? -9.732 -14.463 6.142 1.00 56.00 355 SER A C 1
ATOM 2755 O O . SER A 1 355 ? -9.383 -14.041 7.242 1.00 56.00 355 SER A O 1
ATOM 2757 N N . LEU A 1 356 ? -11.008 -14.468 5.745 1.00 54.34 356 LEU A N 1
ATOM 2758 C CA . LEU A 1 356 ? -12.141 -14.071 6.580 1.00 54.34 356 LEU A CA 1
ATOM 2759 C C . LEU A 1 356 ? -12.297 -14.985 7.793 1.00 54.34 356 LEU A C 1
ATOM 2761 O O . LEU A 1 356 ? -12.450 -14.492 8.904 1.00 54.34 356 LEU A O 1
ATOM 2765 N N . LEU A 1 357 ? -12.226 -16.302 7.591 1.00 62.59 357 LEU A N 1
ATOM 2766 C CA . LEU A 1 357 ? -12.325 -17.303 8.650 1.00 62.59 357 LEU A CA 1
ATOM 2767 C C . LEU A 1 357 ? -11.138 -17.218 9.607 1.00 62.59 357 LEU A C 1
ATOM 2769 O O . LEU A 1 357 ? -11.342 -17.242 10.813 1.00 62.59 357 LEU A O 1
ATOM 2773 N N . ALA A 1 358 ? -9.915 -17.052 9.101 1.00 61.06 358 ALA A N 1
ATOM 2774 C CA . ALA A 1 358 ? -8.734 -16.881 9.942 1.00 61.06 358 ALA A CA 1
ATOM 2775 C C . ALA A 1 358 ? -8.841 -15.619 10.814 1.00 61.06 358 ALA A C 1
ATOM 2777 O O . ALA A 1 358 ? -8.589 -15.673 12.016 1.00 61.06 358 ALA A O 1
ATOM 2778 N N . PHE A 1 359 ? -9.285 -14.498 10.239 1.00 62.91 359 PHE A N 1
ATOM 2779 C CA . PHE A 1 359 ? -9.509 -13.262 10.988 1.00 62.91 359 PHE A CA 1
ATOM 2780 C C . PHE A 1 359 ? -10.660 -13.391 12.000 1.00 62.91 359 PHE A C 1
ATOM 2782 O O . PHE A 1 359 ? -10.528 -12.951 13.141 1.00 62.91 359 PHE A O 1
ATOM 2789 N N . LEU A 1 360 ? -11.758 -14.055 11.620 1.00 67.69 360 LEU A N 1
ATOM 2790 C CA . LEU A 1 360 ? -12.876 -14.375 12.512 1.00 67.69 360 LEU A CA 1
ATOM 2791 C C . LEU A 1 360 ? -12.429 -15.241 13.692 1.00 67.69 360 LEU A C 1
ATOM 2793 O O . LEU A 1 360 ? -12.793 -14.936 14.820 1.00 67.69 360 LEU A O 1
ATOM 2797 N N . ILE A 1 361 ? -11.614 -16.273 13.465 1.00 71.69 361 ILE A N 1
ATOM 2798 C CA . ILE A 1 361 ? -11.100 -17.153 14.524 1.00 71.69 361 ILE A CA 1
ATOM 2799 C C . ILE A 1 361 ? -10.230 -16.365 15.509 1.00 71.69 361 ILE A C 1
ATOM 2801 O O . ILE A 1 361 ? -10.411 -16.494 16.719 1.00 71.69 361 ILE A O 1
ATOM 2805 N N . VAL A 1 362 ? -9.333 -15.504 15.016 1.00 67.12 362 VAL A N 1
ATOM 2806 C CA . VAL A 1 362 ? -8.478 -14.659 15.870 1.00 67.12 362 VAL A CA 1
ATOM 2807 C C . VAL A 1 362 ? -9.316 -13.674 16.691 1.00 67.12 362 VAL A C 1
ATOM 2809 O O . VAL A 1 362 ? -9.100 -13.527 17.895 1.00 67.12 362 VAL A O 1
ATOM 2812 N N . MET A 1 363 ? -10.311 -13.036 16.071 1.00 61.59 363 MET A N 1
ATOM 2813 C CA . MET A 1 363 ? -11.194 -12.085 16.750 1.00 61.59 363 MET A CA 1
ATOM 2814 C C . MET A 1 363 ? -12.112 -12.765 17.769 1.00 61.59 363 MET A C 1
ATOM 2816 O O . MET A 1 363 ? -12.241 -12.274 18.887 1.00 61.59 363 MET A O 1
ATOM 2820 N N . VAL A 1 364 ? -12.712 -13.911 17.432 1.00 72.12 364 VAL A N 1
ATOM 2821 C CA . VAL A 1 364 ? -13.530 -14.705 18.363 1.00 72.12 364 VAL A CA 1
ATOM 2822 C C . VAL A 1 364 ? -12.679 -15.206 19.525 1.00 72.12 364 VAL A C 1
ATOM 2824 O O . VAL A 1 364 ? -13.117 -15.101 20.666 1.00 72.12 364 VAL A O 1
ATOM 2827 N N . GLY A 1 365 ? -11.452 -15.670 19.270 1.00 71.62 365 GLY A N 1
ATOM 2828 C CA . GLY A 1 365 ? -10.508 -16.062 20.316 1.00 71.62 365 GLY A CA 1
ATOM 2829 C C . GLY A 1 365 ? -10.193 -14.913 21.275 1.00 71.62 365 GLY A C 1
ATOM 2830 O O . GLY A 1 365 ? -10.252 -15.091 22.490 1.00 71.62 365 GLY A O 1
ATOM 2831 N N . MET A 1 366 ? -9.952 -13.708 20.753 1.00 70.12 366 MET A N 1
ATOM 2832 C CA . MET A 1 366 ? -9.696 -12.526 21.583 1.00 70.12 366 MET A CA 1
ATOM 2833 C C . MET A 1 366 ? -10.934 -12.026 22.330 1.00 70.12 366 MET A C 1
ATOM 2835 O O . MET A 1 366 ? -10.818 -11.632 23.486 1.00 70.12 366 MET A O 1
ATOM 2839 N N . VAL A 1 367 ? -12.125 -12.074 21.729 1.00 68.50 367 VAL A N 1
ATOM 2840 C CA . VAL A 1 367 ? -13.379 -11.708 22.411 1.00 68.50 367 VAL A CA 1
ATOM 2841 C C . VAL A 1 367 ? -13.751 -12.740 23.471 1.00 68.50 367 VAL A C 1
ATOM 2843 O O . VAL A 1 367 ? -14.210 -12.364 24.547 1.00 68.50 367 VAL A O 1
ATOM 2846 N N . ALA A 1 368 ? -13.535 -14.029 23.209 1.00 71.81 368 ALA A N 1
ATOM 2847 C CA . ALA A 1 368 ? -13.713 -15.087 24.194 1.00 71.81 368 ALA A CA 1
ATOM 2848 C C . ALA A 1 368 ? -12.727 -14.909 25.351 1.00 71.81 368 ALA A C 1
ATOM 2850 O O . ALA A 1 368 ? -13.151 -14.938 26.501 1.00 71.81 368 ALA A O 1
ATOM 2851 N N . ALA A 1 369 ? -11.455 -14.618 25.063 1.00 70.81 369 ALA A N 1
ATOM 2852 C CA . ALA A 1 369 ? -10.464 -14.279 26.079 1.00 70.81 369 ALA A CA 1
ATOM 2853 C C . ALA A 1 369 ? -10.860 -13.020 26.867 1.00 70.81 369 ALA A C 1
ATOM 2855 O O . ALA A 1 369 ? -10.778 -13.022 28.092 1.00 70.81 369 ALA A O 1
ATOM 2856 N N . TYR A 1 370 ? -11.369 -11.980 26.199 1.00 70.94 370 TYR A N 1
ATOM 2857 C CA . TYR A 1 370 ? -11.848 -10.752 26.836 1.00 70.94 370 TYR A CA 1
ATOM 2858 C C . TYR A 1 370 ? -13.061 -11.008 27.737 1.00 70.94 370 TYR A C 1
ATOM 2860 O O . TYR A 1 370 ? -13.051 -10.614 28.899 1.00 70.94 370 TYR A O 1
ATOM 2868 N N . LYS A 1 371 ? -14.086 -11.723 27.252 1.00 71.25 371 LYS A N 1
ATOM 2869 C CA . LYS A 1 371 ? -15.275 -12.084 28.041 1.00 71.25 371 LYS A CA 1
ATOM 2870 C C . LYS A 1 371 ? -14.933 -13.022 29.189 1.00 71.25 371 LYS A C 1
ATOM 2872 O O . LYS A 1 371 ? -15.487 -12.867 30.275 1.00 71.25 371 LYS A O 1
ATOM 2877 N N . TYR A 1 372 ? -14.032 -13.972 28.963 1.00 78.06 372 TYR A N 1
ATOM 2878 C CA . TYR A 1 372 ? -13.529 -14.869 29.995 1.00 78.06 372 TYR A CA 1
ATOM 2879 C C . TYR A 1 372 ? -12.803 -14.081 31.086 1.00 78.06 372 TYR A C 1
ATOM 2881 O O . TYR A 1 372 ? -13.104 -14.232 32.267 1.00 78.06 372 TYR A O 1
ATOM 2889 N N . TRP A 1 373 ? -11.926 -13.159 30.692 1.00 70.56 373 TRP A N 1
ATOM 2890 C CA . TRP A 1 373 ? -11.214 -12.286 31.618 1.00 70.56 373 TRP A CA 1
ATOM 2891 C C . TRP A 1 373 ? -12.165 -11.344 32.371 1.00 70.56 373 TRP A C 1
ATOM 2893 O O . TRP A 1 373 ? -12.058 -11.198 33.584 1.00 70.56 373 TRP A O 1
ATOM 2903 N N . GLN A 1 374 ? -13.161 -10.772 31.691 1.00 70.19 374 GLN A N 1
ATOM 2904 C CA . GLN A 1 374 ? -14.186 -9.915 32.293 1.00 70.19 374 GLN A CA 1
ATOM 2905 C C . GLN A 1 374 ? -15.102 -10.685 33.257 1.00 70.19 374 GLN A C 1
ATOM 2907 O O . GLN A 1 374 ? -15.515 -10.150 34.284 1.00 70.19 374 GLN A O 1
ATOM 2912 N N . LYS A 1 375 ? -15.422 -11.950 32.955 1.00 76.25 375 LYS A N 1
ATOM 2913 C CA . LYS A 1 375 ? -16.144 -12.838 33.873 1.00 76.25 375 LYS A CA 1
ATOM 2914 C C . LYS A 1 375 ? -15.305 -13.115 35.122 1.00 76.25 375 LYS A C 1
ATOM 2916 O O . LYS A 1 375 ? -15.795 -12.887 36.220 1.00 76.25 375 LYS A O 1
ATOM 2921 N N . ARG A 1 376 ? -14.033 -13.476 34.946 1.00 73.56 376 ARG A N 1
ATOM 2922 C CA . ARG A 1 376 ? -13.103 -13.734 36.053 1.00 73.56 376 ARG A CA 1
ATOM 2923 C C . ARG A 1 376 ? -12.870 -12.499 36.930 1.00 73.56 376 ARG A C 1
ATOM 2925 O O . ARG A 1 376 ? -12.752 -12.621 38.141 1.00 73.56 376 ARG A O 1
ATOM 2932 N N . LYS A 1 377 ? -12.862 -11.300 36.337 1.00 74.38 377 LYS A N 1
ATOM 2933 C CA . LYS A 1 377 ? -12.804 -10.029 37.075 1.00 74.38 377 LYS A CA 1
ATOM 2934 C C . LYS A 1 377 ? -14.034 -9.833 37.970 1.00 74.38 377 LYS A C 1
ATOM 2936 O O . LYS A 1 377 ? -13.874 -9.501 39.134 1.00 74.38 377 LYS A O 1
ATOM 2941 N N . ARG A 1 378 ? -15.244 -10.107 37.462 1.00 74.38 378 ARG A N 1
ATOM 2942 C CA . ARG A 1 378 ? -16.482 -10.033 38.263 1.00 74.38 378 ARG A CA 1
ATOM 2943 C C . ARG A 1 378 ? -16.475 -11.015 39.431 1.00 74.38 378 ARG A C 1
ATOM 2945 O O . ARG A 1 378 ? -16.910 -10.650 40.511 1.00 74.38 378 ARG A O 1
ATOM 2952 N N . GLU A 1 379 ? -15.946 -12.217 39.224 1.00 76.31 379 GLU A N 1
ATOM 2953 C CA . GLU A 1 379 ? -15.791 -13.211 40.293 1.00 76.31 379 GLU A CA 1
ATOM 2954 C C . GLU A 1 379 ? -14.804 -12.729 41.369 1.00 76.31 379 GLU A C 1
ATOM 2956 O O . GLU A 1 379 ? -15.080 -12.868 42.555 1.00 76.31 379 GLU A O 1
ATOM 2961 N N . GLN A 1 380 ? -13.695 -12.086 40.982 1.00 71.75 380 GLN A N 1
ATOM 2962 C CA . GLN A 1 380 ? -12.755 -11.476 41.932 1.00 71.75 380 GLN A CA 1
ATOM 2963 C C . GLN A 1 380 ? -13.354 -10.283 42.684 1.00 71.75 380 GLN A C 1
ATOM 2965 O O . GLN A 1 380 ? -13.129 -10.156 43.884 1.00 71.75 380 GLN A O 1
ATOM 2970 N N . ASP A 1 381 ? -14.118 -9.425 42.006 1.00 71.69 381 ASP A N 1
ATOM 2971 C CA . ASP A 1 381 ? -14.769 -8.272 42.633 1.00 71.69 381 ASP A CA 1
ATOM 2972 C C . ASP A 1 381 ? -15.888 -8.723 43.591 1.00 71.69 381 ASP A C 1
ATOM 2974 O O . ASP A 1 381 ? -16.021 -8.160 44.673 1.00 71.69 381 ASP A O 1
ATOM 2978 N N . GLN A 1 382 ? -16.637 -9.783 43.255 1.00 68.75 382 GLN A N 1
ATOM 2979 C CA . GLN A 1 382 ? -17.623 -10.396 44.155 1.00 68.75 382 GLN A CA 1
ATOM 2980 C C . GLN A 1 382 ? -16.972 -11.106 45.343 1.00 68.75 382 GLN A C 1
ATOM 2982 O O . GLN A 1 382 ? -17.456 -10.956 46.457 1.00 68.75 382 GLN A O 1
ATOM 2987 N N . ALA A 1 383 ? -15.867 -11.829 45.139 1.00 72.88 383 ALA A N 1
ATOM 2988 C CA . ALA A 1 383 ? -15.127 -12.458 46.233 1.00 72.88 383 ALA A CA 1
ATOM 2989 C C . ALA A 1 383 ? -14.516 -11.412 47.177 1.00 72.88 383 ALA A C 1
ATOM 2991 O O . ALA A 1 383 ? -14.527 -11.583 48.391 1.00 72.88 383 ALA A O 1
ATOM 2992 N N . ARG A 1 384 ? -14.024 -10.296 46.626 1.00 77.75 384 ARG A N 1
ATOM 2993 C CA . ARG A 1 384 ? -13.525 -9.164 47.411 1.00 77.75 384 ARG A CA 1
ATOM 2994 C C . ARG A 1 384 ? -14.645 -8.434 48.153 1.00 77.75 384 ARG A C 1
ATOM 2996 O O . ARG A 1 384 ? -14.413 -7.959 49.253 1.00 77.75 384 ARG A O 1
ATOM 3003 N N . PHE A 1 385 ? -15.834 -8.349 47.558 1.00 74.75 385 PHE A N 1
ATOM 3004 C CA . PHE A 1 385 ? -17.023 -7.793 48.199 1.00 74.75 385 PHE A CA 1
ATOM 3005 C C . PHE A 1 385 ? -17.515 -8.687 49.340 1.00 74.75 385 PHE A C 1
ATOM 3007 O O . PHE A 1 385 ? -17.730 -8.175 50.424 1.00 74.75 385 PHE A O 1
ATOM 3014 N N . LEU A 1 386 ? -17.607 -10.007 49.141 1.00 73.88 386 LEU A N 1
ATOM 3015 C CA . LEU A 1 386 ? -17.945 -10.971 50.198 1.00 73.88 386 LEU A CA 1
ATOM 3016 C C . LEU A 1 386 ? -16.966 -10.908 51.375 1.00 73.88 386 LEU A C 1
ATOM 3018 O O . LEU A 1 386 ? -17.407 -10.878 52.515 1.00 73.88 386 LEU A O 1
ATOM 3022 N N . LYS A 1 387 ? -15.664 -10.775 51.095 1.00 72.94 387 LYS A N 1
ATOM 3023 C CA . LYS A 1 387 ? -14.646 -10.581 52.133 1.00 72.94 387 LYS A CA 1
ATOM 3024 C C . LYS A 1 387 ? -14.867 -9.340 53.001 1.00 72.94 387 LYS A C 1
ATOM 3026 O O . LYS A 1 387 ? -14.489 -9.363 54.158 1.00 72.94 387 LYS A O 1
ATOM 3031 N N . LEU A 1 388 ? -15.461 -8.275 52.453 1.00 74.12 388 LEU A N 1
ATOM 3032 C CA . LEU A 1 388 ? -15.782 -7.067 53.223 1.00 74.12 388 LEU A CA 1
ATOM 3033 C C . LEU A 1 388 ? -16.973 -7.265 54.174 1.00 74.12 388 LEU A C 1
ATOM 3035 O O . LEU A 1 388 ? -17.076 -6.513 55.134 1.00 74.12 388 LEU A O 1
ATOM 3039 N N . PHE A 1 389 ? -17.868 -8.225 53.910 1.00 73.25 389 PHE A N 1
ATOM 3040 C CA . PHE A 1 389 ? -18.933 -8.592 54.856 1.00 73.25 389 PHE A CA 1
ATOM 3041 C C . PHE A 1 389 ? -18.423 -9.575 55.902 1.00 73.25 389 PHE A C 1
ATOM 3043 O O . PHE A 1 389 ? -18.726 -9.403 57.067 1.00 73.25 389 PHE A O 1
ATOM 3050 N N . GLU A 1 390 ? -17.587 -10.534 55.502 1.00 69.50 390 GLU A N 1
ATOM 3051 C CA . GLU A 1 390 ? -16.960 -11.491 56.424 1.00 69.50 390 GLU A CA 1
ATOM 3052 C C . GLU A 1 390 ? -16.026 -10.778 57.422 1.00 69.50 390 GLU A C 1
ATOM 3054 O O . GLU A 1 390 ? -16.144 -10.985 58.621 1.00 69.50 390 GLU A O 1
ATOM 3059 N N . GLU A 1 391 ? -15.200 -9.827 56.958 1.00 66.31 391 GLU A N 1
ATOM 3060 C CA . GLU A 1 391 ? -14.414 -8.950 57.844 1.00 66.31 391 GLU A CA 1
ATOM 3061 C C . GLU A 1 391 ? -15.295 -7.979 58.653 1.00 66.31 391 GLU A C 1
ATOM 3063 O O . GLU A 1 391 ? -14.849 -7.493 59.680 1.00 66.31 391 GLU A O 1
ATOM 3068 N N . GLY A 1 392 ? -16.514 -7.658 58.204 1.00 60.81 392 GLY A N 1
ATOM 3069 C CA . GLY A 1 392 ? -17.454 -6.815 58.952 1.00 60.81 392 GLY A CA 1
ATOM 3070 C C . GLY A 1 392 ? -18.114 -7.563 60.112 1.00 60.81 392 GLY A C 1
ATOM 3071 O O . GLY A 1 392 ? -18.185 -7.026 61.215 1.00 60.81 392 GLY A O 1
ATOM 3072 N N . ASP A 1 393 ? -18.520 -8.809 59.866 1.00 58.84 393 ASP A N 1
ATOM 3073 C CA . ASP A 1 393 ? -19.093 -9.714 60.866 1.00 58.84 393 ASP A CA 1
ATOM 3074 C C . ASP A 1 393 ? -18.031 -10.114 61.916 1.00 58.84 393 ASP A C 1
ATOM 3076 O O . ASP A 1 393 ? -18.323 -10.095 63.109 1.00 58.84 393 ASP A O 1
ATOM 3080 N N . ASP A 1 394 ? -16.769 -10.340 61.514 1.00 57.81 394 ASP A N 1
ATOM 3081 C CA . ASP A 1 394 ? -15.654 -10.604 62.447 1.00 57.81 394 ASP A CA 1
ATOM 3082 C C . ASP A 1 394 ? -15.391 -9.423 63.416 1.00 57.81 394 ASP A C 1
ATOM 3084 O O . ASP A 1 394 ? -14.951 -9.630 64.548 1.00 57.81 394 ASP A O 1
ATOM 3088 N N . ILE A 1 395 ? -15.664 -8.175 63.002 1.00 56.59 395 ILE A N 1
ATOM 3089 C CA . ILE A 1 395 ? -15.502 -6.978 63.852 1.00 56.59 395 ILE A CA 1
ATOM 3090 C C . ILE A 1 395 ? -16.703 -6.802 64.796 1.00 56.59 395 ILE A C 1
ATOM 3092 O O . ILE A 1 395 ? -16.524 -6.350 65.928 1.00 56.59 395 ILE A O 1
ATOM 3096 N N . GLU A 1 396 ? -17.921 -7.149 64.365 1.00 54.97 396 GLU A N 1
ATOM 3097 C CA . GLU A 1 396 ? -19.113 -7.145 65.231 1.00 54.97 396 GLU A CA 1
ATOM 3098 C C . GLU A 1 396 ? -19.055 -8.261 66.291 1.00 54.97 396 GLU A C 1
ATOM 3100 O O . GLU A 1 396 ? -19.471 -8.041 67.435 1.00 54.97 396 GLU A O 1
ATOM 3105 N N . ASP A 1 397 ? -18.454 -9.408 65.963 1.00 54.22 397 ASP A N 1
ATOM 3106 C CA . ASP A 1 397 ? -18.200 -10.501 66.907 1.00 54.22 397 ASP A CA 1
ATOM 3107 C C . ASP A 1 397 ? -17.066 -10.171 67.908 1.00 54.22 397 ASP A C 1
ATOM 3109 O O . ASP A 1 397 ? -17.146 -10.584 69.069 1.00 54.22 397 ASP A O 1
ATOM 3113 N N . GLU A 1 398 ? -16.057 -9.362 67.536 1.00 54.69 398 GLU A N 1
ATOM 3114 C CA . GLU A 1 398 ? -15.043 -8.845 68.481 1.00 54.69 398 GLU A CA 1
ATOM 3115 C C . GLU A 1 398 ? -15.568 -7.711 69.389 1.00 54.69 398 GLU A C 1
ATOM 3117 O O . GLU A 1 398 ? -15.114 -7.586 70.527 1.00 54.69 398 GLU A O 1
ATOM 3122 N N . LEU A 1 399 ? -16.542 -6.903 68.944 1.00 54.34 399 LEU A N 1
ATOM 3123 C CA . LEU A 1 399 ? -17.117 -5.803 69.743 1.00 54.34 399 LEU A CA 1
ATOM 3124 C C . LEU A 1 399 ? -18.260 -6.227 70.686 1.00 54.34 399 LEU A C 1
ATOM 3126 O O . LEU A 1 399 ? -18.726 -5.413 71.486 1.00 54.34 399 LEU A O 1
ATOM 3130 N N . SER A 1 400 ? -18.712 -7.482 70.611 1.00 50.00 400 SER A N 1
ATOM 3131 C CA . SER A 1 400 ? -19.831 -8.011 71.412 1.00 50.00 400 SER A CA 1
ATOM 3132 C C . SER A 1 400 ? -19.402 -8.715 72.710 1.00 50.00 400 SER A C 1
ATOM 3134 O O . SER A 1 400 ? -20.241 -9.270 73.423 1.00 50.00 400 SER A O 1
ATOM 3136 N N . LEU A 1 401 ? -18.113 -8.669 73.063 1.00 56.53 401 LEU A N 1
ATOM 3137 C CA . LEU A 1 401 ? -17.580 -9.197 74.323 1.00 56.53 401 LEU A CA 1
ATOM 3138 C C . LEU A 1 401 ? -16.942 -8.105 75.188 1.00 56.53 401 LEU A C 1
ATOM 3140 O O . LEU A 1 401 ? -15.771 -8.185 75.532 1.00 56.53 401 LEU A O 1
ATOM 3144 N N . GLU A 1 402 ? -17.744 -7.135 75.621 1.00 54.78 402 GLU A N 1
ATOM 3145 C CA . GLU A 1 402 ? -17.536 -6.504 76.932 1.00 54.78 402 GLU A CA 1
ATOM 3146 C C . GLU A 1 402 ? -18.865 -5.941 77.471 1.00 54.78 402 GLU A C 1
ATOM 3148 O O . GLU A 1 402 ? -19.208 -4.782 77.235 1.00 54.78 402 GLU A O 1
ATOM 3153 N N . PRO A 1 403 ? -19.673 -6.749 78.186 1.00 53.06 403 PRO A N 1
ATOM 3154 C CA . PRO A 1 403 ? -20.598 -6.212 79.165 1.00 53.06 403 PRO A CA 1
ATOM 3155 C C . PRO A 1 403 ? -19.830 -5.952 80.467 1.00 53.06 403 PRO A C 1
ATOM 3157 O O . PRO A 1 403 ? -19.197 -6.862 81.000 1.00 53.06 403 PRO A O 1
ATOM 3160 N N . ASP A 1 404 ? -19.908 -4.701 80.925 1.00 49.69 404 ASP A N 1
ATOM 3161 C CA . ASP A 1 404 ? -19.618 -4.186 82.270 1.00 49.69 404 ASP A CA 1
ATOM 3162 C C . ASP A 1 404 ? -19.179 -5.226 83.318 1.00 49.69 404 ASP A C 1
ATOM 3164 O O . ASP A 1 404 ? -19.991 -6.069 83.701 1.00 49.69 404 ASP A O 1
ATOM 3168 N N . PHE A 1 405 ? -17.963 -5.071 83.863 1.00 39.91 405 PHE A N 1
ATOM 3169 C CA . PHE A 1 405 ? -17.691 -5.056 85.312 1.00 39.91 405 PHE A CA 1
ATOM 3170 C C . PHE A 1 405 ? -16.367 -4.361 85.646 1.00 39.91 405 PHE A C 1
ATOM 3172 O O . PHE A 1 405 ? -15.326 -4.744 85.067 1.00 39.91 405 PHE A O 1
#

Organism: Dendrobium thyrsiflorum (NCBI:txid117978)

InterPro domains:
  IPR005226 UPF0014 family [PF03649] (18-191)
  IPR005226 UPF0014 family [PTHR30028] (16-204)
  IPR057713 Domain of unknown function DUF7953 [PF25829] (212-323)

Secondary structure (DSSP, 8-state):
--HHHHHHHHHHHHHHHHHHHHHHHHHHHHTTTSTTHHHHHHHHHHHHHHHHHHHHHHHT-S---HHHHHHHHHHHHHHHHHHHHHHHHHHHHHHHHTHHHHHHHHHTT--HHHHTHHHHHHHHHHHHHHHHHHHHHBTTTB--HHHHHHHHTT--HHHHHHHHHHHHHHHHHHHHHHHHHHHHHHGGGGB-TTS-B-GGGTS---SS--EEEEEEEEEEES----SSS---EEEEEETT-SS-EE-TT--STT--EE--SSSS---SEEEETT--EEEEEEEEPSSSSPEEEEEEEE-GGG-BTTEEEEEETTTEEEEEE-TT--------------------HHHHHHHHHHHHHHHHHHHHHHHHHHHHHHHHHHHHHHHHHHHHHHHHHHHHHHHT-----